Protein AF-0000000073751127 (afdb_homodimer)

Radius of gyration: 28.81 Å; Cα contacts (8 Å, |Δi|>4): 1189; chains: 2; bounding box: 68×84×71 Å

Structure (mmCIF, N/CA/C/O backbone):
data_AF-0000000073751127-model_v1
#
loop_
_entity.id
_entity.type
_entity.pdbx_description
1 polymer 'Ethanolamine kinase'
#
loop_
_atom_site.group_PDB
_atom_site.id
_atom_site.type_symbol
_atom_site.label_atom_id
_atom_site.label_alt_id
_atom_site.label_comp_id
_atom_site.label_asym_id
_atom_site.label_entity_id
_atom_site.label_seq_id
_atom_site.pdbx_PDB_ins_code
_atom_site.Cartn_x
_atom_site.Cartn_y
_atom_site.Cartn_z
_atom_site.occupancy
_atom_site.B_iso_or_equiv
_atom_site.auth_seq_id
_atom_site.auth_comp_id
_atom_site.auth_asym_id
_atom_site.auth_atom_id
_atom_site.pdbx_PDB_model_num
ATOM 1 N N . SER A 1 1 ? 10.516 14.539 8.812 1 26.58 1 SER A N 1
ATOM 2 C CA . SER A 1 1 ? 11.359 15.727 8.766 1 26.58 1 SER A CA 1
ATOM 3 C C . SER A 1 1 ? 12.836 15.359 8.695 1 26.58 1 SER A C 1
ATOM 5 O O . SER A 1 1 ? 13.336 14.602 9.531 1 26.58 1 SER A O 1
ATOM 7 N N . TYR A 1 2 ? 13.312 15.234 7.461 1 34.69 2 TYR A N 1
ATOM 8 C CA . TYR A 1 2 ? 14.734 14.938 7.293 1 34.69 2 TYR A CA 1
ATOM 9 C C . TYR A 1 2 ? 15.594 16.062 7.855 1 34.69 2 TYR A C 1
ATOM 11 O O . TYR A 1 2 ? 15.594 17.172 7.324 1 34.69 2 TYR A O 1
ATOM 19 N N . MET A 1 3 ? 15.711 16.234 9.102 1 31.48 3 MET A N 1
ATOM 20 C CA . MET A 1 3 ? 16.734 17.172 9.547 1 31.48 3 MET A CA 1
ATOM 21 C C . MET A 1 3 ? 18.125 16.672 9.195 1 31.48 3 MET A C 1
ATOM 23 O O . MET A 1 3 ? 18.531 15.594 9.633 1 31.48 3 MET A O 1
ATOM 27 N N . TRP A 1 4 ? 18.672 17.203 8.125 1 34 4 TRP A N 1
ATOM 28 C CA . TRP A 1 4 ? 20.016 16.938 7.652 1 34 4 TRP A CA 1
ATOM 29 C C . TRP A 1 4 ? 21.047 17.516 8.617 1 34 4 TRP A C 1
ATOM 31 O O . TRP A 1 4 ? 21.156 18.734 8.766 1 34 4 TRP A O 1
ATOM 41 N N . SER A 1 5 ? 21.031 17.359 9.781 1 30.5 5 SER A N 1
ATOM 42 C CA . SER A 1 5 ? 22.219 17.953 10.383 1 30.5 5 SER A CA 1
ATOM 43 C C . SER A 1 5 ? 23.469 17.125 10.047 1 30.5 5 SER A C 1
ATOM 45 O O . SER A 1 5 ? 23.516 15.93 10.336 1 30.5 5 SER A O 1
ATOM 47 N N . LYS A 1 6 ? 24.297 17.656 9.156 1 35 6 LYS A N 1
ATOM 48 C CA . LYS A 1 6 ? 25.625 17.156 8.789 1 35 6 LYS A CA 1
ATOM 49 C C . LYS A 1 6 ? 26.484 16.922 10.031 1 35 6 LYS A C 1
ATOM 51 O O . LYS A 1 6 ? 27.516 16.25 9.961 1 35 6 LYS A O 1
ATOM 56 N N . ASP A 1 7 ? 26.312 17.781 10.953 1 33.62 7 ASP A N 1
ATOM 57 C CA . ASP A 1 7 ? 27.406 17.859 11.914 1 33.62 7 ASP A CA 1
ATOM 58 C C . ASP A 1 7 ? 27.359 16.719 12.922 1 33.62 7 ASP A C 1
ATOM 60 O O . ASP A 1 7 ? 28 16.766 13.961 1 33.62 7 ASP A O 1
ATOM 64 N N . HIS A 1 8 ? 26.234 16.078 13.07 1 37.16 8 HIS A N 1
ATOM 65 C CA . HIS A 1 8 ? 26.438 15.148 14.172 1 37.16 8 HIS A CA 1
ATOM 66 C C . HIS A 1 8 ? 27.562 14.172 13.867 1 37.16 8 HIS A C 1
ATOM 68 O O . HIS A 1 8 ? 27.781 13.812 12.711 1 37.16 8 HIS A O 1
ATOM 74 N N . GLU A 1 9 ? 28.453 13.961 14.797 1 39.81 9 GLU A N 1
ATOM 75 C CA . GLU A 1 9 ? 29.5 12.953 14.891 1 39.81 9 GLU A CA 1
ATOM 76 C C . GLU A 1 9 ? 29.094 11.664 14.18 1 39.81 9 GLU A C 1
ATOM 78 O O . GLU A 1 9 ? 27.953 11.227 14.281 1 39.81 9 GLU A O 1
ATOM 83 N N . THR A 1 10 ? 29.688 11.398 13.055 1 48 10 THR A N 1
ATOM 84 C CA . THR A 1 10 ? 29.625 10.219 12.195 1 48 10 THR A CA 1
ATOM 85 C C . THR A 1 10 ? 29.297 8.969 13.016 1 48 10 THR A C 1
ATOM 87 O O . THR A 1 10 ? 30.188 8.391 13.656 1 48 10 THR A O 1
ATOM 90 N N . GLU A 1 11 ? 28.312 9.086 13.781 1 59.94 11 GLU A N 1
ATOM 91 C CA . GLU A 1 11 ? 27.969 7.84 14.461 1 59.94 11 GLU A CA 1
ATOM 92 C C . GLU A 1 11 ? 27.969 6.664 13.492 1 59.94 11 GLU A C 1
ATOM 94 O O . GLU A 1 11 ? 27.391 6.746 12.406 1 59.94 11 GLU A O 1
ATOM 99 N N . GLU A 1 12 ? 28.953 5.941 13.711 1 77.19 12 GLU A N 1
ATOM 100 C CA . GLU A 1 12 ? 29.156 4.734 12.914 1 77.19 12 GLU A CA 1
ATOM 101 C C . GLU A 1 12 ? 27.969 3.787 13.023 1 77.19 12 GLU A C 1
ATOM 103 O O . GLU A 1 12 ? 27.391 3.629 14.102 1 77.19 12 GLU A O 1
ATOM 108 N N . VAL A 1 13 ? 27.422 3.43 11.891 1 85.69 13 VAL A N 1
ATOM 109 C CA . VAL A 1 13 ? 26.359 2.432 11.844 1 85.69 13 VAL A CA 1
ATOM 110 C C . VAL A 1 13 ? 26.875 1.105 12.398 1 85.69 13 VAL A C 1
ATOM 112 O O . VAL A 1 13 ? 27.953 0.639 12.023 1 85.69 13 VAL A O 1
ATOM 115 N N . ASP A 1 14 ? 26.172 0.608 13.375 1 87.44 14 ASP A N 1
ATOM 116 C CA . ASP A 1 14 ? 26.594 -0.65 13.984 1 87.44 14 ASP A CA 1
ATOM 117 C C . ASP A 1 14 ? 26.625 -1.775 12.945 1 87.44 14 ASP A C 1
ATOM 119 O O . ASP A 1 14 ? 25.922 -1.718 11.945 1 87.44 14 ASP A O 1
ATOM 123 N N . ARG A 1 15 ? 27.422 -2.807 13.219 1 89.69 15 ARG A N 1
ATOM 124 C CA . ARG A 1 15 ? 27.719 -3.881 12.273 1 89.69 15 ARG A CA 1
ATOM 125 C C . ARG A 1 15 ? 26.438 -4.641 11.906 1 89.69 15 ARG A C 1
ATOM 127 O O . ARG A 1 15 ? 26.25 -5.023 10.75 1 89.69 15 ARG A O 1
ATOM 134 N N . ASP A 1 16 ? 25.625 -4.871 12.859 1 91 16 ASP A N 1
ATOM 135 C CA . ASP A 1 16 ? 24.391 -5.625 12.609 1 91 16 ASP A CA 1
ATOM 136 C C . ASP A 1 16 ? 23.469 -4.863 11.656 1 91 16 ASP A C 1
ATOM 138 O O . ASP A 1 16 ? 22.953 -5.441 10.703 1 91 16 ASP A O 1
ATOM 142 N N . THR A 1 17 ? 23.312 -3.611 11.914 1 90 17 THR A N 1
ATOM 143 C CA . THR A 1 17 ? 22.469 -2.777 11.055 1 90 17 THR A CA 1
ATOM 144 C C . THR A 1 17 ? 23.047 -2.709 9.648 1 90 17 THR A C 1
ATOM 146 O O . THR A 1 17 ? 22.312 -2.787 8.664 1 90 17 THR A O 1
ATOM 149 N N . ARG A 1 18 ? 24.344 -2.574 9.609 1 93.75 18 ARG A N 1
ATOM 150 C CA . ARG A 1 18 ? 25.016 -2.547 8.312 1 93.75 18 ARG A CA 1
ATOM 151 C C . ARG A 1 18 ? 24.75 -3.832 7.531 1 93.75 18 ARG A C 1
ATOM 153 O O . ARG A 1 18 ? 24.438 -3.791 6.344 1 93.75 18 ARG A O 1
ATOM 160 N N . GLY A 1 19 ? 24.938 -4.918 8.195 1 95 19 GLY A N 1
ATOM 161 C CA . GLY A 1 19 ? 24.703 -6.203 7.562 1 95 19 GLY A CA 1
ATOM 162 C C . GLY A 1 19 ? 23.281 -6.359 7.055 1 95 19 GLY A C 1
ATOM 163 O O . GLY A 1 19 ? 23.062 -6.824 5.93 1 95 19 GLY A O 1
ATOM 164 N N . ARG A 1 20 ? 22.328 -5.996 7.848 1 94.56 20 ARG A N 1
ATOM 165 C CA . ARG A 1 20 ? 20.938 -6.082 7.465 1 94.56 20 ARG A CA 1
ATOM 166 C C . ARG A 1 20 ? 20.625 -5.152 6.297 1 94.56 20 ARG A C 1
ATOM 168 O O . ARG A 1 20 ? 19.922 -5.531 5.359 1 94.56 20 ARG A O 1
ATOM 175 N N . ALA A 1 21 ? 21.109 -3.941 6.43 1 95.88 21 ALA A N 1
ATOM 176 C CA . ALA A 1 21 ? 20.906 -2.971 5.355 1 95.88 21 ALA A CA 1
ATOM 177 C C . ALA A 1 21 ? 21.438 -3.498 4.027 1 95.88 21 ALA A C 1
ATOM 179 O O . ALA A 1 21 ? 20.781 -3.393 2.998 1 95.88 21 ALA A O 1
ATOM 180 N N . HIS A 1 22 ? 22.625 -4.031 4.125 1 97.19 22 HIS A N 1
ATOM 181 C CA . HIS A 1 22 ? 23.234 -4.637 2.939 1 97.19 22 HIS A CA 1
ATOM 182 C C . HIS A 1 22 ? 22.328 -5.73 2.367 1 97.19 22 HIS A C 1
ATOM 184 O O . HIS A 1 22 ? 22.109 -5.785 1.155 1 97.19 22 HIS A O 1
ATOM 190 N N . SER A 1 23 ? 21.859 -6.543 3.199 1 96.56 23 SER A N 1
ATOM 191 C CA . SER A 1 23 ? 21 -7.648 2.781 1 96.56 23 SER A CA 1
ATOM 192 C C . SER A 1 23 ? 19.719 -7.137 2.135 1 96.56 23 SER A C 1
ATOM 194 O O . SER A 1 23 ? 19.297 -7.648 1.097 1 96.56 23 SER A O 1
ATOM 196 N N . TRP A 1 24 ? 19.078 -6.137 2.771 1 95.94 24 TRP A N 1
ATOM 197 C CA . TRP A 1 24 ? 17.859 -5.574 2.215 1 95.94 24 TRP A CA 1
ATOM 198 C C . TRP A 1 24 ? 18.109 -4.961 0.843 1 95.94 24 TRP A C 1
ATOM 200 O O . TRP A 1 24 ? 17.375 -5.215 -0.106 1 95.94 24 TRP A O 1
ATOM 210 N N . CYS A 1 25 ? 19.156 -4.203 0.707 1 97.06 25 CYS A N 1
ATOM 211 C CA . CYS A 1 25 ? 19.453 -3.596 -0.582 1 97.06 25 CYS A CA 1
ATOM 212 C C . CYS A 1 25 ? 19.703 -4.66 -1.643 1 97.06 25 CYS A C 1
ATOM 214 O O . CYS A 1 25 ? 19.203 -4.562 -2.76 1 97.06 25 CYS A O 1
ATOM 216 N N . ARG A 1 26 ? 20.453 -5.656 -1.248 1 96.5 26 ARG A N 1
ATOM 217 C CA . ARG A 1 26 ? 20.766 -6.746 -2.166 1 96.5 26 ARG A CA 1
ATOM 218 C C . ARG A 1 26 ? 19.5 -7.473 -2.607 1 96.5 26 ARG A C 1
ATOM 220 O O . ARG A 1 26 ? 19.344 -7.797 -3.787 1 96.5 26 ARG A O 1
ATOM 227 N N . GLU A 1 27 ? 18.609 -7.68 -1.728 1 96.19 27 GLU A N 1
ATOM 228 C CA . GLU A 1 27 ? 17.453 -8.523 -1.979 1 96.19 27 GLU A CA 1
ATOM 229 C C . GLU A 1 27 ? 16.328 -7.746 -2.674 1 96.19 27 GLU A C 1
ATOM 231 O O . GLU A 1 27 ? 15.539 -8.32 -3.416 1 96.19 27 GLU A O 1
ATOM 236 N N . PHE A 1 28 ? 16.234 -6.48 -2.424 1 96.44 28 PHE A N 1
ATOM 237 C CA . PHE A 1 28 ? 15.086 -5.73 -2.896 1 96.44 28 PHE A CA 1
ATOM 238 C C . PHE A 1 28 ? 15.445 -4.879 -4.105 1 96.44 28 PHE A C 1
ATOM 240 O O . PHE A 1 28 ? 14.57 -4.418 -4.836 1 96.44 28 PHE A O 1
ATOM 247 N N . LEU A 1 29 ? 16.703 -4.605 -4.277 1 95.81 29 LEU A N 1
ATOM 248 C CA . LEU A 1 29 ? 17.141 -3.824 -5.426 1 95.81 29 LEU A CA 1
ATOM 249 C C . LEU A 1 29 ? 17.75 -4.727 -6.5 1 95.81 29 LEU A C 1
ATOM 251 O O . LEU A 1 29 ? 17.641 -5.953 -6.422 1 95.81 29 LEU A O 1
ATOM 255 N N . SER A 1 30 ? 18.188 -4.137 -7.609 1 91.56 30 SER A N 1
ATOM 256 C CA . SER A 1 30 ? 18.688 -4.891 -8.758 1 91.56 30 SER A CA 1
ATOM 257 C C . SER A 1 30 ? 20.078 -4.418 -9.172 1 91.56 30 SER A C 1
ATOM 259 O O . SER A 1 30 ? 20.703 -3.605 -8.477 1 91.56 30 SER A O 1
ATOM 261 N N . GLY A 1 31 ? 20.562 -5.141 -10.125 1 91.75 31 GLY A N 1
ATOM 262 C CA . GLY A 1 31 ? 21.797 -4.703 -10.742 1 91.75 31 GLY A CA 1
ATOM 263 C C . GLY A 1 31 ? 23 -4.852 -9.828 1 91.75 31 GLY A C 1
ATOM 264 O O . GLY A 1 31 ? 23.234 -5.93 -9.281 1 91.75 31 GLY A O 1
ATOM 265 N N . ALA A 1 32 ? 23.719 -3.754 -9.656 1 94 32 ALA A N 1
ATOM 266 C CA . ALA A 1 32 ? 24.969 -3.75 -8.914 1 94 32 ALA A CA 1
ATOM 267 C C . ALA A 1 32 ? 24.734 -4.094 -7.441 1 94 32 ALA A C 1
ATOM 269 O O . ALA A 1 32 ? 25.609 -4.664 -6.785 1 94 32 ALA A O 1
ATOM 270 N N . TRP A 1 33 ? 23.578 -3.736 -6.895 1 95.94 33 TRP A N 1
ATOM 271 C CA . TRP A 1 33 ? 23.266 -4 -5.496 1 95.94 33 TRP A CA 1
ATOM 272 C C . TRP A 1 33 ? 23.266 -5.496 -5.207 1 95.94 33 TRP A C 1
ATOM 274 O O . TRP A 1 33 ? 23.547 -5.918 -4.086 1 95.94 33 TRP A O 1
ATOM 284 N N . LYS A 1 34 ? 23.016 -6.32 -6.223 1 93.31 34 LYS A N 1
ATOM 285 C CA . LYS A 1 34 ? 22.891 -7.766 -6.062 1 93.31 34 LYS A CA 1
ATOM 286 C C . LYS A 1 34 ? 24.266 -8.414 -5.863 1 93.31 34 LYS A C 1
ATOM 288 O O . LYS A 1 34 ? 24.359 -9.461 -5.223 1 93.31 34 LYS A O 1
ATOM 293 N N . THR A 1 35 ? 25.25 -7.77 -6.371 1 91.94 35 THR A N 1
ATOM 294 C CA . THR A 1 35 ? 26.578 -8.391 -6.355 1 91.94 35 THR A CA 1
ATOM 295 C C . THR A 1 35 ? 27.531 -7.625 -5.445 1 91.94 35 THR A C 1
ATOM 297 O O . THR A 1 35 ? 28.672 -8.047 -5.238 1 91.94 35 THR A O 1
ATOM 300 N N . LEU A 1 36 ? 27.047 -6.57 -4.918 1 94.38 36 LEU A N 1
ATOM 301 C CA . LEU A 1 36 ? 27.906 -5.738 -4.07 1 94.38 36 LEU A CA 1
ATOM 302 C C . LEU A 1 36 ? 28.25 -6.465 -2.773 1 94.38 36 LEU A C 1
ATOM 304 O O . LEU A 1 36 ? 27.359 -6.934 -2.062 1 94.38 36 LEU A O 1
ATOM 308 N N . GLY A 1 37 ? 29.531 -6.598 -2.51 1 94.75 37 GLY A N 1
ATOM 309 C CA . GLY A 1 37 ? 29.953 -7.168 -1.238 1 94.75 37 GLY A CA 1
ATOM 310 C C . GLY A 1 37 ? 29.703 -6.254 -0.058 1 94.75 37 GLY A C 1
ATOM 311 O O . GLY A 1 37 ? 29.688 -5.027 -0.207 1 94.75 37 GLY A O 1
ATOM 3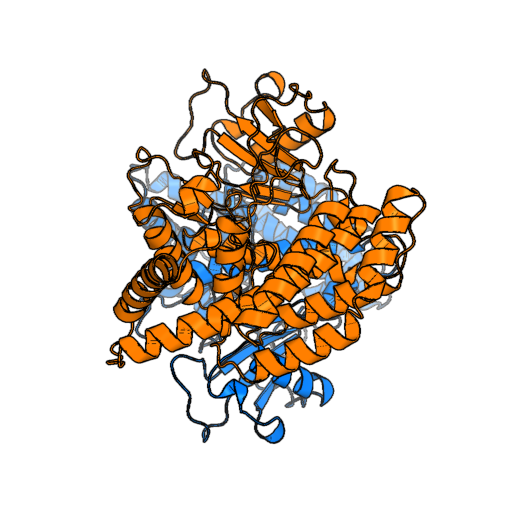12 N N . GLU A 1 38 ? 29.562 -6.789 1.079 1 94.25 38 GLU A N 1
ATOM 313 C CA . GLU A 1 38 ? 29.266 -6.023 2.287 1 94.25 38 GLU A CA 1
ATOM 314 C C . GLU A 1 38 ? 30.375 -5.027 2.598 1 94.25 38 GLU A C 1
ATOM 316 O O . GLU A 1 38 ? 30.109 -3.924 3.076 1 94.25 38 GLU A O 1
ATOM 321 N N . ASP A 1 39 ? 31.562 -5.406 2.338 1 93.25 39 ASP A N 1
ATOM 322 C CA . ASP A 1 39 ? 32.719 -4.555 2.65 1 93.25 39 ASP A CA 1
ATOM 323 C C . ASP A 1 39 ? 32.688 -3.27 1.828 1 93.25 39 ASP A C 1
ATOM 325 O O . ASP A 1 39 ? 33.188 -2.232 2.271 1 93.25 39 ASP A O 1
ATOM 329 N N . ASP A 1 40 ? 32.094 -3.371 0.66 1 94.31 40 ASP A N 1
ATOM 330 C CA . ASP A 1 40 ? 32.062 -2.229 -0.247 1 94.31 40 ASP A CA 1
ATOM 331 C C . ASP A 1 40 ? 30.781 -1.409 -0.048 1 94.31 40 ASP A C 1
ATOM 333 O O . ASP A 1 40 ? 30.656 -0.305 -0.583 1 94.31 40 ASP A O 1
ATOM 337 N N . PHE A 1 41 ? 29.922 -2.012 0.688 1 94.69 41 PHE A N 1
ATOM 338 C CA . PHE A 1 41 ? 28.625 -1.385 0.947 1 94.69 41 PHE A CA 1
ATOM 339 C C . PHE A 1 41 ? 28.797 -0.141 1.812 1 94.69 41 PHE A C 1
ATOM 341 O O . PHE A 1 41 ? 29.422 -0.194 2.869 1 94.69 41 PHE A O 1
ATOM 348 N N . GLN A 1 42 ? 28.25 1.02 1.386 1 95.38 42 GLN A N 1
ATOM 349 C CA . GLN A 1 42 ? 28.344 2.268 2.135 1 95.38 42 GLN A CA 1
ATOM 350 C C . GLN A 1 42 ? 27 2.631 2.762 1 95.38 42 GLN A C 1
ATOM 352 O O . GLN A 1 42 ? 25.969 2.59 2.092 1 95.38 42 GLN A O 1
ATOM 357 N N . ILE A 1 43 ? 27.078 2.924 4.047 1 94.69 43 ILE A N 1
ATOM 358 C CA . ILE A 1 43 ? 25.875 3.287 4.785 1 94.69 43 ILE A CA 1
ATOM 359 C C . ILE A 1 43 ? 26.188 4.406 5.773 1 94.69 43 ILE A C 1
ATOM 361 O O . ILE A 1 43 ? 27.25 4.414 6.391 1 94.69 43 ILE A O 1
ATOM 365 N N . SER A 1 44 ? 25.344 5.426 5.82 1 91.25 44 SER A N 1
ATOM 366 C CA . SER A 1 44 ? 25.5 6.52 6.777 1 91.25 44 SER A CA 1
ATOM 367 C C . SER A 1 44 ? 24.156 6.883 7.41 1 91.25 44 SER A C 1
ATOM 369 O O . SER A 1 44 ? 23.109 6.652 6.824 1 91.25 44 SER A O 1
ATOM 371 N N . ILE A 1 45 ? 24.219 7.328 8.586 1 85.5 45 ILE A N 1
ATOM 372 C CA . ILE A 1 45 ? 23.031 7.762 9.305 1 85.5 45 ILE A CA 1
ATOM 373 C C . ILE A 1 45 ? 22.562 9.109 8.766 1 85.5 45 ILE A C 1
ATOM 375 O O . ILE A 1 45 ? 23.391 10.008 8.531 1 85.5 45 ILE A O 1
ATOM 379 N N . VAL A 1 46 ? 21.359 9.156 8.312 1 78 46 VAL A N 1
ATOM 380 C CA . VAL A 1 46 ? 20.766 10.422 7.914 1 78 46 VAL A CA 1
ATOM 381 C C . VAL A 1 46 ? 20.047 11.055 9.109 1 78 46 VAL A C 1
ATOM 383 O O . VAL A 1 46 ? 19.203 10.414 9.742 1 78 46 VAL A O 1
ATOM 386 N N . SER A 1 47 ? 20.609 12.109 9.672 1 61.44 47 SER A N 1
ATOM 387 C CA . SER A 1 47 ? 20.094 12.812 10.836 1 61.44 47 SER A CA 1
ATOM 388 C C . SER A 1 47 ? 18.781 13.508 10.523 1 61.44 47 SER A C 1
ATOM 390 O O . SER A 1 47 ? 18.547 13.922 9.391 1 61.44 47 SER A O 1
ATOM 392 N N . GLY A 1 48 ? 17.703 13.375 11.352 1 53.66 48 GLY A N 1
ATOM 393 C CA . GLY A 1 48 ? 16.547 14.25 11.242 1 53.66 48 GLY A CA 1
ATOM 394 C C . GLY A 1 48 ? 15.25 13.57 11.625 1 53.66 48 GLY A C 1
ATOM 395 O O . GLY A 1 48 ? 14.234 14.234 11.836 1 53.66 48 GLY A O 1
ATOM 396 N N . GLY A 1 49 ? 15.188 12.148 11.398 1 49.12 49 GLY A N 1
ATOM 397 C CA . GLY A 1 49 ? 13.812 11.75 11.664 1 49.12 49 GLY A CA 1
ATOM 398 C C . GLY A 1 49 ? 13.562 11.422 13.125 1 49.12 49 GLY A C 1
ATOM 399 O O . GLY A 1 49 ? 14.422 10.844 13.797 1 49.12 49 GLY A O 1
ATOM 400 N N . LEU A 1 50 ? 12.781 12.289 13.891 1 45.81 50 LEU A N 1
ATOM 401 C CA . LEU A 1 50 ? 12.445 12.102 15.297 1 45.81 50 LEU A CA 1
ATOM 402 C C . LEU A 1 50 ? 12 10.672 15.555 1 45.81 50 LEU A C 1
ATOM 404 O O . LEU A 1 50 ? 12.078 10.188 16.688 1 45.81 50 LEU A O 1
ATOM 408 N N . SER A 1 51 ? 11.359 10.016 14.594 1 48.19 51 SER A N 1
ATOM 409 C CA . SER A 1 51 ? 10.688 8.773 14.938 1 48.19 51 SER A CA 1
ATOM 410 C C . SER A 1 51 ? 11.375 7.574 14.289 1 48.19 51 SER A C 1
ATOM 412 O O . SER A 1 51 ? 11.297 6.453 14.797 1 48.19 51 SER A O 1
ATOM 414 N N . ASN A 1 52 ? 12.055 7.664 13.227 1 55.91 52 ASN A N 1
ATOM 415 C CA . ASN A 1 52 ? 12.609 6.543 12.477 1 55.91 52 ASN A CA 1
ATOM 416 C C . ASN A 1 52 ? 14.109 6.699 12.266 1 55.91 52 ASN A C 1
ATOM 418 O O . ASN A 1 52 ? 14.641 7.805 12.352 1 55.91 52 ASN A O 1
ATOM 422 N N . LEU A 1 53 ? 14.703 5.484 12.422 1 74.75 53 LEU A N 1
ATOM 423 C CA . LEU A 1 53 ? 16.094 5.477 12 1 74.75 53 LEU A CA 1
ATOM 424 C C . LEU A 1 53 ? 16.203 5.543 10.477 1 74.75 53 LEU A C 1
ATOM 426 O O . LEU A 1 53 ? 15.602 4.734 9.773 1 74.75 53 LEU A O 1
ATOM 430 N N . LEU A 1 54 ? 16.797 6.551 9.961 1 84 54 LEU A N 1
ATOM 431 C CA . LEU A 1 54 ? 16.953 6.77 8.523 1 84 54 LEU A CA 1
ATOM 432 C C . LEU A 1 54 ? 18.422 6.633 8.117 1 84 54 LEU A C 1
ATOM 434 O O . LEU A 1 54 ? 19.297 7.199 8.766 1 84 54 LEU A O 1
ATOM 438 N N . TYR A 1 55 ? 18.656 5.805 7.129 1 90.38 55 TYR A N 1
ATOM 439 C CA . TYR A 1 55 ? 20 5.555 6.641 1 90.38 55 TYR A CA 1
ATOM 440 C C . TYR A 1 55 ? 20.109 5.828 5.145 1 90.38 55 TYR A C 1
ATOM 442 O O . TYR A 1 55 ? 19.156 5.578 4.398 1 90.38 55 TYR A O 1
ATOM 450 N N . LEU A 1 56 ? 21.234 6.336 4.754 1 93.38 56 LEU A N 1
ATOM 451 C CA . LEU A 1 56 ? 21.562 6.453 3.334 1 93.38 56 LEU A CA 1
ATOM 452 C C . LEU A 1 56 ? 22.484 5.32 2.889 1 93.38 56 LEU A C 1
ATOM 454 O O . LEU A 1 56 ? 23.578 5.152 3.438 1 93.38 56 LEU A O 1
ATOM 458 N N . CYS A 1 57 ? 22.047 4.527 2.014 1 96.19 57 CYS A N 1
ATOM 459 C CA . CYS A 1 57 ? 22.828 3.457 1.418 1 96.19 57 CYS A CA 1
ATOM 460 C C . CYS A 1 57 ? 23.312 3.848 0.027 1 96.19 57 CYS A C 1
ATOM 462 O O . CYS A 1 57 ? 22.531 4.312 -0.801 1 96.19 57 CYS A O 1
ATOM 464 N N . THR A 1 58 ? 24.609 3.646 -0.23 1 95.5 58 THR A N 1
ATOM 465 C CA . THR A 1 58 ? 25.188 4.137 -1.472 1 95.5 58 THR A CA 1
ATOM 466 C C . THR A 1 58 ? 26.094 3.078 -2.098 1 95.5 58 THR A C 1
ATOM 468 O O . THR A 1 58 ? 26.844 2.393 -1.392 1 95.5 58 THR A O 1
ATOM 471 N N . LEU A 1 59 ? 26 2.957 -3.438 1 95.19 59 LEU A N 1
ATOM 472 C CA . LEU A 1 59 ? 27.016 2.211 -4.184 1 95.19 59 LEU A CA 1
ATOM 473 C C . LEU A 1 59 ? 28.328 2.98 -4.238 1 95.19 59 LEU A C 1
ATOM 475 O O . LEU A 1 59 ? 28.328 4.195 -4.449 1 95.19 59 LEU A O 1
ATOM 479 N N . PRO A 1 60 ? 29.391 2.264 -4.039 1 94.62 60 PRO A N 1
ATOM 480 C CA . PRO A 1 60 ? 30.672 2.961 -4.191 1 94.62 60 PRO A CA 1
ATOM 481 C C . PRO A 1 60 ? 30.875 3.527 -5.598 1 94.62 60 PRO A C 1
ATOM 483 O O . PRO A 1 60 ? 30.328 2.986 -6.566 1 94.62 60 PRO A O 1
ATOM 486 N N . ASP A 1 61 ? 31.719 4.477 -5.723 1 92.38 61 ASP A N 1
ATOM 487 C CA . ASP A 1 61 ? 31.922 5.191 -6.977 1 92.38 61 ASP A CA 1
ATOM 488 C C . ASP A 1 61 ? 32.469 4.266 -8.055 1 92.38 61 ASP A C 1
ATOM 490 O O . ASP A 1 61 ? 32.188 4.441 -9.242 1 92.38 61 ASP A O 1
ATOM 494 N N . TYR A 1 62 ? 33.188 3.338 -7.637 1 92.5 62 TYR A N 1
ATOM 495 C CA . TYR A 1 62 ? 33.875 2.496 -8.609 1 92.5 62 TYR A CA 1
ATOM 496 C C . TYR A 1 62 ? 32.938 1.418 -9.148 1 92.5 62 TYR A C 1
ATOM 498 O O . TYR A 1 62 ? 33.281 0.73 -10.117 1 92.5 62 TYR A O 1
ATOM 506 N N . VAL A 1 63 ? 31.875 1.271 -8.5 1 92.25 63 VAL A N 1
ATOM 507 C CA . VAL A 1 63 ? 30.906 0.287 -8.984 1 92.25 63 VAL A CA 1
ATOM 508 C C . VAL A 1 63 ? 29.922 0.947 -9.953 1 92.25 63 VAL A C 1
ATOM 510 O O . VAL A 1 63 ? 29.234 1.896 -9.594 1 92.25 63 VAL A O 1
ATOM 513 N N . ARG A 1 64 ? 29.875 0.459 -11.125 1 89.31 64 ARG A N 1
ATOM 514 C CA . ARG A 1 64 ? 28.984 1.002 -12.141 1 89.31 64 ARG A CA 1
ATOM 515 C C . ARG A 1 64 ? 27.578 0.423 -12.008 1 89.31 64 ARG A C 1
ATOM 517 O O . ARG A 1 64 ? 27.422 -0.769 -11.734 1 89.31 64 ARG A O 1
ATOM 524 N N . SER A 1 65 ? 26.562 1.286 -12.133 1 87.88 65 SER A N 1
ATOM 525 C CA . SER A 1 65 ? 25.188 0.831 -12.109 1 87.88 65 SER A CA 1
ATOM 526 C C . SER A 1 65 ? 24.859 -0.041 -13.32 1 87.88 65 SER A C 1
ATOM 528 O O . SER A 1 65 ? 25.5 0.098 -14.367 1 87.88 65 SER A O 1
ATOM 530 N N . VAL A 1 66 ? 24.016 -0.985 -13.07 1 84.94 66 VAL A N 1
ATOM 531 C CA . VAL A 1 66 ? 23.516 -1.86 -14.133 1 84.94 66 VAL A CA 1
ATOM 532 C C . VAL A 1 66 ? 22.062 -1.528 -14.445 1 84.94 66 VAL A C 1
ATOM 534 O O . VAL A 1 66 ? 21.172 -1.764 -13.617 1 84.94 66 VAL A O 1
ATOM 537 N N . GLY A 1 67 ? 21.781 -0.825 -15.562 1 81.75 67 GLY A N 1
ATOM 538 C CA . GLY A 1 67 ? 20.406 -0.464 -15.914 1 81.75 67 GLY A CA 1
ATOM 539 C C . GLY A 1 67 ? 19.938 0.796 -15.227 1 81.75 67 GLY A C 1
ATOM 540 O O . GLY A 1 67 ? 20.641 1.804 -15.188 1 81.75 67 GLY A O 1
ATOM 541 N N . ASP A 1 68 ? 18.641 0.686 -14.594 1 84.5 68 ASP A N 1
ATOM 542 C CA . ASP A 1 68 ? 18.031 1.899 -14.062 1 84.5 68 ASP A CA 1
ATOM 543 C C . ASP A 1 68 ? 17.953 1.862 -12.539 1 84.5 68 ASP A C 1
ATOM 545 O O . ASP A 1 68 ? 17.188 2.607 -11.93 1 84.5 68 ASP A O 1
ATOM 549 N N . GLU A 1 69 ? 18.875 1.018 -11.992 1 90.5 69 GLU A N 1
ATOM 550 C CA . GLU A 1 69 ? 18.844 0.946 -10.531 1 90.5 69 GLU A CA 1
ATOM 551 C C . GLU A 1 69 ? 19.391 2.229 -9.906 1 90.5 69 GLU A C 1
ATOM 553 O O . GLU A 1 69 ? 20.266 2.883 -10.477 1 90.5 69 GLU A O 1
ATOM 558 N N . PRO A 1 70 ? 18.891 2.635 -8.781 1 93.62 70 PRO A N 1
ATOM 559 C CA . PRO A 1 70 ? 19.406 3.826 -8.109 1 93.62 70 PRO A CA 1
ATOM 560 C C . PRO A 1 70 ? 20.781 3.592 -7.477 1 93.62 70 PRO A C 1
ATOM 562 O O . PRO A 1 70 ? 21.047 2.504 -6.957 1 93.62 70 PRO A O 1
ATOM 565 N N . ARG A 1 71 ? 21.594 4.617 -7.484 1 94.31 71 ARG A N 1
ATOM 566 C CA . ARG A 1 71 ? 22.906 4.504 -6.867 1 94.31 71 ARG A CA 1
ATOM 567 C C . ARG A 1 71 ? 22.844 4.785 -5.371 1 94.31 71 ARG A C 1
ATOM 569 O O . ARG A 1 71 ? 23.75 4.438 -4.625 1 94.31 71 ARG A O 1
ATOM 576 N N . GLN A 1 72 ? 21.844 5.551 -5.012 1 95.06 72 GLN A N 1
ATOM 577 C CA . GLN A 1 72 ? 21.594 5.871 -3.611 1 95.06 72 GLN A CA 1
ATOM 578 C C . GLN A 1 72 ? 20.141 5.59 -3.242 1 95.06 72 GLN A C 1
ATOM 580 O O . GLN A 1 72 ? 19.234 5.832 -4.039 1 95.06 72 GLN A O 1
ATOM 585 N N . VAL A 1 73 ? 19.984 4.953 -2.057 1 96.19 73 VAL A N 1
ATOM 586 C CA . VAL A 1 73 ? 18.641 4.68 -1.579 1 96.19 73 VAL A CA 1
ATOM 587 C C . VAL A 1 73 ? 18.531 5.016 -0.092 1 96.19 73 VAL A C 1
ATOM 589 O O . VAL A 1 73 ? 19.516 4.898 0.645 1 96.19 73 VAL A O 1
ATOM 592 N N . LEU A 1 74 ? 17.406 5.539 0.309 1 94.19 74 LEU A N 1
ATOM 593 C CA . LEU A 1 74 ? 17.109 5.781 1.72 1 94.19 74 LEU A CA 1
ATOM 594 C C . LEU A 1 74 ? 16.469 4.559 2.363 1 94.19 74 LEU A C 1
ATOM 596 O O . LEU A 1 74 ? 15.484 4.027 1.852 1 94.19 74 LEU A O 1
ATOM 600 N N . LEU A 1 75 ? 17.125 4.125 3.412 1 93.94 75 LEU A N 1
ATOM 601 C CA . LEU A 1 75 ? 16.594 3.021 4.211 1 93.94 75 LEU A CA 1
ATOM 602 C C . LEU A 1 75 ? 15.945 3.539 5.488 1 93.94 75 LEU A C 1
ATOM 604 O O . LEU A 1 75 ? 16.594 4.199 6.301 1 93.94 75 LEU A O 1
ATOM 608 N N . ARG A 1 76 ? 14.641 3.303 5.621 1 88.81 76 ARG A N 1
ATOM 609 C CA . ARG A 1 76 ? 13.914 3.607 6.848 1 88.81 76 ARG A CA 1
ATOM 610 C C . ARG A 1 76 ? 13.617 2.338 7.637 1 88.81 76 ARG A C 1
ATOM 612 O O . ARG A 1 76 ? 12.977 1.416 7.121 1 88.81 76 ARG A O 1
ATOM 619 N N . ILE A 1 77 ? 14.18 2.234 8.805 1 86.19 77 ILE A N 1
ATOM 620 C CA . ILE A 1 77 ? 13.906 1.107 9.688 1 86.19 77 ILE A CA 1
ATOM 621 C C . ILE A 1 77 ? 12.93 1.54 10.789 1 86.19 77 ILE A C 1
ATOM 623 O O . ILE A 1 77 ? 13.148 2.557 11.453 1 86.19 77 ILE A O 1
ATOM 627 N N . TYR A 1 78 ? 11.836 0.761 10.797 1 71.56 78 TYR A N 1
ATOM 628 C CA . TYR A 1 78 ? 10.797 1.116 11.766 1 71.56 78 TYR A CA 1
ATOM 629 C C . TYR A 1 78 ? 11.25 0.799 13.188 1 71.56 78 TYR A C 1
ATOM 631 O O . TYR A 1 78 ? 11.758 -0.292 13.453 1 71.56 78 TYR A O 1
ATOM 639 N N . GLY A 1 79 ? 11.969 1.708 13.891 1 59.75 79 GLY A N 1
ATOM 640 C CA . GLY A 1 79 ? 12.477 1.547 15.242 1 59.75 79 GLY A CA 1
ATOM 641 C C . GLY A 1 79 ? 11.438 1.001 16.203 1 59.75 79 GLY A C 1
ATOM 642 O O . GLY A 1 79 ? 10.281 0.796 15.836 1 59.75 79 GLY A O 1
ATOM 643 N N . ALA A 1 80 ? 11.945 0.741 17.406 1 43.38 80 ALA A N 1
ATOM 644 C CA . ALA A 1 80 ? 11.18 0.397 18.609 1 43.38 80 ALA A CA 1
ATOM 645 C C . ALA A 1 80 ? 9.914 1.241 18.719 1 43.38 80 ALA A C 1
ATOM 647 O O . ALA A 1 80 ? 9.062 0.986 19.578 1 43.38 80 ALA A O 1
ATOM 648 N N . ILE A 1 81 ? 9.844 2.25 18.125 1 38.12 81 ILE A N 1
ATOM 649 C CA . ILE A 1 81 ? 8.641 3.051 18.297 1 38.12 81 ILE A CA 1
ATOM 650 C C . ILE A 1 81 ? 7.434 2.297 17.75 1 38.12 81 ILE A C 1
ATOM 652 O O . ILE A 1 81 ? 6.352 2.32 18.328 1 38.12 81 ILE A O 1
ATOM 656 N N . LEU A 1 82 ? 7.547 1.874 16.531 1 39.06 82 LEU A N 1
ATOM 657 C CA . LEU A 1 82 ? 6.406 1.008 16.25 1 39.06 82 LEU A CA 1
ATOM 658 C C . LEU A 1 82 ? 6.309 -0.104 17.297 1 39.06 82 LEU A C 1
ATOM 660 O O . LEU A 1 82 ? 5.246 -0.713 17.453 1 39.06 82 LEU A O 1
ATOM 664 N N . GLN A 1 83 ? 7.434 -0.439 17.875 1 36.03 83 GLN A N 1
ATOM 665 C CA . GLN A 1 83 ? 7.449 -1.361 19 1 36.03 83 GLN A CA 1
ATOM 666 C C . GLN A 1 83 ? 6.848 -0.716 20.25 1 36.03 83 GLN A C 1
ATOM 668 O O . GLN A 1 83 ? 6.43 -1.413 21.172 1 36.03 83 GLN A O 1
ATOM 673 N N . VAL A 1 84 ? 7.16 0.504 20.453 1 33.69 84 VAL A N 1
ATOM 674 C CA . VAL A 1 84 ? 6.582 1.121 21.641 1 33.69 84 VAL A CA 1
ATOM 675 C C . VAL A 1 84 ? 5.066 0.941 21.641 1 33.69 84 VAL A C 1
ATOM 677 O O . VAL A 1 84 ? 4.445 0.779 22.688 1 33.69 84 VAL A O 1
ATOM 680 N N . GLY A 1 85 ? 4.445 1.319 20.562 1 33.03 85 GLY A N 1
ATOM 681 C CA . GLY A 1 85 ? 3.043 0.952 20.688 1 33.03 85 GLY A CA 1
ATOM 682 C C . GLY A 1 85 ? 2.836 -0.522 20.984 1 33.03 85 GLY A C 1
ATOM 683 O O . GLY A 1 85 ? 1.7 -0.987 21.078 1 33.03 85 GLY A O 1
ATOM 684 N N . LEU A 1 86 ? 3.818 -1.317 20.609 1 33.5 86 LEU A N 1
ATOM 685 C CA . LEU A 1 86 ? 3.711 -2.715 21.016 1 33.5 86 LEU A CA 1
ATOM 686 C C . LEU A 1 86 ? 3.992 -2.871 22.5 1 33.5 86 LEU A C 1
ATOM 688 O O . LEU A 1 86 ? 5.117 -3.18 22.906 1 33.5 86 LEU A O 1
ATOM 692 N N . SER A 1 87 ? 3.941 -1.963 23.344 1 29.28 87 SER A N 1
ATOM 693 C CA . SER A 1 87 ? 3.982 -2.432 24.719 1 29.28 87 SER A CA 1
ATOM 694 C C . SER A 1 87 ? 3.268 -3.771 24.875 1 29.28 87 SER A C 1
ATOM 696 O O . SER A 1 87 ? 2.346 -4.078 24.109 1 29.28 87 SER A O 1
ATOM 698 N N . ARG A 1 88 ? 3.732 -4.668 25.891 1 30.7 88 ARG A N 1
ATOM 699 C CA . ARG A 1 88 ? 3.268 -5.973 26.344 1 30.7 88 ARG A CA 1
ATOM 700 C C . ARG A 1 88 ? 1.743 -6.043 26.344 1 30.7 88 ARG A C 1
ATOM 702 O O . ARG A 1 88 ? 1.165 -7.109 26.562 1 30.7 88 ARG A O 1
ATOM 709 N N . SER A 1 89 ? 1.058 -5.059 27.047 1 29.77 89 SER A N 1
ATOM 710 C CA . SER A 1 89 ? -0.371 -5.332 27.172 1 29.77 89 SER A CA 1
ATOM 711 C C . SER A 1 89 ? -1.039 -5.395 25.812 1 29.77 89 SER A C 1
ATOM 713 O O . SER A 1 89 ? -0.438 -5.02 24.797 1 29.77 89 SER A O 1
ATOM 715 N N . CYS A 1 90 ? -2.355 -5.129 25.672 1 29.89 90 CYS A N 1
ATOM 716 C CA . CYS A 1 90 ? -3.264 -5.43 24.578 1 29.89 90 CYS A CA 1
ATOM 717 C C . CYS A 1 90 ? -2.854 -4.691 23.312 1 29.89 90 CYS A C 1
ATOM 719 O O . CYS A 1 90 ? -3.609 -4.652 22.328 1 29.89 90 CYS A O 1
ATOM 721 N N . PRO A 1 91 ? -1.913 -3.729 23.234 1 33.41 91 PRO A N 1
ATOM 722 C CA . PRO A 1 91 ? -1.923 -2.635 22.266 1 33.41 91 PRO A CA 1
ATOM 723 C C . PRO A 1 91 ? -1.488 -3.082 20.859 1 33.41 91 PRO A C 1
ATOM 725 O O . PRO A 1 91 ? -0.952 -2.281 20.094 1 33.41 91 PRO A O 1
ATOM 728 N N . HIS A 1 92 ? -1.156 -4.121 20.391 1 37.66 92 HIS A N 1
ATOM 729 C CA . HIS A 1 92 ? -0.69 -4.688 19.141 1 37.66 92 HIS A CA 1
ATOM 730 C C . HIS A 1 92 ? -1.543 -4.207 17.969 1 37.66 92 HIS A C 1
ATOM 732 O O . HIS A 1 92 ? -1.061 -4.121 16.828 1 37.66 92 HIS A O 1
ATOM 738 N N . GLU A 1 93 ? -2.768 -3.896 18.266 1 42.31 93 GLU A N 1
ATOM 739 C CA . GLU A 1 93 ? -3.77 -3.65 17.234 1 42.31 93 GLU A CA 1
ATOM 740 C C . GLU A 1 93 ? -3.529 -2.312 16.547 1 42.31 93 GLU A C 1
ATOM 742 O O . GLU A 1 93 ? -3.641 -2.213 15.32 1 42.31 93 GLU A O 1
ATOM 747 N N . VAL A 1 94 ? -3.178 -1.27 17.422 1 46.16 94 VAL A N 1
ATOM 748 C CA . VAL A 1 94 ? -3.152 0.078 16.859 1 46.16 94 VAL A CA 1
ATOM 749 C C . VAL A 1 94 ? -1.924 0.244 15.969 1 46.16 94 VAL A C 1
ATOM 751 O O . VAL A 1 94 ? -2 0.865 14.906 1 46.16 94 VAL A O 1
ATOM 754 N N . GLY A 1 95 ? -0.883 -0.682 16.25 1 58.19 95 GLY A N 1
ATOM 755 C CA . GLY A 1 95 ? 0.372 -0.526 15.531 1 58.19 95 GLY A CA 1
ATOM 756 C C . GLY A 1 95 ? 0.343 -1.134 14.141 1 58.19 95 GLY A C 1
ATOM 757 O O . GLY A 1 95 ? 0.873 -0.551 13.195 1 58.19 95 GLY A O 1
ATOM 758 N N . VAL A 1 96 ? -0.452 -2.154 14.078 1 61.78 96 VAL A N 1
ATOM 759 C CA . VAL A 1 96 ? -0.478 -2.863 12.805 1 61.78 96 VAL A CA 1
ATOM 760 C C . VAL A 1 96 ? -1.313 -2.082 11.789 1 61.78 96 VAL A C 1
ATOM 762 O O . VAL A 1 96 ? -0.915 -1.927 10.633 1 61.78 96 VAL A O 1
ATOM 765 N N . ASP A 1 97 ? -2.375 -1.492 12.281 1 71.81 97 ASP A N 1
ATOM 766 C CA . ASP A 1 97 ? -3.273 -0.75 11.406 1 71.81 97 ASP A CA 1
ATOM 767 C C . ASP A 1 97 ? -2.59 0.496 10.844 1 71.81 97 ASP A C 1
ATOM 769 O O . ASP A 1 97 ? -2.719 0.801 9.656 1 71.81 97 ASP A O 1
ATOM 773 N N . SER A 1 98 ? -1.83 1.057 11.703 1 75.94 98 SER A N 1
ATOM 774 C CA . SER A 1 98 ? -1.132 2.268 11.289 1 75.94 98 SER A CA 1
ATOM 775 C C . SER A 1 98 ? -0.061 1.96 10.242 1 75.94 98 SER A C 1
ATOM 777 O O . SER A 1 98 ? 0.073 2.678 9.25 1 75.94 98 SER A O 1
ATOM 779 N N . LEU A 1 99 ? 0.534 0.8 10.445 1 80.62 99 LEU A N 1
ATOM 780 C CA . LEU A 1 99 ? 1.604 0.427 9.523 1 80.62 99 LEU A CA 1
ATOM 781 C C . LEU A 1 99 ? 1.051 0.122 8.141 1 80.62 99 LEU A C 1
ATOM 783 O O . LEU A 1 99 ? 1.635 0.522 7.129 1 80.62 99 LEU A O 1
ATOM 787 N N . VAL A 1 100 ? -0.052 -0.528 8.102 1 84.25 100 VAL A N 1
ATOM 788 C CA . VAL A 1 100 ? -0.676 -0.872 6.828 1 84.25 100 VAL A CA 1
ATOM 789 C C . VAL A 1 100 ? -1.07 0.403 6.086 1 84.25 100 VAL A C 1
ATOM 791 O O . VAL A 1 100 ? -0.747 0.568 4.906 1 84.25 100 VAL A O 1
ATOM 794 N N . LEU A 1 101 ? -1.712 1.259 6.777 1 86.75 101 LEU A N 1
ATOM 795 C CA . LEU A 1 101 ? -2.199 2.488 6.164 1 86.75 101 LEU A CA 1
ATOM 796 C C . LEU A 1 101 ? -1.04 3.352 5.676 1 86.75 101 LEU A C 1
ATOM 798 O O . LEU A 1 101 ? -1.08 3.879 4.562 1 86.75 101 LEU A O 1
ATOM 802 N N . GLU A 1 102 ? -0.067 3.479 6.441 1 85.31 102 GLU A N 1
ATOM 803 C CA . GLU A 1 102 ? 1.1 4.27 6.055 1 85.31 102 GLU A CA 1
ATOM 804 C C . GLU A 1 102 ? 1.786 3.678 4.828 1 85.31 102 GLU A C 1
ATOM 806 O O . GLU A 1 102 ? 2.188 4.41 3.922 1 85.31 102 GLU A O 1
ATOM 811 N N . SER A 1 103 ? 1.915 2.383 4.867 1 89.75 103 SER A N 1
ATOM 812 C CA . SER A 1 103 ? 2.582 1.705 3.762 1 89.75 103 SER A CA 1
ATOM 813 C C . SER A 1 103 ? 1.795 1.858 2.465 1 89.75 103 SER A C 1
ATOM 815 O O . SER A 1 103 ? 2.375 2.107 1.405 1 89.75 103 SER A O 1
ATOM 817 N N . VAL A 1 104 ? 0.539 1.717 2.594 1 92.69 104 VAL A N 1
ATOM 818 C CA . VAL A 1 104 ? -0.323 1.86 1.425 1 92.69 104 VAL A CA 1
ATOM 819 C C . VAL A 1 104 ? -0.281 3.303 0.925 1 92.69 104 VAL A C 1
ATOM 821 O O . VAL A 1 104 ? -0.176 3.547 -0.279 1 92.69 104 VAL A O 1
ATOM 824 N N . MET A 1 105 ? -0.354 4.184 1.827 1 92.69 105 MET A N 1
ATOM 825 C CA . MET A 1 105 ? -0.282 5.602 1.479 1 92.69 105 MET A CA 1
ATOM 826 C C . MET A 1 105 ? 1.009 5.91 0.728 1 92.69 105 MET A C 1
ATOM 828 O O . MET A 1 105 ? 0.979 6.539 -0.331 1 92.69 105 MET A O 1
ATOM 832 N N . PHE A 1 106 ? 2.084 5.449 1.271 1 92.38 106 PHE A N 1
ATOM 833 C CA . PHE A 1 106 ? 3.375 5.684 0.636 1 92.38 106 PHE A CA 1
ATOM 834 C C . PHE A 1 106 ? 3.408 5.086 -0.765 1 92.38 106 PHE A C 1
ATOM 836 O O . PHE A 1 106 ? 3.881 5.723 -1.707 1 92.38 106 PHE A O 1
ATOM 843 N N . ALA A 1 107 ? 2.945 3.918 -0.876 1 95.62 107 ALA A N 1
ATOM 844 C CA . ALA A 1 107 ? 2.947 3.225 -2.162 1 95.62 107 ALA A CA 1
ATOM 845 C C . ALA A 1 107 ? 2.129 3.99 -3.197 1 95.62 107 ALA A C 1
ATOM 847 O O . ALA A 1 107 ? 2.557 4.145 -4.344 1 95.62 107 ALA A O 1
ATOM 848 N N . ILE A 1 108 ? 0.961 4.477 -2.834 1 95.94 108 ILE A N 1
ATOM 849 C CA . ILE A 1 108 ? 0.088 5.195 -3.758 1 95.94 108 ILE A CA 1
ATOM 850 C C . ILE A 1 108 ? 0.749 6.504 -4.18 1 95.94 108 ILE A C 1
ATOM 852 O O . ILE A 1 108 ? 0.765 6.844 -5.367 1 95.94 108 ILE A O 1
ATOM 856 N N . LEU A 1 109 ? 1.294 7.211 -3.213 1 94 109 LEU A N 1
ATOM 857 C CA . LEU A 1 109 ? 1.938 8.484 -3.523 1 94 109 LEU A CA 1
ATOM 858 C C . LEU A 1 109 ? 3.152 8.273 -4.422 1 94 109 LEU A C 1
ATOM 860 O O . LEU A 1 109 ? 3.422 9.086 -5.309 1 94 109 LEU A O 1
ATOM 864 N N . ALA A 1 110 ? 3.879 7.23 -4.184 1 94.06 110 ALA A N 1
ATOM 865 C CA . ALA A 1 110 ? 5.004 6.879 -5.047 1 94.06 110 ALA A CA 1
ATOM 866 C C . ALA A 1 110 ? 4.531 6.598 -6.473 1 94.06 110 ALA A C 1
ATOM 868 O O . ALA A 1 110 ? 5.102 7.117 -7.438 1 94.06 110 ALA A O 1
ATOM 869 N N . GLU A 1 111 ? 3.48 5.828 -6.605 1 95.75 111 GLU A N 1
ATOM 870 C CA . GLU A 1 111 ? 2.938 5.473 -7.914 1 95.75 111 GLU A CA 1
ATOM 871 C C . GLU A 1 111 ? 2.439 6.707 -8.656 1 95.75 111 GLU A C 1
ATOM 873 O O . GLU A 1 111 ? 2.523 6.777 -9.883 1 95.75 111 GLU A O 1
ATOM 878 N N . ARG A 1 112 ? 1.955 7.652 -7.918 1 93.06 112 ARG A N 1
ATOM 879 C CA . ARG A 1 112 ? 1.405 8.859 -8.523 1 93.06 112 ARG A CA 1
ATOM 880 C C . ARG A 1 112 ? 2.486 9.922 -8.711 1 93.06 112 ARG A C 1
ATOM 882 O O . ARG A 1 112 ? 2.197 11.047 -9.125 1 93.06 112 ARG A O 1
ATOM 889 N N . THR A 1 113 ? 3.727 9.656 -8.344 1 89.62 113 THR A N 1
ATOM 890 C CA . THR A 1 113 ? 4.895 10.523 -8.477 1 89.62 113 THR A CA 1
ATOM 891 C C . THR A 1 113 ? 4.73 11.789 -7.641 1 89.62 113 THR A C 1
ATOM 893 O O . THR A 1 113 ? 5.121 12.875 -8.07 1 89.62 113 THR A O 1
ATOM 896 N N . LEU A 1 114 ? 4.051 11.656 -6.539 1 88.62 114 LEU A N 1
ATOM 897 C CA . LEU A 1 114 ? 3.854 12.773 -5.621 1 88.62 114 LEU A CA 1
ATOM 898 C C . LEU A 1 114 ? 4.762 12.641 -4.406 1 88.62 114 LEU A C 1
ATOM 900 O O . LEU A 1 114 ? 4.891 13.578 -3.613 1 88.62 114 LEU A O 1
ATOM 904 N N . GLY A 1 115 ? 5.387 11.555 -4.273 1 88.44 115 GLY A N 1
ATOM 905 C CA . GLY A 1 115 ? 6.387 11.25 -3.26 1 88.44 115 GLY A CA 1
ATOM 906 C C . GLY A 1 115 ? 7.578 10.492 -3.809 1 88.44 115 GLY A C 1
ATOM 907 O O . GLY A 1 115 ? 7.672 10.266 -5.016 1 88.44 115 GLY A O 1
ATOM 908 N N . PRO A 1 116 ? 8.508 10.203 -2.922 1 91.69 116 PRO A N 1
ATOM 909 C CA . PRO A 1 116 ? 9.664 9.406 -3.357 1 91.69 116 PRO A CA 1
ATOM 910 C C . PRO A 1 116 ? 9.266 8.039 -3.906 1 91.69 116 PRO A C 1
ATOM 912 O O . PRO A 1 116 ? 8.242 7.484 -3.502 1 91.69 116 PRO A O 1
ATOM 915 N N . LYS A 1 117 ? 10.023 7.566 -4.812 1 94.69 117 LYS A N 1
ATOM 916 C CA . LYS A 1 117 ? 9.805 6.211 -5.305 1 94.69 117 LYS A CA 1
ATOM 917 C C . LYS A 1 117 ? 9.953 5.188 -4.184 1 94.69 117 LYS A C 1
ATOM 919 O O . LYS A 1 117 ? 10.781 5.359 -3.287 1 94.69 117 LYS A O 1
ATOM 924 N N . LEU A 1 118 ? 9.164 4.188 -4.227 1 96 118 LEU A N 1
ATOM 925 C CA . LEU A 1 118 ? 9.258 3.057 -3.307 1 96 118 LEU A CA 1
ATOM 926 C C . LEU A 1 118 ? 10.016 1.898 -3.943 1 96 118 LEU A C 1
ATOM 928 O O . LEU A 1 118 ? 9.555 1.314 -4.926 1 96 118 LEU A O 1
ATOM 932 N N . TYR A 1 119 ? 11.18 1.515 -3.398 1 96.56 119 TYR A N 1
ATOM 933 C CA . TYR A 1 119 ? 12.008 0.465 -3.99 1 96.56 119 TYR A CA 1
ATOM 934 C C . TYR A 1 119 ? 11.789 -0.865 -3.279 1 96.56 119 TYR A C 1
ATOM 936 O O . TYR A 1 119 ? 12 -1.931 -3.863 1 96.56 119 TYR A O 1
ATOM 944 N N . GLY A 1 120 ? 11.445 -0.769 -2.059 1 96.12 120 GLY A N 1
ATOM 945 C CA . GLY A 1 120 ? 11.227 -1.985 -1.291 1 96.12 120 GLY A CA 1
ATOM 946 C C . GLY A 1 120 ? 10.445 -1.753 -0.011 1 96.12 120 GLY A C 1
ATOM 947 O O . GLY A 1 120 ? 10.641 -0.739 0.664 1 96.12 120 GLY A O 1
ATOM 948 N N . ILE A 1 121 ? 9.617 -2.686 0.276 1 93 121 ILE A N 1
ATOM 949 C CA . ILE A 1 121 ? 8.883 -2.672 1.538 1 93 121 ILE A CA 1
ATOM 950 C C . ILE A 1 121 ? 9.023 -4.027 2.23 1 93 121 ILE A C 1
ATOM 952 O O . ILE A 1 121 ? 8.938 -5.07 1.582 1 93 121 ILE A O 1
ATOM 956 N N . PHE A 1 122 ? 9.367 -4.008 3.439 1 88.81 122 PHE A N 1
ATOM 957 C CA . PHE A 1 122 ? 9.523 -5.195 4.273 1 88.81 122 PHE A CA 1
ATOM 958 C C . PHE A 1 122 ? 9.086 -4.914 5.703 1 88.81 122 PHE A C 1
ATOM 960 O O . PHE A 1 122 ? 8.898 -3.756 6.086 1 88.81 122 PHE A O 1
ATOM 967 N N . PRO A 1 123 ? 8.852 -5.871 6.516 1 78.81 123 PRO A N 1
ATOM 968 C CA . PRO A 1 123 ? 8.25 -5.699 7.84 1 78.81 123 PRO A CA 1
ATOM 969 C C . PRO A 1 123 ? 9.023 -4.715 8.719 1 78.81 123 PRO A C 1
ATOM 971 O O . PRO A 1 123 ? 8.43 -3.963 9.484 1 78.81 123 PRO A O 1
ATOM 974 N N . GLU A 1 124 ? 10.273 -4.664 8.555 1 83.62 124 GLU A N 1
ATOM 975 C CA . GLU A 1 124 ? 11.109 -3.854 9.438 1 83.62 124 GLU A CA 1
ATOM 976 C C . GLU A 1 124 ? 11.266 -2.432 8.906 1 83.62 124 GLU A C 1
ATOM 978 O O . GLU A 1 124 ? 11.781 -1.554 9.594 1 83.62 124 GLU A O 1
ATOM 983 N N . GLY A 1 125 ? 10.805 -2.311 7.648 1 88.5 125 GLY A N 1
ATOM 984 C CA . GLY A 1 125 ? 11.016 -0.981 7.094 1 88.5 125 GLY A CA 1
ATOM 985 C C . GLY A 1 125 ? 10.773 -0.914 5.598 1 88.5 125 GLY A C 1
ATOM 986 O O . GLY A 1 125 ? 9.945 -1.651 5.062 1 88.5 125 GLY A O 1
ATOM 987 N N . ARG A 1 126 ? 11.469 0.079 5.004 1 92.94 126 ARG A N 1
ATOM 988 C CA . ARG A 1 126 ? 11.305 0.253 3.566 1 92.94 126 ARG A CA 1
ATOM 989 C C . ARG A 1 126 ? 12.531 0.909 2.947 1 92.94 126 ARG A C 1
ATOM 991 O O . ARG A 1 126 ? 13.328 1.544 3.65 1 92.94 126 ARG A O 1
ATOM 998 N N . LEU A 1 127 ? 12.75 0.704 1.701 1 95.81 127 LEU A N 1
ATOM 999 C CA . LEU A 1 127 ? 13.719 1.377 0.843 1 95.81 127 LEU A CA 1
ATOM 1000 C C . LEU A 1 127 ? 13.031 2.383 -0.073 1 95.81 127 LEU A C 1
ATOM 1002 O O . LEU A 1 127 ? 12.117 2.023 -0.819 1 95.81 127 LEU A O 1
ATOM 1006 N N . GLU A 1 128 ? 13.445 3.629 0.029 1 95.25 128 GLU A N 1
ATOM 1007 C CA . GLU A 1 128 ? 12.812 4.668 -0.773 1 95.25 128 GLU A CA 1
ATOM 1008 C C . GLU A 1 128 ? 13.844 5.496 -1.525 1 95.25 128 GLU A C 1
ATOM 1010 O O . GLU A 1 128 ? 15.047 5.395 -1.255 1 95.25 128 GLU A O 1
ATOM 1015 N N . GLN A 1 129 ? 13.43 6.203 -2.52 1 94.06 129 GLN A N 1
ATOM 1016 C CA . GLN A 1 129 ? 14.266 7.066 -3.346 1 94.06 129 GLN A CA 1
ATOM 1017 C C . GLN A 1 129 ? 14.922 8.156 -2.506 1 94.06 129 GLN A C 1
ATOM 1019 O O . GLN A 1 129 ? 14.273 8.773 -1.657 1 94.06 129 GLN A O 1
ATOM 1024 N N . PHE A 1 130 ? 16.234 8.25 -2.691 1 90.81 130 PHE A N 1
ATOM 1025 C CA . PHE A 1 130 ? 16.906 9.422 -2.156 1 90.81 130 PHE A CA 1
ATOM 1026 C C . PHE A 1 130 ? 16.812 10.594 -3.125 1 90.81 130 PHE A C 1
ATOM 1028 O O . PHE A 1 130 ? 17.312 10.516 -4.25 1 90.81 130 PHE A O 1
ATOM 1035 N N . ILE A 1 131 ? 16.188 11.547 -2.725 1 85.56 131 ILE A N 1
ATOM 1036 C CA . ILE A 1 131 ? 16.047 12.742 -3.555 1 85.56 131 ILE A CA 1
ATOM 1037 C C . ILE A 1 131 ? 17.078 13.781 -3.129 1 85.56 131 ILE A C 1
ATOM 1039 O O . ILE A 1 131 ? 17.078 14.227 -1.979 1 85.56 131 ILE A O 1
ATOM 1043 N N . VAL A 1 132 ? 17.969 13.984 -4.086 1 81.38 132 VAL A N 1
ATOM 1044 C CA . VAL A 1 132 ? 18.922 15.047 -3.828 1 81.38 132 VAL A CA 1
ATOM 1045 C C . VAL A 1 132 ? 18.188 16.375 -3.682 1 81.38 132 VAL A C 1
ATOM 1047 O O . VAL A 1 132 ? 17.375 16.75 -4.527 1 81.38 132 VAL A O 1
ATOM 1050 N N . ASN A 1 133 ? 18.469 16.922 -2.588 1 81.69 133 ASN A N 1
ATOM 1051 C CA . ASN A 1 133 ? 17.703 18.125 -2.283 1 81.69 133 ASN A CA 1
ATOM 1052 C C . ASN A 1 133 ? 18.516 19.094 -1.404 1 81.69 133 ASN A C 1
ATOM 1054 O O . ASN A 1 133 ? 19.625 18.75 -0.967 1 81.69 133 ASN A O 1
ATOM 1058 N N . THR A 1 134 ? 18.016 20.25 -1.515 1 81.69 134 THR A N 1
ATOM 1059 C CA . THR A 1 134 ? 18.438 21.203 -0.496 1 81.69 134 THR A CA 1
ATOM 1060 C C . THR A 1 134 ? 17.344 21.406 0.543 1 81.69 134 THR A C 1
ATOM 1062 O O . THR A 1 134 ? 16.172 21.531 0.196 1 81.69 134 THR A O 1
ATOM 1065 N N . ARG A 1 135 ? 17.781 21.391 1.683 1 79.69 135 ARG A N 1
ATOM 1066 C CA . ARG A 1 135 ? 16.828 21.547 2.773 1 79.69 135 ARG A CA 1
ATOM 1067 C C . ARG A 1 135 ? 16.172 22.922 2.732 1 79.69 135 ARG A C 1
ATOM 1069 O O . ARG A 1 135 ? 16.844 23.922 2.502 1 79.69 135 ARG A O 1
ATOM 1076 N N . MET A 1 136 ? 14.914 22.953 2.957 1 90.81 136 MET A N 1
ATOM 1077 C CA . MET A 1 136 ? 14.164 24.203 3.051 1 90.81 136 MET A CA 1
ATOM 1078 C C . MET A 1 136 ? 14.43 24.906 4.383 1 90.81 136 MET A C 1
ATOM 1080 O O . MET A 1 136 ? 14.383 24.266 5.438 1 90.81 136 MET A O 1
ATOM 1084 N N . ARG A 1 137 ? 14.828 26.078 4.258 1 92.12 137 ARG A N 1
ATOM 1085 C CA . ARG A 1 137 ? 14.953 26.875 5.473 1 92.12 137 ARG A CA 1
ATOM 1086 C C . ARG A 1 137 ? 13.641 27.578 5.805 1 92.12 137 ARG A C 1
ATOM 1088 O O . ARG A 1 137 ? 12.914 28 4.902 1 92.12 137 ARG A O 1
ATOM 1095 N N . THR A 1 138 ? 13.43 27.781 7.082 1 95.75 138 THR A N 1
ATOM 1096 C CA . THR A 1 138 ? 12.18 28.391 7.535 1 95.75 138 THR A CA 1
ATOM 1097 C C . THR A 1 138 ? 11.992 29.75 6.895 1 95.75 138 THR A C 1
ATOM 1099 O O . THR A 1 138 ? 10.875 30.109 6.508 1 95.75 138 THR A O 1
ATOM 1102 N N . GLU A 1 139 ? 13.078 30.5 6.734 1 95.31 139 GLU A N 1
ATOM 1103 C CA . GLU A 1 139 ? 12.992 31.859 6.195 1 95.31 139 GLU A CA 1
ATOM 1104 C C . GLU A 1 139 ? 12.539 31.844 4.738 1 95.31 139 GLU A C 1
ATOM 1106 O O . GLU A 1 139 ? 12.008 32.844 4.238 1 95.31 139 GLU A O 1
ATOM 1111 N N . GLN A 1 140 ? 12.719 30.719 4.109 1 95.81 140 GLN A N 1
ATOM 1112 C CA . GLN A 1 140 ? 12.367 30.609 2.697 1 95.81 140 GLN A CA 1
ATOM 1113 C C . GLN A 1 140 ? 10.859 30.453 2.516 1 95.81 140 GLN A C 1
ATOM 1115 O O . GLN A 1 140 ? 10.336 30.656 1.417 1 95.81 140 GLN A O 1
ATOM 1120 N N . LEU A 1 141 ? 10.172 30.141 3.543 1 97.62 141 LEU A N 1
ATOM 1121 C CA . LEU A 1 141 ? 8.734 29.891 3.453 1 97.62 141 LEU A CA 1
ATOM 1122 C C . LEU A 1 141 ? 7.984 31.156 3.088 1 97.62 141 LEU A C 1
ATOM 1124 O O . LEU A 1 141 ? 6.914 31.109 2.479 1 97.62 141 LEU A O 1
ATOM 1128 N N . SER A 1 142 ? 8.617 32.281 3.393 1 97.06 142 SER A N 1
ATOM 1129 C CA . SER A 1 142 ? 7.941 33.562 3.148 1 97.06 142 SER A CA 1
ATOM 1130 C C . SER A 1 142 ? 8.266 34.094 1.758 1 97.06 142 SER A C 1
ATOM 1132 O O . SER A 1 142 ? 7.688 35.094 1.326 1 97.06 142 SER A O 1
ATOM 1134 N N . ASP A 1 143 ? 9.219 33.438 1.069 1 97.44 143 ASP A N 1
ATOM 1135 C CA . ASP A 1 143 ? 9.453 33.812 -0.32 1 97.44 143 ASP A CA 1
ATOM 1136 C C . ASP A 1 143 ? 8.203 33.594 -1.166 1 97.44 143 ASP A C 1
ATOM 1138 O O . ASP A 1 143 ? 7.629 32.531 -1.197 1 97.44 143 ASP A O 1
ATOM 1142 N N . PRO A 1 144 ? 7.781 34.688 -1.849 1 97.75 144 PRO A N 1
ATOM 1143 C CA . PRO A 1 144 ? 6.5 34.625 -2.553 1 97.75 144 PRO A CA 1
ATOM 1144 C C . PRO A 1 144 ? 6.461 33.5 -3.588 1 97.75 144 PRO A C 1
ATOM 1146 O O . PRO A 1 144 ? 5.434 32.812 -3.744 1 97.75 144 PRO A O 1
ATOM 1149 N N . ALA A 1 145 ? 7.535 33.312 -4.273 1 96.25 145 ALA A N 1
ATOM 1150 C CA . ALA A 1 145 ? 7.566 32.281 -5.293 1 96.25 145 ALA A CA 1
ATOM 1151 C C . ALA A 1 145 ? 7.504 30.891 -4.652 1 96.25 145 ALA A C 1
ATOM 1153 O O . ALA A 1 145 ? 6.816 30 -5.156 1 96.25 145 ALA A O 1
ATOM 1154 N N . ILE A 1 146 ? 8.18 30.703 -3.582 1 96.69 146 ILE A N 1
ATOM 1155 C CA . ILE A 1 146 ? 8.188 29.422 -2.863 1 96.69 146 ILE A CA 1
ATOM 1156 C C . ILE A 1 146 ? 6.812 29.172 -2.244 1 96.69 146 ILE A C 1
ATOM 1158 O O . ILE A 1 146 ? 6.266 28.078 -2.357 1 96.69 146 ILE A O 1
ATOM 1162 N N . SER A 1 147 ? 6.328 30.219 -1.615 1 98.06 147 SER A N 1
ATOM 1163 C CA . SER A 1 147 ? 5.004 30.125 -1.005 1 98.06 147 SER A CA 1
ATOM 1164 C C . SER A 1 147 ? 3.949 29.734 -2.031 1 98.06 147 SER A C 1
ATOM 1166 O O . SER A 1 147 ? 3.104 28.875 -1.765 1 98.06 147 SER A O 1
ATOM 1168 N N . ALA A 1 148 ? 4.051 30.328 -3.184 1 97.5 148 ALA A N 1
ATOM 1169 C CA . ALA A 1 148 ? 3.109 30.016 -4.258 1 97.5 148 ALA A CA 1
ATOM 1170 C C . ALA A 1 148 ? 3.262 28.578 -4.719 1 97.5 148 ALA A C 1
ATOM 1172 O O . ALA A 1 148 ? 2.27 27.891 -4.988 1 97.5 148 ALA A O 1
ATOM 1173 N N . GLU A 1 149 ? 4.465 28.156 -4.812 1 96.31 149 GLU A N 1
ATOM 1174 C CA . GLU A 1 149 ? 4.715 26.766 -5.23 1 96.31 149 GLU A CA 1
ATOM 1175 C C . GLU A 1 149 ? 4.199 25.781 -4.195 1 96.31 149 GLU A C 1
ATOM 1177 O O . GLU A 1 149 ? 3.648 24.734 -4.551 1 96.31 149 GLU A O 1
ATOM 1182 N N . ILE A 1 150 ? 4.371 26.062 -2.951 1 97.44 150 ILE A N 1
ATOM 1183 C CA . ILE A 1 150 ? 3.859 25.203 -1.883 1 97.44 150 ILE A CA 1
ATOM 1184 C C . ILE A 1 150 ? 2.336 25.141 -1.966 1 97.44 150 ILE A C 1
ATOM 1186 O O . ILE A 1 150 ? 1.754 24.047 -1.85 1 97.44 150 ILE A O 1
ATOM 1190 N N . ALA A 1 151 ? 1.721 26.281 -2.221 1 98 151 ALA A N 1
ATOM 1191 C CA . ALA A 1 151 ? 0.268 26.328 -2.361 1 98 151 ALA A CA 1
ATOM 1192 C C . ALA A 1 151 ? -0.207 25.438 -3.508 1 98 151 ALA A C 1
ATOM 1194 O O . ALA A 1 151 ? -1.207 24.734 -3.379 1 98 151 ALA A O 1
ATOM 1195 N N . THR A 1 152 ? 0.504 25.531 -4.559 1 95.31 152 THR A N 1
ATOM 1196 C CA . THR A 1 152 ? 0.18 24.719 -5.73 1 95.31 152 THR A CA 1
ATOM 1197 C C . THR A 1 152 ? 0.289 23.234 -5.406 1 95.31 152 THR A C 1
ATOM 1199 O O . THR A 1 152 ? -0.594 22.453 -5.758 1 95.31 152 THR A O 1
ATOM 1202 N N . LYS A 1 153 ? 1.358 22.859 -4.703 1 94.5 153 LYS A N 1
ATOM 1203 C CA . LYS A 1 153 ? 1.55 21.453 -4.309 1 94.5 153 LYS A CA 1
ATOM 1204 C C . LYS A 1 153 ? 0.432 20.984 -3.383 1 94.5 153 LYS A C 1
ATOM 1206 O O . LYS A 1 153 ? -0.061 19.875 -3.514 1 94.5 153 LYS A O 1
ATOM 1211 N N . LEU A 1 154 ? 0.063 21.828 -2.504 1 97 154 LEU A N 1
ATOM 1212 C CA . LEU A 1 154 ? -1.004 21.484 -1.568 1 97 154 LEU A CA 1
ATOM 1213 C C . LEU A 1 154 ? -2.334 21.312 -2.297 1 97 154 LEU A C 1
ATOM 1215 O O . LEU A 1 154 ? -3.125 20.438 -1.96 1 97 154 LEU A O 1
ATOM 1219 N N . ALA A 1 155 ? -2.568 22.203 -3.258 1 96.44 155 ALA A N 1
ATOM 1220 C CA . ALA A 1 155 ? -3.797 22.109 -4.039 1 96.44 155 ALA A CA 1
ATOM 1221 C C . ALA A 1 155 ? -3.887 20.75 -4.742 1 96.44 155 ALA A C 1
ATOM 1223 O O . ALA A 1 155 ? -4.941 20.109 -4.734 1 96.44 155 ALA A O 1
ATOM 1224 N N . ARG A 1 156 ? -2.795 20.328 -5.289 1 92.69 156 ARG A N 1
ATOM 1225 C CA . ARG A 1 156 ? -2.75 19.047 -5.969 1 92.69 156 ARG A CA 1
ATOM 1226 C C . ARG A 1 156 ? -2.949 17.891 -4.98 1 92.69 156 ARG A C 1
ATOM 1228 O O . ARG A 1 156 ? -3.67 16.938 -5.27 1 92.69 156 ARG A O 1
ATOM 1235 N N . PHE A 1 157 ? -2.311 18.062 -3.896 1 94.06 157 PHE A N 1
ATOM 1236 C CA . PHE A 1 157 ? -2.439 17.062 -2.844 1 94.06 157 PHE A CA 1
ATOM 1237 C C . PHE A 1 157 ? -3.887 16.938 -2.387 1 94.06 157 PHE A C 1
ATOM 1239 O O . PHE A 1 157 ? -4.391 15.828 -2.195 1 94.06 157 PHE A O 1
ATOM 1246 N N . HIS A 1 158 ? -4.559 18.016 -2.301 1 96.69 158 HIS A N 1
ATOM 1247 C CA . HIS A 1 158 ? -5.922 18.094 -1.781 1 96.69 158 HIS A CA 1
ATOM 1248 C C . HIS A 1 158 ? -6.922 17.516 -2.783 1 96.69 158 HIS A C 1
ATOM 1250 O O . HIS A 1 158 ? -8.047 17.172 -2.416 1 96.69 158 HIS A O 1
ATOM 1256 N N . GLU A 1 159 ? -6.559 17.422 -3.988 1 93.88 159 GLU A N 1
ATOM 1257 C CA . GLU A 1 159 ? -7.465 16.938 -5.027 1 93.88 159 GLU A CA 1
ATOM 1258 C C . GLU A 1 159 ? -7.418 15.422 -5.141 1 93.88 159 GLU A C 1
ATOM 1260 O O . GLU A 1 159 ? -8.281 14.812 -5.785 1 93.88 159 GLU A O 1
ATOM 1265 N N . MET A 1 160 ? -6.527 14.859 -4.508 1 93 160 MET A N 1
ATOM 1266 C CA . MET A 1 160 ? -6.371 13.414 -4.613 1 93 160 MET A CA 1
ATOM 1267 C C . MET A 1 160 ? -7.555 12.688 -3.973 1 93 160 MET A C 1
ATOM 1269 O O . MET A 1 160 ? -8.062 13.117 -2.934 1 93 160 MET A O 1
ATOM 1273 N N . VAL A 1 161 ? -7.93 11.641 -4.609 1 93.38 161 VAL A N 1
ATOM 1274 C CA . VAL A 1 161 ? -8.906 10.727 -4.035 1 93.38 161 VAL A CA 1
ATOM 1275 C C . VAL A 1 161 ? -8.195 9.469 -3.521 1 93.38 161 VAL A C 1
ATOM 1277 O O . VAL A 1 161 ? -7.773 8.625 -4.312 1 93.38 161 VAL A O 1
ATOM 1280 N N . MET A 1 162 ? -8.055 9.406 -2.236 1 95.25 162 MET A N 1
ATOM 1281 C CA . MET A 1 162 ? -7.328 8.32 -1.589 1 95.25 162 MET A CA 1
ATOM 1282 C C . MET A 1 162 ? -8.289 7.273 -1.029 1 95.25 162 MET A C 1
ATOM 1284 O O . MET A 1 162 ? -9.414 7.602 -0.648 1 95.25 162 MET A O 1
ATOM 1288 N N . PRO A 1 163 ? -7.871 6.039 -0.985 1 96.06 163 PRO A N 1
ATOM 1289 C CA . PRO A 1 163 ? -8.742 4.973 -0.484 1 96.06 163 PRO A CA 1
ATOM 1290 C C . PRO A 1 163 ? -8.727 4.871 1.039 1 96.06 163 PRO A C 1
ATOM 1292 O O . PRO A 1 163 ? -8.586 3.773 1.588 1 96.06 163 PRO A O 1
ATOM 1295 N N . PHE A 1 164 ? -8.961 5.953 1.675 1 95 164 PHE A N 1
ATOM 1296 C CA . PHE A 1 164 ? -8.992 6.035 3.131 1 95 164 PHE A CA 1
ATOM 1297 C C . PHE A 1 164 ? -10.305 6.645 3.611 1 95 164 PHE A C 1
ATOM 1299 O O . PHE A 1 164 ? -11.141 7.039 2.801 1 95 164 PHE A O 1
ATOM 1306 N N . ASN A 1 165 ? -10.469 6.559 4.93 1 95.12 165 ASN A N 1
ATOM 1307 C CA . ASN A 1 165 ? -11.68 7.105 5.531 1 95.12 165 ASN A CA 1
ATOM 1308 C C . ASN A 1 165 ? -11.859 8.578 5.184 1 95.12 165 ASN A C 1
ATOM 1310 O O . ASN A 1 165 ? -10.969 9.398 5.43 1 95.12 165 ASN A O 1
ATOM 1314 N N . LYS A 1 166 ? -13.023 8.953 4.609 1 96.25 166 LYS A N 1
ATOM 1315 C CA . LYS A 1 166 ? -13.242 10.297 4.07 1 96.25 166 LYS A CA 1
ATOM 1316 C C . LYS A 1 166 ? -13.789 11.234 5.137 1 96.25 166 LYS A C 1
ATOM 1318 O O . LYS A 1 166 ? -13.883 12.445 4.918 1 96.25 166 LYS A O 1
ATOM 1323 N N . GLU A 1 167 ? -14.094 10.703 6.297 1 95.19 167 GLU A N 1
ATOM 1324 C CA . GLU A 1 167 ? -14.547 11.539 7.402 1 95.19 167 GLU A CA 1
ATOM 1325 C C . GLU A 1 167 ? -13.383 12.266 8.062 1 95.19 167 GLU A C 1
ATOM 1327 O O . GLU A 1 167 ? -12.32 11.68 8.281 1 95.19 167 GLU A O 1
ATOM 1332 N N . PRO A 1 168 ? -13.594 13.555 8.328 1 96.19 168 PRO A N 1
ATOM 1333 C CA . PRO A 1 168 ? -12.508 14.32 8.953 1 96.19 168 PRO A CA 1
ATOM 1334 C C . PRO A 1 168 ? -12.398 14.078 10.453 1 96.19 168 PRO A C 1
ATOM 1336 O O . PRO A 1 168 ? -12.484 15.023 11.25 1 96.19 168 PRO A O 1
ATOM 1339 N N . LYS A 1 169 ? -12.047 12.867 10.812 1 95.19 169 LYS A N 1
ATOM 1340 C CA . LYS A 1 169 ? -12.023 12.469 12.219 1 95.19 169 LYS A CA 1
ATOM 1341 C C . LYS A 1 169 ? -10.625 12.656 12.812 1 95.19 169 LYS A C 1
ATOM 1343 O O . LYS A 1 169 ? -10.461 12.648 14.031 1 95.19 169 LYS A O 1
ATOM 1348 N N . TRP A 1 170 ? -9.672 12.812 11.992 1 95.06 170 TRP A N 1
ATOM 1349 C CA . TRP A 1 170 ? -8.289 12.812 12.438 1 95.06 170 TRP A CA 1
ATOM 1350 C C . TRP A 1 170 ? -8.023 13.961 13.406 1 95.06 170 TRP A C 1
ATOM 1352 O O . TRP A 1 170 ? -7.418 13.766 14.461 1 95.06 170 TRP A O 1
ATOM 1362 N N . LEU A 1 171 ? -8.445 15.164 13.133 1 98 171 LEU A N 1
ATOM 1363 C CA . LEU A 1 171 ? -8.094 16.359 13.883 1 98 171 LEU A CA 1
ATOM 1364 C C . LEU A 1 171 ? -8.586 16.266 15.328 1 98 171 LEU A C 1
ATOM 1366 O O . LEU A 1 171 ? -7.777 16.141 16.25 1 98 171 LEU A O 1
ATOM 1370 N N . PHE A 1 172 ? -9.828 16.172 15.508 1 97.81 172 PHE A N 1
ATOM 1371 C CA . PHE A 1 172 ? -10.344 16.203 16.875 1 97.81 172 PHE A CA 1
ATOM 1372 C C . PHE A 1 172 ? -10.156 14.844 17.547 1 97.81 172 PHE A C 1
ATOM 1374 O O . PHE A 1 172 ? -10.023 14.766 18.766 1 97.81 172 PHE A O 1
ATOM 1381 N N . GLY A 1 173 ? -10.133 13.789 16.703 1 96.69 173 GLY A N 1
ATOM 1382 C CA . GLY A 1 173 ? -9.734 12.516 17.281 1 96.69 173 GLY A CA 1
ATOM 1383 C C . GLY A 1 173 ? -8.344 12.547 17.891 1 96.69 173 GLY A C 1
ATOM 1384 O O . GLY A 1 173 ? -8.125 12.023 18.984 1 96.69 173 GLY A O 1
ATOM 1385 N N . THR A 1 174 ? -7.418 13.102 17.219 1 96.12 174 THR A N 1
ATOM 1386 C CA . THR A 1 174 ? -6.039 13.219 17.688 1 96.12 174 THR A CA 1
ATOM 1387 C C . THR A 1 174 ? -5.953 14.164 18.891 1 96.12 174 THR A C 1
ATOM 1389 O O . THR A 1 174 ? -5.301 13.852 19.891 1 96.12 174 THR A O 1
ATOM 1392 N N . ILE A 1 175 ? -6.625 15.281 18.812 1 98.25 175 ILE A N 1
ATOM 1393 C CA . ILE A 1 175 ? -6.602 16.25 19.906 1 98.25 175 ILE A CA 1
ATOM 1394 C C . ILE A 1 175 ? -7.176 15.625 21.172 1 98.25 175 ILE A C 1
ATOM 1396 O O . ILE A 1 175 ? -6.613 15.781 22.266 1 98.25 175 ILE A O 1
ATOM 1400 N N . ASP A 1 176 ? -8.25 14.922 21.031 1 98 176 ASP A N 1
ATOM 1401 C CA . ASP A 1 176 ? -8.867 14.273 22.172 1 98 176 ASP A CA 1
ATOM 1402 C C . ASP A 1 176 ? -7.938 13.234 22.781 1 98 176 ASP A C 1
ATOM 1404 O O . ASP A 1 176 ? -7.812 13.141 24.016 1 98 176 ASP A O 1
ATOM 1408 N N . LYS A 1 177 ? -7.336 12.5 21.969 1 96.12 177 LYS A N 1
ATOM 1409 C CA . LYS A 1 177 ? -6.371 11.5 22.422 1 96.12 177 LYS A CA 1
ATOM 1410 C C . LYS A 1 177 ? -5.219 12.164 23.172 1 96.12 177 LYS A C 1
ATOM 1412 O O . LYS A 1 177 ? -4.824 11.703 24.25 1 96.12 177 LYS A O 1
ATOM 1417 N N . TYR A 1 178 ? -4.699 13.18 22.578 1 97.19 178 TYR A N 1
ATOM 1418 C CA . TYR A 1 178 ? -3.598 13.891 23.219 1 97.19 178 TYR A CA 1
ATOM 1419 C C . TYR A 1 178 ? -4.035 14.508 24.547 1 97.19 178 TYR A C 1
ATOM 1421 O O . TYR A 1 178 ? -3.301 14.453 25.531 1 97.19 178 TYR A O 1
ATOM 1429 N N . MET A 1 179 ? -5.203 15.094 24.562 1 97.81 179 MET A N 1
ATOM 1430 C CA . MET A 1 179 ? -5.73 15.711 25.766 1 97.81 179 MET A CA 1
ATOM 1431 C C . MET A 1 179 ? -5.848 14.688 26.891 1 97.81 179 MET A C 1
ATOM 1433 O O . MET A 1 179 ? -5.422 14.938 28.016 1 97.81 179 MET A O 1
ATOM 1437 N N . ASP A 1 180 ? -6.371 13.539 26.562 1 97.06 180 ASP A N 1
ATOM 1438 C CA . ASP A 1 180 ? -6.516 12.461 27.531 1 97.06 180 ASP A CA 1
ATOM 1439 C C . ASP A 1 180 ? -5.16 12.055 28.094 1 97.06 180 ASP A C 1
ATOM 1441 O O . ASP A 1 180 ? -5.035 11.812 29.297 1 97.06 180 ASP A O 1
ATOM 1445 N N . GLN A 1 181 ? -4.184 11.992 27.266 1 95.62 181 GLN A N 1
ATOM 1446 C CA . GLN A 1 181 ? -2.84 11.609 27.688 1 95.62 181 GLN A CA 1
ATOM 1447 C C . GLN A 1 181 ? -2.217 12.695 28.562 1 95.62 181 GLN A C 1
ATOM 1449 O O . GLN A 1 181 ? -1.656 12.406 29.625 1 95.62 181 GLN A O 1
ATOM 1454 N N . VAL A 1 182 ? -2.369 13.883 28.125 1 97.25 182 VAL A N 1
ATOM 1455 C CA . VAL A 1 182 ? -1.765 15.023 28.812 1 97.25 182 VAL A CA 1
ATOM 1456 C C . VAL A 1 182 ? -2.33 15.133 30.219 1 97.25 182 VAL A C 1
ATOM 1458 O O . VAL A 1 182 ? -1.593 15.398 31.172 1 97.25 182 VAL A O 1
ATOM 1461 N N . MET A 1 183 ? -3.58 14.906 30.312 1 96.12 183 MET A N 1
ATOM 1462 C CA . MET A 1 183 ? -4.25 15.07 31.594 1 96.12 183 MET A CA 1
ATOM 1463 C C . MET A 1 183 ? -3.818 13.992 32.594 1 96.12 183 MET A C 1
ATOM 1465 O O . MET A 1 183 ? -4.004 14.141 33.781 1 96.12 183 MET A O 1
ATOM 1469 N N . LYS A 1 184 ? -3.119 12.938 32.094 1 94.75 184 LYS A N 1
ATOM 1470 C CA . LYS A 1 184 ? -2.715 11.82 32.938 1 94.75 184 LYS A CA 1
ATOM 1471 C C . LYS A 1 184 ? -1.205 11.82 33.156 1 94.75 184 LYS A C 1
ATOM 1473 O O . LYS A 1 184 ? -0.683 10.977 33.906 1 94.75 184 LYS A O 1
ATOM 1478 N N . LEU A 1 185 ? -0.531 12.766 32.625 1 94.5 185 LEU A N 1
ATOM 1479 C CA . LEU A 1 185 ? 0.927 12.789 32.688 1 94.5 185 LEU A CA 1
ATOM 1480 C C . LEU A 1 185 ? 1.406 13.312 34.031 1 94.5 185 LEU A C 1
ATOM 1482 O O . LEU A 1 185 ? 0.72 14.109 34.688 1 94.5 185 LEU A O 1
ATOM 1486 N N . SER A 1 186 ? 2.576 12.734 34.469 1 94.38 186 SER A N 1
ATOM 1487 C CA . SER A 1 186 ? 3.326 13.258 35.625 1 94.38 186 SER A CA 1
ATOM 1488 C C . SER A 1 186 ? 4.809 13.398 35.281 1 94.38 186 SER A C 1
ATOM 1490 O O . SER A 1 186 ? 5.375 12.555 34.594 1 94.38 186 SER A O 1
ATOM 1492 N N . PHE A 1 187 ? 5.305 14.539 35.75 1 95.5 187 PHE A N 1
ATOM 1493 C CA . PHE A 1 187 ? 6.715 14.797 35.5 1 95.5 187 PHE A CA 1
ATOM 1494 C C . PHE A 1 187 ? 7.516 14.758 36.781 1 95.5 187 PHE A C 1
ATOM 1496 O O . PHE A 1 187 ? 6.973 15.023 37.844 1 95.5 187 PHE A O 1
ATOM 1503 N N . THR A 1 188 ? 8.789 14.414 36.688 1 93.88 188 THR A N 1
ATOM 1504 C CA . THR A 1 188 ? 9.656 14.328 37.844 1 93.88 188 THR A CA 1
ATOM 1505 C C . THR A 1 188 ? 10.648 15.484 37.875 1 93.88 188 THR A C 1
ATOM 1507 O O . THR A 1 188 ? 10.984 16 38.938 1 93.88 188 THR A O 1
ATOM 1510 N N . ARG A 1 189 ? 11.172 15.812 36.75 1 93.69 189 ARG A N 1
ATOM 1511 C CA . ARG A 1 189 ? 12.094 16.938 36.688 1 93.69 189 ARG A CA 1
ATOM 1512 C C . ARG A 1 189 ? 11.398 18.234 37.094 1 93.69 189 ARG A C 1
ATOM 1514 O O . ARG A 1 189 ? 10.352 18.594 36.531 1 93.69 189 ARG A O 1
ATOM 1521 N N . GLU A 1 190 ? 11.953 18.969 37.969 1 94.69 190 GLU A N 1
ATOM 1522 C CA . GLU A 1 190 ? 11.344 20.156 38.562 1 94.69 190 GLU A CA 1
ATOM 1523 C C . GLU A 1 190 ? 10.953 21.172 37.469 1 94.69 190 GLU A C 1
ATOM 1525 O O . GLU A 1 190 ? 9.875 21.75 37.531 1 94.69 190 GLU A O 1
ATOM 1530 N N . ALA A 1 191 ? 11.828 21.391 36.531 1 93.75 191 ALA A N 1
ATOM 1531 C CA . ALA A 1 191 ? 11.555 22.359 35.469 1 93.75 191 ALA A CA 1
ATOM 1532 C C . ALA A 1 191 ? 10.32 21.953 34.656 1 93.75 191 ALA A C 1
ATOM 1534 O O . ALA A 1 191 ? 9.516 22.797 34.281 1 93.75 191 ALA A O 1
ATOM 1535 N N . HIS A 1 192 ? 10.148 20.688 34.406 1 95.88 192 HIS A N 1
ATOM 1536 C CA . HIS A 1 192 ? 9 20.188 33.656 1 95.88 192 HIS A CA 1
ATOM 1537 C C . HIS A 1 192 ? 7.723 20.266 34.469 1 95.88 192 HIS A C 1
ATOM 1539 O O . HIS A 1 192 ? 6.652 20.562 33.938 1 95.88 192 HIS A O 1
ATOM 1545 N N . VAL A 1 193 ? 7.91 20 35.719 1 96.5 193 VAL A N 1
ATOM 1546 C CA . VAL A 1 193 ? 6.762 20.062 36.625 1 96.5 193 VAL A CA 1
ATOM 1547 C C . VAL A 1 193 ? 6.215 21.484 36.656 1 96.5 193 VAL A C 1
ATOM 1549 O O . VAL A 1 193 ? 5.004 21.703 36.562 1 96.5 193 VAL A O 1
ATOM 1552 N N . LYS A 1 194 ? 7.078 22.406 36.844 1 96.94 194 LYS A N 1
ATOM 1553 C CA . LYS A 1 194 ? 6.684 23.812 36.906 1 96.94 194 LYS A CA 1
ATOM 1554 C C . LYS A 1 194 ? 5.977 24.25 35.625 1 96.94 194 LYS A C 1
ATOM 1556 O O . LYS A 1 194 ? 4.922 24.875 35.688 1 96.94 194 LYS A O 1
ATOM 1561 N N . LYS A 1 195 ? 6.562 23.922 34.531 1 96.62 195 LYS A N 1
ATOM 1562 C CA . LYS A 1 195 ? 5.984 24.297 33.219 1 96.62 195 LYS A CA 1
ATOM 1563 C C . LYS A 1 195 ? 4.652 23.594 33 1 96.62 195 LYS A C 1
ATOM 1565 O O . LYS A 1 195 ? 3.721 24.172 32.438 1 96.62 195 LYS A O 1
ATOM 1570 N N . TYR A 1 196 ? 4.598 22.344 33.375 1 97.31 196 TYR A N 1
ATOM 1571 C CA . TYR A 1 196 ? 3.357 21.594 33.281 1 97.31 196 TYR A CA 1
ATOM 1572 C C . TYR A 1 196 ? 2.242 22.234 34.094 1 97.31 196 TYR A C 1
ATOM 1574 O O . TYR A 1 196 ? 1.125 22.406 33.594 1 97.31 196 TYR A O 1
ATOM 1582 N N . LYS A 1 197 ? 2.57 22.594 35.281 1 96 197 LYS A N 1
ATOM 1583 C CA . LYS A 1 197 ? 1.586 23.234 36.125 1 96 197 LYS A CA 1
ATOM 1584 C C . LYS A 1 197 ? 1.114 24.562 35.531 1 96 197 LYS A C 1
ATOM 1586 O O . LYS A 1 197 ? -0.069 24.891 35.625 1 96 197 LYS A O 1
ATOM 1591 N N . LYS A 1 198 ? 2.021 25.281 35 1 96.5 198 LYS A N 1
ATOM 1592 C CA . LYS A 1 198 ? 1.683 26.547 34.375 1 96.5 198 LYS A CA 1
ATOM 1593 C C . LYS A 1 198 ? 0.719 26.328 33.188 1 96.5 198 LYS A C 1
ATOM 1595 O O . LYS A 1 198 ? -0.259 27.062 33.062 1 96.5 198 LYS A O 1
ATOM 1600 N N . LEU A 1 199 ? 0.949 25.359 32.406 1 96.81 199 LEU A N 1
ATOM 1601 C CA . LEU A 1 199 ? 0.111 25.062 31.25 1 96.81 199 LEU A CA 1
ATOM 1602 C C . LEU A 1 199 ? -1.271 24.594 31.688 1 96.81 199 LEU A C 1
ATOM 1604 O O . LEU A 1 199 ? -2.275 24.906 31.047 1 96.81 199 LEU A O 1
ATOM 1608 N N . MET A 1 200 ? -1.29 23.875 32.812 1 94.75 200 MET A N 1
ATOM 1609 C CA . MET A 1 200 ? -2.557 23.344 33.312 1 94.75 200 MET A CA 1
ATOM 1610 C C . MET A 1 200 ? -3.451 24.469 33.812 1 94.75 200 MET A C 1
ATOM 1612 O O . MET A 1 200 ? -4.672 24.297 33.906 1 94.75 200 MET A O 1
ATOM 1616 N N . LYS A 1 201 ? -2.887 25.562 34.125 1 95.81 201 LYS A N 1
ATOM 1617 C CA . LYS A 1 201 ? -3.652 26.703 34.594 1 95.81 201 LYS A CA 1
ATOM 1618 C C . LYS A 1 201 ? -4.457 27.328 33.469 1 95.81 201 LYS A C 1
ATOM 1620 O O . LYS A 1 201 ? -5.387 28.109 33.719 1 95.81 201 LYS A O 1
ATOM 1625 N N . LEU A 1 202 ? -4.188 27.062 32.25 1 95.81 202 LEU A N 1
ATOM 1626 C CA . LEU A 1 202 ? -4.855 27.625 31.078 1 95.81 202 LEU A CA 1
ATOM 1627 C C . LEU A 1 202 ? -6.238 27.016 30.891 1 95.81 202 LEU A C 1
ATOM 1629 O O . LEU A 1 202 ? -7.027 27.484 30.062 1 95.81 202 LEU A O 1
ATOM 1633 N N . ASP A 1 203 ? -6.707 26.078 31.594 1 95.12 203 ASP A N 1
ATOM 1634 C CA . ASP A 1 203 ? -7.953 25.328 31.438 1 95.12 203 ASP A CA 1
ATOM 1635 C C . ASP A 1 203 ? -8.117 24.812 30.016 1 95.12 203 ASP A C 1
ATOM 1637 O O . ASP A 1 203 ? -9.062 25.188 29.312 1 95.12 203 ASP A O 1
ATOM 1641 N N . LEU A 1 204 ? -7.301 23.938 29.609 1 97.06 204 LEU A N 1
ATOM 1642 C CA . LEU A 1 204 ? -7.195 23.438 28.234 1 97.06 204 LEU A CA 1
ATOM 1643 C C . LEU A 1 204 ? -8.484 22.75 27.797 1 97.06 204 LEU A C 1
ATOM 1645 O O . LEU A 1 204 ? -8.93 22.906 26.672 1 97.06 204 LEU A O 1
ATOM 1649 N N . PRO A 1 205 ? -9.164 22 28.734 1 97.06 205 PRO A N 1
ATOM 1650 C CA . PRO A 1 205 ? -10.438 21.391 28.328 1 97.06 205 PRO A CA 1
ATOM 1651 C C . PRO A 1 205 ? -11.484 22.422 27.922 1 97.06 205 PRO A C 1
ATOM 1653 O O . PRO A 1 205 ? -12.172 22.25 26.906 1 97.06 205 PRO A O 1
ATOM 1656 N N . ALA A 1 206 ? -11.586 23.469 28.641 1 97.38 206 ALA A N 1
ATOM 1657 C CA . ALA A 1 206 ? -12.539 24.531 28.297 1 97.38 206 ALA A CA 1
ATOM 1658 C C . ALA A 1 206 ? -12.148 25.203 26.984 1 97.38 206 ALA A C 1
ATOM 1660 O O . ALA A 1 206 ? -13.016 25.562 26.188 1 97.38 206 ALA A O 1
ATOM 1661 N N . GLU A 1 207 ? -10.883 25.453 26.828 1 97.38 207 GLU A N 1
ATOM 1662 C CA . GLU A 1 207 ? -10.398 26.062 25.594 1 97.38 207 GLU A CA 1
ATOM 1663 C C . GLU A 1 207 ? -10.703 25.156 24.391 1 97.38 207 GLU A C 1
ATOM 1665 O O . GLU A 1 207 ? -11.023 25.656 23.312 1 97.38 207 GLU A O 1
ATOM 1670 N N . LEU A 1 208 ? -10.578 23.891 24.609 1 98.31 208 LEU A N 1
ATOM 1671 C CA . LEU A 1 208 ? -10.867 22.953 23.531 1 98.31 208 LEU A CA 1
ATOM 1672 C C . LEU A 1 208 ? -12.336 23.016 23.125 1 98.31 208 LEU A C 1
ATOM 1674 O O . LEU A 1 208 ? -12.664 22.953 21.938 1 98.31 208 LEU A O 1
ATOM 1678 N N . ASP A 1 209 ? -13.18 23.109 24.109 1 98 209 ASP A N 1
ATOM 1679 C CA . ASP A 1 209 ? -14.602 23.219 23.812 1 98 209 ASP A CA 1
ATOM 1680 C C . ASP A 1 209 ? -14.891 24.484 23 1 98 209 ASP A C 1
ATOM 1682 O O . ASP A 1 209 ? -15.672 24.438 22.047 1 98 209 ASP A O 1
ATOM 1686 N N . SER A 1 210 ? -14.266 25.547 23.406 1 97.56 210 SER A N 1
ATOM 1687 C CA . SER A 1 210 ? -14.422 26.797 22.688 1 97.56 210 SER A CA 1
ATOM 1688 C C . SER A 1 210 ? -13.891 26.688 21.266 1 97.56 210 SER A C 1
ATOM 1690 O O . SER A 1 210 ? -14.484 27.234 20.328 1 97.56 210 SER A O 1
ATOM 1692 N N . LEU A 1 211 ? -12.828 26.062 21.125 1 98.38 211 LEU A N 1
ATOM 1693 C CA . LEU A 1 211 ? -12.211 25.859 19.812 1 98.38 211 LEU A CA 1
ATOM 1694 C C . LEU A 1 211 ? -13.117 25.031 18.906 1 98.38 211 LEU A C 1
ATOM 1696 O O . LEU A 1 211 ? -13.289 25.359 17.734 1 98.38 211 LEU A O 1
ATOM 1700 N N . ARG A 1 212 ? -13.656 24 19.438 1 98.12 212 ARG A N 1
ATOM 1701 C CA . ARG A 1 212 ? -14.578 23.141 18.688 1 98.12 212 ARG A CA 1
ATOM 1702 C C . ARG A 1 212 ? -15.766 23.938 18.156 1 98.12 212 ARG A C 1
ATOM 1704 O O . ARG A 1 212 ? -16.172 23.781 17 1 98.12 212 ARG A O 1
ATOM 1711 N N . GLU A 1 213 ? -16.297 24.734 19.016 1 98.06 213 GLU A N 1
ATOM 1712 C CA . GLU A 1 213 ? -17.438 25.562 18.625 1 98.06 213 GLU A CA 1
ATOM 1713 C C . GLU A 1 213 ? -17.062 26.531 17.516 1 98.06 213 GLU A C 1
ATOM 1715 O O . GLU A 1 213 ? -17.828 26.703 16.562 1 98.06 213 GLU A O 1
ATOM 1720 N N . LEU A 1 214 ? -15.977 27.141 17.703 1 98.38 214 LEU A N 1
ATOM 1721 C CA . LEU A 1 214 ? -15.508 28.109 16.719 1 98.38 214 LEU A CA 1
ATOM 1722 C C . LEU A 1 214 ? -15.312 27.438 15.359 1 98.38 214 LEU A C 1
ATOM 1724 O O . LEU A 1 214 ? -15.742 27.984 14.336 1 98.38 214 LEU A O 1
ATOM 1728 N N . LEU A 1 215 ? -14.695 26.281 15.305 1 98.44 215 LEU A N 1
ATOM 1729 C CA . LEU A 1 215 ? -14.367 25.625 14.039 1 98.44 215 LEU A CA 1
ATOM 1730 C C . LEU A 1 215 ? -15.617 25.016 13.414 1 98.44 215 LEU A C 1
ATOM 1732 O O . LEU A 1 215 ? -15.719 24.922 12.188 1 98.44 215 LEU A O 1
ATOM 1736 N N . ALA A 1 216 ? -16.531 24.609 14.289 1 97.38 216 ALA A N 1
ATOM 1737 C CA . ALA A 1 216 ? -17.812 24.141 13.766 1 97.38 216 ALA A CA 1
ATOM 1738 C C . ALA A 1 216 ? -18.531 25.25 13 1 97.38 216 ALA A C 1
ATOM 1740 O O . ALA A 1 216 ? -19.266 24.969 12.047 1 97.38 216 ALA A O 1
ATOM 1741 N N . ALA A 1 217 ? -18.297 26.469 13.391 1 97.56 217 ALA A N 1
ATOM 1742 C CA . ALA A 1 217 ? -18.922 27.625 12.75 1 97.56 217 ALA A CA 1
ATOM 1743 C C . ALA A 1 217 ? -18.078 28.156 11.602 1 97.56 217 ALA A C 1
ATOM 1745 O O . ALA A 1 217 ? -18.359 29.219 11.039 1 97.56 217 ALA A O 1
ATOM 1746 N N . THR A 1 218 ? -17.016 27.5 11.234 1 98.12 218 THR A N 1
ATOM 1747 C CA . THR A 1 218 ? -16.094 27.906 10.172 1 98.12 218 THR A CA 1
ATOM 1748 C C . THR A 1 218 ? -16.109 26.891 9.031 1 98.12 218 THR A C 1
ATOM 1750 O O . THR A 1 218 ? -15.391 25.891 9.086 1 98.12 218 THR A O 1
ATOM 1753 N N . PRO A 1 219 ? -16.859 27.203 8.047 1 96.44 219 PRO A N 1
ATOM 1754 C CA . PRO A 1 219 ? -16.922 26.266 6.926 1 96.44 219 PRO A CA 1
ATOM 1755 C C . PRO A 1 219 ? -15.547 25.953 6.336 1 96.44 219 PRO A C 1
ATOM 1757 O O . PRO A 1 219 ? -14.766 26.875 6.086 1 96.44 219 PRO A O 1
ATOM 1760 N N . SER A 1 220 ? -15.211 24.703 6.219 1 98.25 220 SER A N 1
ATOM 1761 C CA . SER A 1 220 ? -13.969 24.219 5.617 1 98.25 220 SER A CA 1
ATOM 1762 C C . SER A 1 220 ? -14.18 22.891 4.91 1 98.25 220 SER A C 1
ATOM 1764 O O . SER A 1 220 ? -14.664 21.938 5.516 1 98.25 220 SER A O 1
ATOM 1766 N N . PRO A 1 221 ? -13.883 22.844 3.602 1 97.44 221 PRO A N 1
ATOM 1767 C CA . PRO A 1 221 ? -14.055 21.562 2.916 1 97.44 221 PRO A CA 1
ATOM 1768 C C . PRO A 1 221 ? -13.125 20.484 3.463 1 97.44 221 PRO A C 1
ATOM 1770 O O . PRO A 1 221 ? -12.047 20.781 3.969 1 97.44 221 PRO A O 1
ATOM 1773 N N . VAL A 1 222 ? -13.648 19.234 3.365 1 97.31 222 VAL A N 1
ATOM 1774 C CA . VAL A 1 222 ? -12.844 18.078 3.729 1 97.31 222 VAL A CA 1
ATOM 1775 C C . VAL A 1 222 ? -12.086 17.578 2.506 1 97.31 222 VAL A C 1
ATOM 1777 O O . VAL A 1 222 ? -12.688 17.297 1.465 1 97.31 222 VAL A O 1
ATOM 1780 N N . VAL A 1 223 ? -10.789 17.531 2.596 1 97.69 223 VAL A N 1
ATOM 1781 C CA . VAL A 1 223 ? -9.906 17.062 1.532 1 97.69 223 VAL A CA 1
ATOM 1782 C C . VAL A 1 223 ? -8.812 16.172 2.123 1 97.69 223 VAL A C 1
ATOM 1784 O O . VAL A 1 223 ? -8.703 16.047 3.344 1 97.69 223 VAL A O 1
ATOM 1787 N N . PHE A 1 224 ? -8.078 15.492 1.305 1 96.75 224 PHE A N 1
ATOM 1788 C CA . PHE A 1 224 ? -6.949 14.719 1.806 1 96.75 224 PHE A CA 1
ATOM 1789 C C . PHE A 1 224 ? -5.781 15.633 2.156 1 96.75 224 PHE A C 1
ATOM 1791 O O . PHE A 1 224 ? -5.062 16.094 1.27 1 96.75 224 PHE A O 1
ATOM 1798 N N . CYS A 1 225 ? -5.523 15.781 3.449 1 98.06 225 CYS A N 1
ATOM 1799 C CA . CYS A 1 225 ? -4.57 16.766 3.943 1 98.06 225 CYS A CA 1
ATOM 1800 C C . CYS A 1 225 ? -3.234 16.109 4.277 1 98.06 225 CYS A C 1
ATOM 1802 O O . CYS A 1 225 ? -3.186 14.938 4.625 1 98.06 225 CYS A O 1
ATOM 1804 N N . HIS A 1 226 ? -2.16 16.891 4.141 1 96.69 226 HIS A N 1
ATOM 1805 C CA . HIS A 1 226 ? -0.844 16.5 4.629 1 96.69 226 HIS A CA 1
ATOM 1806 C C . HIS A 1 226 ? -0.776 16.578 6.152 1 96.69 226 HIS A C 1
ATOM 1808 O O . HIS A 1 226 ? -0.241 15.68 6.805 1 96.69 226 HIS A O 1
ATOM 1814 N N . ASN A 1 227 ? -1.327 17.625 6.723 1 97.44 227 ASN A N 1
ATOM 1815 C CA . ASN A 1 227 ? -1.528 17.875 8.148 1 97.44 227 ASN A CA 1
ATOM 1816 C C . ASN A 1 227 ? -0.218 18.25 8.836 1 97.44 227 ASN A C 1
ATOM 1818 O O . ASN A 1 227 ? -0.203 18.531 10.039 1 97.44 227 ASN A O 1
ATOM 1822 N N . ASP A 1 228 ? 0.923 18.328 8.109 1 96.12 228 ASP A N 1
ATOM 1823 C CA . ASP A 1 228 ? 2.184 18.703 8.742 1 96.12 228 ASP A CA 1
ATOM 1824 C C . ASP A 1 228 ? 3.137 19.328 7.723 1 96.12 228 ASP A C 1
ATOM 1826 O O . ASP A 1 228 ? 4.297 18.922 7.621 1 96.12 228 ASP A O 1
ATOM 1830 N N . VAL A 1 229 ? 2.684 20.328 7.027 1 96.5 229 VAL A N 1
ATOM 1831 C CA . VAL A 1 229 ? 3.516 21.031 6.051 1 96.5 229 VAL A CA 1
ATOM 1832 C C . VAL A 1 229 ? 4.398 22.047 6.758 1 96.5 229 VAL A C 1
ATOM 1834 O O . VAL A 1 229 ? 4.035 23.219 6.871 1 96.5 229 VAL A O 1
ATOM 1837 N N . GLN A 1 230 ? 5.504 21.656 7.188 1 95.75 230 GLN A N 1
ATOM 1838 C CA . GLN A 1 230 ? 6.555 22.469 7.785 1 95.75 230 GLN A CA 1
ATOM 1839 C C . GLN A 1 230 ? 7.836 22.406 6.961 1 95.75 230 GLN A C 1
ATOM 1841 O O . GLN A 1 230 ? 7.938 21.625 6.02 1 95.75 230 GLN A O 1
ATOM 1846 N N . GLU A 1 231 ? 8.789 23.25 7.223 1 94.31 231 GLU A N 1
ATOM 1847 C CA . GLU A 1 231 ? 9.961 23.406 6.367 1 94.31 231 GLU A CA 1
ATOM 1848 C C . GLU A 1 231 ? 10.711 22.094 6.199 1 94.31 231 GLU A C 1
ATOM 1850 O O . GLU A 1 231 ? 11.234 21.797 5.125 1 94.31 231 GLU A O 1
ATOM 1855 N N . GLY A 1 232 ? 10.719 21.25 7.219 1 90.5 232 GLY A N 1
ATOM 1856 C CA . GLY A 1 232 ? 11.445 20 7.164 1 90.5 232 GLY A CA 1
ATOM 1857 C C . GLY A 1 232 ? 10.758 18.953 6.305 1 90.5 232 GLY A C 1
ATOM 1858 O O . GLY A 1 232 ? 11.359 17.938 5.934 1 90.5 232 GLY A O 1
ATOM 1859 N N . ASN A 1 233 ? 9.555 19.172 5.969 1 90.94 233 ASN A N 1
ATOM 1860 C CA . ASN A 1 233 ? 8.781 18.234 5.172 1 90.94 233 ASN A CA 1
ATOM 1861 C C . ASN A 1 233 ? 8.602 18.719 3.74 1 90.94 233 ASN A C 1
ATOM 1863 O O . ASN A 1 233 ? 7.719 18.25 3.02 1 90.94 233 ASN A O 1
ATOM 1867 N N . ILE A 1 234 ? 9.422 19.734 3.395 1 93 234 ILE A N 1
ATOM 1868 C CA . ILE A 1 234 ? 9.445 20.266 2.037 1 93 234 ILE A CA 1
ATOM 1869 C C . ILE A 1 234 ? 10.852 20.156 1.46 1 93 234 ILE A C 1
ATOM 1871 O O . ILE A 1 234 ? 11.805 20.719 2.002 1 93 234 ILE A O 1
ATOM 1875 N N . LEU A 1 235 ? 10.945 19.422 0.384 1 90.19 235 LEU A N 1
ATOM 1876 C CA . LEU A 1 235 ? 12.227 19.297 -0.301 1 90.19 235 LEU A CA 1
ATOM 1877 C C . LEU A 1 235 ? 12.305 20.25 -1.485 1 90.19 235 LEU A C 1
ATOM 1879 O O . LEU A 1 235 ? 11.367 20.344 -2.275 1 90.19 235 LEU A O 1
ATOM 1883 N N . MET A 1 236 ? 13.367 20.984 -1.489 1 89.62 236 MET A N 1
ATOM 1884 C CA . MET A 1 236 ? 13.68 21.734 -2.695 1 89.62 236 MET A CA 1
ATOM 1885 C C . MET A 1 236 ? 14.445 20.891 -3.695 1 89.62 236 MET A C 1
ATOM 1887 O O . MET A 1 236 ? 15.562 20.453 -3.416 1 89.62 236 MET A O 1
ATOM 1891 N N . LEU A 1 237 ? 13.812 20.672 -4.789 1 86.25 237 LEU A N 1
ATOM 1892 C CA . LEU A 1 237 ? 14.383 19.75 -5.773 1 86.25 237 LEU A CA 1
ATOM 1893 C C . LEU A 1 237 ? 15.414 20.469 -6.648 1 86.25 237 LEU A C 1
ATOM 1895 O O . LEU A 1 237 ? 15.227 21.625 -7.004 1 86.25 237 LEU A O 1
ATOM 1899 N N . ASP A 1 238 ? 16.516 19.75 -6.727 1 76.75 238 ASP A N 1
ATOM 1900 C CA . ASP A 1 238 ? 17.562 20.297 -7.586 1 76.75 238 ASP A CA 1
ATOM 1901 C C . ASP A 1 238 ? 17.156 20.219 -9.055 1 76.75 238 ASP A C 1
ATOM 1903 O O . ASP A 1 238 ? 16.469 19.266 -9.469 1 76.75 238 ASP A O 1
ATOM 1907 N N . ASP A 1 239 ? 17.375 21.234 -9.727 1 63.25 239 ASP A N 1
ATOM 1908 C CA . ASP A 1 239 ? 17.016 21.391 -11.133 1 63.25 239 ASP A CA 1
ATOM 1909 C C . ASP A 1 239 ? 17.578 20.234 -11.969 1 63.25 239 ASP A C 1
ATOM 1911 O O . ASP A 1 239 ? 17.125 20.016 -13.094 1 63.25 239 ASP A O 1
ATOM 1915 N N . ARG A 1 240 ? 18.594 19.75 -11.477 1 51.62 240 ARG A N 1
ATOM 1916 C CA . ARG A 1 240 ? 19.25 18.812 -12.383 1 51.62 240 ARG A CA 1
ATOM 1917 C C . ARG A 1 240 ? 18.328 17.656 -12.75 1 51.62 240 ARG A C 1
ATOM 1919 O O . ARG A 1 240 ? 18.625 16.891 -13.656 1 51.62 240 ARG A O 1
ATOM 1926 N N . ASP A 1 241 ? 17.531 17.422 -11.891 1 53.72 241 ASP A N 1
ATOM 1927 C CA . ASP A 1 241 ? 16.688 16.297 -12.266 1 53.72 241 ASP A CA 1
ATOM 1928 C C . ASP A 1 241 ? 15.555 16.75 -13.188 1 53.72 241 ASP A C 1
ATOM 1930 O O . ASP A 1 241 ? 14.617 17.422 -12.742 1 53.72 241 ASP A O 1
ATOM 1934 N N . GLN A 1 242 ? 15.836 17.094 -14.328 1 49.78 242 GLN A N 1
ATOM 1935 C CA . GLN A 1 242 ? 15.188 17.688 -15.492 1 49.78 242 GLN A CA 1
ATOM 1936 C C . GLN A 1 242 ? 13.766 17.172 -15.656 1 49.78 242 GLN A C 1
ATOM 1938 O O . GLN A 1 242 ? 12.977 17.734 -16.422 1 49.78 242 GLN A O 1
ATOM 1943 N N . THR A 1 243 ? 13.438 16.047 -15.164 1 50.12 243 THR A N 1
ATOM 1944 C CA . THR A 1 243 ? 12.211 15.516 -15.734 1 50.12 243 THR A CA 1
ATOM 1945 C C . THR A 1 243 ? 10.984 16.141 -15.07 1 50.12 243 THR A C 1
ATOM 1947 O O . THR A 1 243 ? 9.875 16.062 -15.602 1 50.12 243 THR A O 1
ATOM 1950 N N . SER A 1 244 ? 11.219 16.719 -13.883 1 58.19 244 SER A N 1
ATOM 1951 C CA . SER A 1 244 ? 9.984 17.219 -13.289 1 58.19 244 SER A CA 1
ATOM 1952 C C . SER A 1 244 ? 9.977 18.75 -13.234 1 58.19 244 SER A C 1
ATOM 1954 O O . SER A 1 244 ? 11.016 19.359 -13 1 58.19 244 SER A O 1
ATOM 1956 N N . THR A 1 245 ? 8.93 19.312 -13.742 1 64.75 245 THR A N 1
ATOM 1957 C CA . THR A 1 245 ? 8.688 20.75 -13.641 1 64.75 245 THR A CA 1
ATOM 1958 C C . THR A 1 245 ? 8.508 21.172 -12.188 1 64.75 245 THR A C 1
ATOM 1960 O O . THR A 1 245 ? 8.547 22.359 -11.875 1 64.75 245 THR A O 1
ATOM 1963 N N . ASP A 1 246 ? 8.586 20.094 -11.375 1 77.5 246 ASP A N 1
ATOM 1964 C CA . ASP A 1 246 ? 8.328 20.453 -9.984 1 77.5 246 ASP A CA 1
ATOM 1965 C C . ASP A 1 246 ? 9.602 20.922 -9.289 1 77.5 246 ASP A C 1
ATOM 1967 O O . ASP A 1 246 ? 10.68 20.375 -9.508 1 77.5 246 ASP A O 1
ATOM 1971 N N . LYS A 1 247 ? 9.461 22.016 -8.555 1 86 247 LYS A N 1
ATOM 1972 C CA . LYS A 1 247 ? 10.586 22.578 -7.82 1 86 247 LYS A CA 1
ATOM 1973 C C . LYS A 1 247 ? 10.578 22.125 -6.363 1 86 247 LYS A C 1
ATOM 1975 O O . LYS A 1 247 ? 11.602 22.203 -5.68 1 86 247 LYS A O 1
ATOM 1980 N N . LEU A 1 248 ? 9.43 21.703 -5.918 1 92 248 LEU A N 1
ATOM 1981 C CA . LEU A 1 248 ? 9.281 21.281 -4.531 1 92 248 LEU A CA 1
ATOM 1982 C C . LEU A 1 248 ? 8.602 19.922 -4.449 1 92 248 LEU A C 1
ATOM 1984 O O . LEU A 1 248 ? 7.891 19.516 -5.375 1 92 248 LEU A O 1
ATOM 1988 N N . MET A 1 249 ? 8.898 19.219 -3.373 1 90.12 249 MET A N 1
ATOM 1989 C CA . MET A 1 249 ? 8.219 17.969 -3.084 1 90.12 249 MET A CA 1
ATOM 1990 C C . MET A 1 249 ? 7.887 17.859 -1.599 1 90.12 249 MET A C 1
ATOM 1992 O O . MET A 1 249 ? 8.734 18.125 -0.748 1 90.12 249 MET A O 1
ATOM 1996 N N . LEU A 1 250 ? 6.641 17.625 -1.352 1 92.12 250 LEU A N 1
ATOM 1997 C CA . LEU A 1 250 ? 6.258 17.344 0.027 1 92.12 250 LEU A CA 1
ATOM 1998 C C . LEU A 1 250 ? 6.633 15.914 0.415 1 92.12 250 LEU A C 1
ATOM 2000 O O . LEU A 1 250 ? 6.512 14.992 -0.396 1 92.12 250 LEU A O 1
ATOM 2004 N N . ILE A 1 251 ? 7.137 15.75 1.614 1 88.12 251 ILE A N 1
ATOM 2005 C CA . ILE A 1 251 ? 7.492 14.43 2.107 1 88.12 251 ILE A CA 1
ATOM 2006 C C . ILE A 1 251 ? 6.906 14.219 3.502 1 88.12 251 ILE A C 1
ATOM 2008 O O . ILE A 1 251 ? 6.27 15.125 4.055 1 88.12 251 ILE A O 1
ATOM 2012 N N . ASP A 1 252 ? 6.988 13.031 4.027 1 85.19 252 ASP A N 1
ATOM 2013 C CA . ASP A 1 252 ? 6.527 12.633 5.352 1 85.19 252 ASP A CA 1
ATOM 2014 C C . ASP A 1 252 ? 5.008 12.742 5.461 1 85.19 252 ASP A C 1
ATOM 2016 O O . ASP A 1 252 ? 4.477 13.781 5.855 1 85.19 252 ASP A O 1
ATOM 2020 N N . PHE A 1 253 ? 4.367 11.727 5.246 1 87.56 253 PHE A N 1
ATOM 2021 C CA . PHE A 1 253 ? 2.912 11.711 5.148 1 87.56 253 PHE A CA 1
ATOM 2022 C C . PHE A 1 253 ? 2.297 10.977 6.336 1 87.56 253 PHE A C 1
ATOM 2024 O O . PHE A 1 253 ? 1.187 10.453 6.242 1 87.56 253 PHE A O 1
ATOM 2031 N N . GLU A 1 254 ? 2.982 10.945 7.418 1 82 254 GLU A N 1
ATOM 2032 C CA . GLU A 1 254 ? 2.574 10.133 8.562 1 82 254 GLU A CA 1
ATOM 2033 C C . GLU A 1 254 ? 1.258 10.633 9.148 1 82 254 GLU A C 1
ATOM 2035 O O . GLU A 1 254 ? 0.494 9.852 9.727 1 82 254 GLU A O 1
ATOM 2040 N N . TYR A 1 255 ? 0.98 11.898 8.953 1 90.56 255 TYR A N 1
ATOM 2041 C CA . TYR A 1 255 ? -0.243 12.445 9.523 1 90.56 255 TYR A CA 1
ATOM 2042 C C . TYR A 1 255 ? -1.297 12.68 8.445 1 90.56 255 TYR A C 1
ATOM 2044 O O . TYR A 1 255 ? -2.369 13.219 8.719 1 90.56 255 TYR A O 1
ATOM 2052 N N . SER A 1 256 ? -0.99 12.289 7.242 1 93.62 256 SER A N 1
ATOM 2053 C CA . SER A 1 256 ? -1.921 12.562 6.148 1 93.62 256 SER A CA 1
ATOM 2054 C C . SER A 1 256 ? -3.24 11.82 6.355 1 93.62 256 SER A C 1
ATOM 2056 O O . SER A 1 256 ? -3.252 10.672 6.797 1 93.62 256 SER A O 1
ATOM 2058 N N . SER A 1 257 ? -4.289 12.484 6.117 1 94.81 257 SER A N 1
ATOM 2059 C CA . SER A 1 257 ? -5.656 11.992 6.262 1 94.81 257 SER A CA 1
ATOM 2060 C C . SER A 1 257 ? -6.66 12.969 5.66 1 94.81 257 SER A C 1
ATOM 2062 O O . SER A 1 257 ? -6.316 14.117 5.355 1 94.81 257 SER A O 1
ATOM 2064 N N . TYR A 1 258 ? -7.859 12.445 5.41 1 96.81 258 TYR A N 1
ATOM 2065 C CA . TYR A 1 258 ? -8.922 13.398 5.109 1 96.81 258 TYR A CA 1
ATOM 2066 C C . TYR A 1 258 ? -9.227 14.273 6.32 1 96.81 258 TYR A C 1
ATOM 2068 O O . TYR A 1 258 ? -9.383 13.773 7.434 1 96.81 258 TYR A O 1
ATOM 2076 N N . ASN A 1 259 ? -9.156 15.5 6.137 1 98.31 259 ASN A N 1
ATOM 2077 C CA . ASN A 1 259 ? -9.281 16.531 7.164 1 98.31 259 ASN A CA 1
ATOM 2078 C C . ASN A 1 259 ? -9.758 17.859 6.578 1 98.31 259 ASN A C 1
ATOM 2080 O O . ASN A 1 259 ? -9.961 17.969 5.367 1 98.31 259 ASN A O 1
ATOM 2084 N N . TYR A 1 260 ? -10 18.797 7.445 1 98.75 260 TYR A N 1
ATOM 2085 C CA . TYR A 1 260 ? -10.43 20.109 7.004 1 98.75 260 TYR A CA 1
ATOM 2086 C C . TYR A 1 260 ? -9.297 20.859 6.316 1 98.75 260 TYR A C 1
ATOM 2088 O O . TYR A 1 260 ? -8.195 20.969 6.863 1 98.75 260 TYR A O 1
ATOM 2096 N N . ARG A 1 261 ? -9.555 21.359 5.117 1 98.69 261 ARG A N 1
ATOM 2097 C CA . ARG A 1 261 ? -8.57 22.109 4.332 1 98.69 261 ARG A CA 1
ATOM 2098 C C . ARG A 1 261 ? -7.926 23.203 5.168 1 98.69 261 ARG A C 1
ATOM 2100 O O . ARG A 1 261 ? -6.715 23.422 5.082 1 98.69 261 ARG A O 1
ATOM 2107 N N . GLY A 1 262 ? -8.75 23.828 5.98 1 98.75 262 GLY A N 1
ATOM 2108 C CA . GLY A 1 262 ? -8.281 24.938 6.797 1 98.75 262 GLY A CA 1
ATOM 2109 C C . GLY A 1 262 ? -7.129 24.562 7.711 1 98.75 262 GLY A C 1
ATOM 2110 O O . GLY A 1 262 ? -6.266 25.391 8.008 1 98.75 262 GLY A O 1
ATOM 2111 N N . PHE A 1 263 ? -7.129 23.344 8.109 1 98.81 263 PHE A N 1
ATOM 2112 C CA . PHE A 1 263 ? -6.062 22.922 9.008 1 98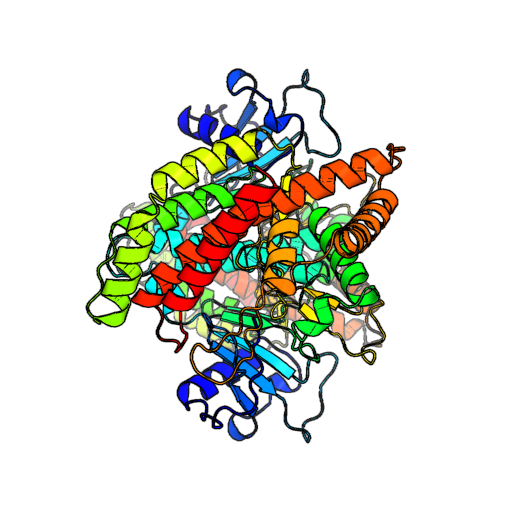.81 263 PHE A CA 1
ATOM 2113 C C . PHE A 1 263 ? -4.719 22.922 8.289 1 98.81 263 PHE A C 1
ATOM 2115 O O . PHE A 1 263 ? -3.707 23.344 8.859 1 98.81 263 PHE A O 1
ATOM 2122 N N . ASP A 1 264 ? -4.625 22.453 7.086 1 98.69 264 ASP A N 1
ATOM 2123 C CA . ASP A 1 264 ? -3.375 22.453 6.336 1 98.69 264 ASP A CA 1
ATOM 2124 C C . ASP A 1 264 ? -2.852 23.875 6.148 1 98.69 264 ASP A C 1
ATOM 2126 O O . ASP A 1 264 ? -1.657 24.141 6.312 1 98.69 264 ASP A O 1
ATOM 2130 N N . PHE A 1 265 ? -3.787 24.766 5.836 1 98.81 265 PHE A N 1
ATOM 2131 C CA . PHE A 1 265 ? -3.406 26.156 5.664 1 98.81 265 PHE A CA 1
ATOM 2132 C C . PHE A 1 265 ? -2.881 26.75 6.973 1 98.81 265 PHE A C 1
ATOM 2134 O O . PHE A 1 265 ? -1.771 27.281 7.016 1 98.81 265 PHE A O 1
ATOM 2141 N N . GLY A 1 266 ? -3.717 26.578 7.961 1 98.81 266 GLY A N 1
ATOM 2142 C CA . GLY A 1 266 ? -3.359 27.125 9.258 1 98.81 266 GLY A CA 1
ATOM 2143 C C . GLY A 1 266 ? -2.062 26.562 9.805 1 98.81 266 GLY A C 1
ATOM 2144 O O . GLY A 1 266 ? -1.224 27.312 10.312 1 98.81 266 GLY A O 1
ATOM 2145 N N . ASN A 1 267 ? -1.955 25.25 9.703 1 98.81 267 ASN A N 1
ATOM 2146 C CA . ASN A 1 267 ? -0.736 24.625 10.195 1 98.81 267 ASN A CA 1
ATOM 2147 C C . ASN A 1 267 ? 0.495 25.125 9.438 1 98.81 267 ASN A C 1
ATOM 2149 O O . ASN A 1 267 ? 1.53 25.391 10.047 1 98.81 267 ASN A O 1
ATOM 2153 N N . HIS A 1 268 ? 0.407 25.188 8.148 1 98.81 268 HIS A N 1
ATOM 2154 C CA . HIS A 1 268 ? 1.521 25.672 7.344 1 98.81 268 HIS A CA 1
ATOM 2155 C C . HIS A 1 268 ? 1.901 27.109 7.727 1 98.81 268 HIS A C 1
ATOM 2157 O O . HIS A 1 268 ? 3.086 27.422 7.852 1 98.81 268 HIS A O 1
ATOM 2163 N N . PHE A 1 269 ? 0.939 27.953 7.945 1 98.88 269 PHE A N 1
ATOM 2164 C CA . PHE A 1 269 ? 1.209 29.344 8.336 1 98.88 269 PHE A CA 1
ATOM 2165 C C . PHE A 1 269 ? 1.881 29.391 9.703 1 98.88 269 PHE A C 1
ATOM 2167 O O . PHE A 1 269 ? 2.832 30.156 9.898 1 98.88 269 PHE A O 1
ATOM 2174 N N . CYS A 1 270 ? 1.393 28.547 10.578 1 98.75 270 CYS A N 1
ATOM 2175 C CA . CYS A 1 270 ? 2.018 28.484 11.891 1 98.75 270 CYS A CA 1
ATOM 2176 C C . CYS A 1 270 ? 3.492 28.109 11.781 1 98.75 270 CYS A C 1
ATOM 2178 O O . CYS A 1 270 ? 4.324 28.625 12.523 1 98.75 270 CYS A O 1
ATOM 2180 N N . GLU A 1 271 ? 3.826 27.297 10.867 1 98.19 271 GLU A N 1
ATOM 2181 C CA . GLU A 1 271 ? 5.176 26.75 10.773 1 98.19 271 GLU A CA 1
ATOM 2182 C C . GLU A 1 271 ? 6.164 27.797 10.266 1 98.19 271 GLU A C 1
ATOM 2184 O O . GLU A 1 271 ? 7.379 27.609 10.359 1 98.19 271 GLU A O 1
ATOM 2189 N N . TRP A 1 272 ? 5.648 28.891 9.766 1 98.44 272 TRP A N 1
ATOM 2190 C CA . TRP A 1 272 ? 6.523 30 9.398 1 98.44 272 TRP A CA 1
ATOM 2191 C C . TRP A 1 272 ? 7.211 30.594 10.633 1 98.44 272 TRP A C 1
ATOM 2193 O O . TRP A 1 272 ? 8.25 31.25 10.516 1 98.44 272 TRP A O 1
ATOM 2203 N N . MET A 1 273 ? 6.648 30.328 11.797 1 98.12 273 MET A N 1
ATOM 2204 C CA . MET A 1 273 ? 7.09 30.984 13.023 1 98.12 273 MET A CA 1
ATOM 2205 C C . MET A 1 273 ? 8.164 30.156 13.734 1 98.12 273 MET A C 1
ATOM 2207 O O . MET A 1 273 ? 8.789 30.625 14.68 1 98.12 273 MET A O 1
ATOM 2211 N N . TYR A 1 274 ? 8.352 28.953 13.273 1 97.31 274 TYR A N 1
ATOM 2212 C CA . TYR A 1 274 ? 9.195 28.078 14.062 1 97.31 274 TYR A CA 1
ATOM 2213 C C . TYR A 1 274 ? 10.359 27.547 13.234 1 97.31 274 TYR A C 1
ATOM 2215 O O . TYR A 1 274 ? 10.156 26.875 12.219 1 97.31 274 TYR A O 1
ATOM 2223 N N . ASP A 1 275 ? 11.547 27.875 13.672 1 95.44 275 ASP A N 1
ATOM 2224 C CA . ASP A 1 275 ? 12.781 27.359 13.086 1 95.44 275 ASP A CA 1
ATOM 2225 C C . ASP A 1 275 ? 13.352 26.203 13.922 1 95.44 275 ASP A C 1
ATOM 2227 O O . ASP A 1 275 ? 13.828 26.422 15.031 1 95.44 275 ASP A O 1
ATOM 2231 N N . TYR A 1 276 ? 13.336 25.078 13.391 1 91.88 276 TYR A N 1
ATOM 2232 C CA . TYR A 1 276 ? 13.742 23.891 14.141 1 91.88 276 TYR A CA 1
ATOM 2233 C C . TYR A 1 276 ? 15.219 23.578 13.906 1 91.88 276 TYR A C 1
ATOM 2235 O O . TYR A 1 276 ? 15.703 22.516 14.305 1 91.88 276 TYR A O 1
ATOM 2243 N N . THR A 1 277 ? 15.922 24.438 13.258 1 87.56 277 THR A N 1
ATOM 2244 C CA . THR A 1 277 ? 17.312 24.188 12.938 1 87.56 277 THR A CA 1
ATOM 2245 C C . THR A 1 277 ? 18.234 24.891 13.938 1 87.56 277 THR A C 1
ATOM 2247 O O . THR A 1 277 ? 19.453 24.859 13.789 1 87.56 277 THR A O 1
ATOM 2250 N N . TYR A 1 278 ? 17.578 25.453 14.922 1 90.06 278 TYR A N 1
ATOM 2251 C CA . TYR A 1 278 ? 18.375 26.078 15.977 1 90.06 278 TYR A CA 1
ATOM 2252 C C . TYR A 1 278 ? 19.203 25.047 16.719 1 90.06 278 TYR A C 1
ATOM 2254 O O . TYR A 1 278 ? 18.672 24.016 17.172 1 90.06 278 TYR A O 1
ATOM 2262 N N . ASN A 1 279 ? 20.516 25.219 16.859 1 88.56 279 ASN A N 1
ATOM 2263 C CA . ASN A 1 279 ? 21.438 24.188 17.328 1 88.56 279 ASN A CA 1
ATOM 2264 C C . ASN A 1 279 ? 21.766 24.359 18.812 1 88.56 279 ASN A C 1
ATOM 2266 O O . ASN A 1 279 ? 22.766 23.812 19.297 1 88.56 279 ASN A O 1
ATOM 2270 N N . GLN A 1 280 ? 21.062 25.141 19.5 1 92.94 280 GLN A N 1
ATOM 2271 C CA . GLN A 1 280 ? 21.188 25.312 20.938 1 92.94 280 GLN A CA 1
ATOM 2272 C C . GLN A 1 280 ? 19.844 25.125 21.641 1 92.94 280 GLN A C 1
ATOM 2274 O O . GLN A 1 280 ? 18.797 25.234 21 1 92.94 280 GLN A O 1
ATOM 2279 N N . TRP A 1 281 ? 20 24.891 22.906 1 93.75 281 TRP A N 1
ATOM 2280 C CA . TRP A 1 281 ? 18.766 24.75 23.672 1 93.75 281 TRP A CA 1
ATOM 2281 C C . TRP A 1 281 ? 17.875 25.984 23.484 1 93.75 281 TRP A C 1
ATOM 2283 O O . TRP A 1 281 ? 18.359 27.109 23.531 1 93.75 281 TRP A O 1
ATOM 2293 N N . PRO A 1 282 ? 16.656 25.828 23.172 1 95.75 282 PRO A N 1
ATOM 2294 C CA . PRO A 1 282 ? 15.82 24.641 23.25 1 95.75 282 PRO A CA 1
ATOM 2295 C C . PRO A 1 282 ? 15.688 23.922 21.922 1 95.75 282 PRO A C 1
ATOM 2297 O O . PRO A 1 282 ? 14.719 23.188 21.703 1 95.75 282 PRO A O 1
ATOM 2300 N N . PHE A 1 283 ? 16.484 24.219 20.938 1 92.75 283 PHE A N 1
ATOM 2301 C CA . PHE A 1 283 ? 16.672 23.531 19.672 1 92.75 283 PHE A CA 1
ATOM 2302 C C . PHE A 1 283 ? 15.586 23.922 18.688 1 92.75 283 PHE A C 1
ATOM 2304 O O . PHE A 1 283 ? 15.281 23.172 17.75 1 92.75 283 PHE A O 1
ATOM 2311 N N . PHE A 1 284 ? 14.945 25 19.062 1 95.81 284 PHE A N 1
ATOM 2312 C CA . PHE A 1 284 ? 14.07 25.703 18.125 1 95.81 284 PHE A CA 1
ATOM 2313 C C . PHE A 1 284 ? 14.039 27.203 18.438 1 95.81 284 PHE A C 1
ATOM 2315 O O . PHE A 1 284 ? 14.43 27.625 19.531 1 95.81 284 PHE A O 1
ATOM 2322 N N . LYS A 1 285 ? 13.734 27.938 17.438 1 97 285 LYS A N 1
ATOM 2323 C CA . LYS A 1 285 ? 13.539 29.375 17.609 1 97 285 LYS A CA 1
ATOM 2324 C C . LYS A 1 285 ? 12.141 29.797 17.172 1 97 285 LYS A C 1
ATOM 2326 O O . LYS A 1 285 ? 11.727 29.516 16.047 1 97 285 LYS A O 1
ATOM 2331 N N . ALA A 1 286 ? 11.414 30.391 18.109 1 97.44 286 ALA A N 1
ATOM 2332 C CA . ALA A 1 286 ? 10.078 30.906 17.812 1 97.44 286 ALA A CA 1
ATOM 2333 C C . ALA A 1 286 ? 10.117 32.375 17.484 1 97.44 286 ALA A C 1
ATOM 2335 O O . ALA A 1 286 ? 10.695 33.188 18.219 1 97.44 286 ALA A O 1
ATOM 2336 N N . SER A 1 287 ? 9.625 32.719 16.344 1 97.5 287 SER A N 1
ATOM 2337 C CA . SER A 1 287 ? 9.492 34.094 15.891 1 97.5 287 SER A CA 1
ATOM 2338 C C . SER A 1 287 ? 8.055 34.438 15.516 1 97.5 287 SER A C 1
ATOM 2340 O O . SER A 1 287 ? 7.711 34.469 14.328 1 97.5 287 SER A O 1
ATOM 2342 N N . PRO A 1 288 ? 7.23 34.781 16.5 1 96.88 288 PRO A N 1
ATOM 2343 C CA . PRO A 1 288 ? 5.809 35.031 16.25 1 96.88 288 PRO A CA 1
ATOM 2344 C C . PRO A 1 288 ? 5.574 36.094 15.172 1 96.88 288 PRO A C 1
ATOM 2346 O O . PRO A 1 288 ? 4.566 36.062 14.469 1 96.88 288 PRO A O 1
ATOM 2349 N N . GLU A 1 289 ? 6.527 37 15 1 96.5 289 GLU A N 1
ATOM 2350 C CA . GLU A 1 289 ? 6.398 38.094 14.039 1 96.5 289 GLU A CA 1
ATOM 2351 C C . GLU A 1 289 ? 6.461 37.562 12.602 1 96.5 289 GLU A C 1
ATOM 2353 O O . GLU A 1 289 ? 6.094 38.281 11.664 1 96.5 289 GLU A O 1
ATOM 2358 N N . ASN A 1 290 ? 6.898 36.312 12.469 1 97.94 290 ASN A N 1
ATOM 2359 C CA . ASN A 1 290 ? 7.051 35.75 11.133 1 97.94 290 ASN A CA 1
ATOM 2360 C C . ASN A 1 290 ? 5.758 35.094 10.648 1 97.94 290 ASN A C 1
ATOM 2362 O O . ASN A 1 290 ? 5.691 34.594 9.523 1 97.94 290 ASN A O 1
ATOM 2366 N N . TYR A 1 291 ? 4.703 35.094 11.5 1 98.44 291 TYR A N 1
ATOM 2367 C CA . TYR A 1 291 ? 3.416 34.656 10.977 1 98.44 291 TYR A CA 1
ATOM 2368 C C . TYR A 1 291 ? 3.041 35.438 9.727 1 98.44 291 TYR A C 1
ATOM 2370 O O . TYR A 1 291 ? 3.213 36.656 9.672 1 98.44 291 TYR A O 1
ATOM 2378 N N . PRO A 1 292 ? 2.59 34.75 8.688 1 98.62 292 PRO A N 1
ATOM 2379 C CA . PRO A 1 292 ? 2.385 35.469 7.422 1 98.62 292 PRO A CA 1
ATOM 2380 C C . PRO A 1 292 ? 1.398 36.625 7.555 1 98.62 292 PRO A C 1
ATOM 2382 O O . PRO A 1 292 ? 0.353 36.5 8.195 1 98.62 292 PRO A O 1
ATOM 2385 N N . THR A 1 293 ? 1.771 37.75 6.918 1 98.25 293 THR A N 1
ATOM 2386 C CA . THR A 1 293 ? 0.864 38.906 6.832 1 98.25 293 THR A CA 1
ATOM 2387 C C . THR A 1 293 ? -0.346 38.562 5.965 1 98.25 293 THR A C 1
ATOM 2389 O O . THR A 1 293 ? -0.356 37.531 5.273 1 98.25 293 THR A O 1
ATOM 2392 N N . ARG A 1 294 ? -1.325 39.438 6.027 1 97.75 294 ARG A N 1
ATOM 2393 C CA . ARG A 1 294 ? -2.512 39.25 5.199 1 97.75 294 ARG A CA 1
ATOM 2394 C C . ARG A 1 294 ? -2.141 39.125 3.725 1 97.75 294 ARG A C 1
ATOM 2396 O O . ARG A 1 294 ? -2.676 38.281 3.008 1 97.75 294 ARG A O 1
ATOM 2403 N N . GLU A 1 295 ? -1.242 39.969 3.283 1 98.06 295 GLU A N 1
ATOM 2404 C CA . GLU A 1 295 ? -0.816 39.969 1.887 1 98.06 295 GLU A CA 1
ATOM 2405 C C . GLU A 1 295 ? -0.116 38.656 1.531 1 98.06 295 GLU A C 1
ATOM 2407 O O . GLU A 1 295 ? -0.319 38.125 0.443 1 98.06 295 GLU A O 1
ATOM 2412 N N . GLN A 1 296 ? 0.677 38.188 2.418 1 98.56 296 GLN A N 1
ATOM 2413 C CA . GLN A 1 296 ? 1.379 36.938 2.207 1 98.56 296 GLN A CA 1
ATOM 2414 C C . GLN A 1 296 ? 0.402 35.75 2.168 1 98.56 296 GLN A C 1
ATOM 2416 O O . GLN A 1 296 ? 0.55 34.844 1.353 1 98.56 296 GLN A O 1
ATOM 2421 N N . GLN A 1 297 ? -0.554 35.781 3.059 1 98.75 297 GLN A N 1
ATOM 2422 C CA . GLN A 1 297 ? -1.593 34.781 3.047 1 98.75 297 GLN A CA 1
ATOM 2423 C C . GLN A 1 297 ? -2.371 34.781 1.733 1 98.75 297 GLN A C 1
ATOM 2425 O O . GLN A 1 297 ? -2.662 33.75 1.161 1 98.75 297 GLN A O 1
ATOM 2430 N N . LEU A 1 298 ? -2.672 35.969 1.289 1 98.31 298 LEU A N 1
ATOM 2431 C CA . LEU A 1 298 ? -3.41 36.125 0.039 1 98.31 298 LEU A CA 1
ATOM 2432 C C . LEU A 1 298 ? -2.6 35.562 -1.135 1 98.31 298 LEU A C 1
ATOM 2434 O O . LEU A 1 298 ? -3.154 34.969 -2.053 1 98.31 298 LEU A O 1
ATOM 2438 N N . CYS A 1 299 ? -1.306 35.844 -1.123 1 98.12 299 CYS A N 1
ATOM 2439 C CA . CYS A 1 299 ? -0.436 35.281 -2.16 1 98.12 299 CYS A CA 1
ATOM 2440 C C . CYS A 1 299 ? -0.538 33.781 -2.215 1 98.12 299 CYS A C 1
ATOM 2442 O O . CYS A 1 299 ? -0.697 33.188 -3.291 1 98.12 299 CYS A O 1
ATOM 2444 N N . PHE A 1 300 ? -0.485 33.156 -1.107 1 98.56 300 PHE A N 1
ATOM 2445 C CA . PHE A 1 300 ? -0.608 31.688 -0.978 1 98.56 300 PHE A CA 1
ATOM 2446 C C . PHE A 1 300 ? -1.978 31.219 -1.453 1 98.56 300 PHE A C 1
ATOM 2448 O O . PHE A 1 300 ? -2.074 30.297 -2.268 1 98.56 300 PHE A O 1
ATOM 2455 N N . ILE A 1 301 ? -2.992 31.875 -0.989 1 98.38 301 ILE A N 1
ATOM 2456 C CA . ILE A 1 301 ? -4.375 31.484 -1.25 1 98.38 301 ILE A CA 1
ATOM 2457 C C . ILE A 1 301 ? -4.68 31.625 -2.74 1 98.38 301 ILE A C 1
ATOM 2459 O O . ILE A 1 301 ? -5.312 30.75 -3.336 1 98.38 301 ILE A O 1
ATOM 2463 N N . ARG A 1 302 ? -4.207 32.688 -3.314 1 97.38 302 ARG A N 1
ATOM 2464 C CA . ARG A 1 302 ? -4.449 32.906 -4.734 1 97.38 302 ARG A CA 1
ATOM 2465 C C . ARG A 1 302 ? -3.771 31.844 -5.59 1 97.38 302 ARG A C 1
ATOM 2467 O O . ARG A 1 302 ? -4.344 31.375 -6.574 1 97.38 302 ARG A O 1
ATOM 2474 N N . ALA A 1 303 ? -2.588 31.484 -5.234 1 97.25 303 ALA A N 1
ATOM 2475 C CA . ALA A 1 303 ? -1.898 30.406 -5.953 1 97.25 303 ALA A CA 1
ATOM 2476 C C . ALA A 1 303 ? -2.643 29.094 -5.805 1 97.25 303 ALA A C 1
ATOM 2478 O O . ALA A 1 303 ? -2.771 28.328 -6.773 1 97.25 303 ALA A O 1
ATOM 2479 N N . TYR A 1 304 ? -3.111 28.844 -4.637 1 97.31 304 TYR A N 1
ATOM 2480 C CA . TYR A 1 304 ? -3.891 27.641 -4.363 1 97.31 304 TYR A CA 1
ATOM 2481 C C . TYR A 1 304 ? -5.145 27.594 -5.227 1 97.31 304 TYR A C 1
ATOM 2483 O O . TYR A 1 304 ? -5.426 26.578 -5.871 1 97.31 304 TYR A O 1
ATOM 2491 N N . LEU A 1 305 ? -5.855 28.719 -5.234 1 96.19 305 LEU A N 1
ATOM 2492 C CA . LEU A 1 305 ? -7.109 28.797 -5.973 1 96.19 305 LEU A CA 1
ATOM 2493 C C . LEU A 1 305 ? -6.863 28.703 -7.477 1 96.19 305 LEU A C 1
ATOM 2495 O O . LEU A 1 305 ? -7.668 28.125 -8.203 1 96.19 305 LEU A O 1
ATOM 2499 N N . ALA A 1 306 ? -5.805 29.281 -7.922 1 94.75 306 ALA A N 1
ATOM 2500 C CA . ALA A 1 306 ? -5.461 29.219 -9.336 1 94.75 306 ALA A CA 1
ATOM 2501 C C . ALA A 1 306 ? -5.242 27.766 -9.789 1 94.75 306 ALA A C 1
ATOM 2503 O O . ALA A 1 306 ? -5.68 27.375 -10.867 1 94.75 306 ALA A O 1
ATOM 2504 N N . GLU A 1 307 ? -4.602 27.016 -8.93 1 93.88 307 GLU A N 1
ATOM 2505 C CA . GLU A 1 307 ? -4.371 25.609 -9.242 1 93.88 307 GLU A CA 1
ATOM 2506 C C . GLU A 1 307 ? -5.676 24.812 -9.219 1 93.88 307 GLU A C 1
ATOM 2508 O O . GLU A 1 307 ? -5.887 23.938 -10.055 1 93.88 307 GLU A O 1
ATOM 2513 N N . GLN A 1 308 ? -6.531 25.094 -8.297 1 91.56 308 GLN A N 1
ATOM 2514 C CA . GLN A 1 308 ? -7.809 24.406 -8.172 1 91.56 308 GLN A CA 1
ATOM 2515 C C . GLN A 1 308 ? -8.703 24.672 -9.375 1 91.56 308 GLN A C 1
ATOM 2517 O O . GLN A 1 308 ? -9.484 23.812 -9.789 1 91.56 308 GLN A O 1
ATOM 2522 N N . LYS A 1 309 ? -8.68 25.859 -9.859 1 86.25 309 LYS A N 1
ATOM 2523 C CA . LYS A 1 309 ? -9.523 26.281 -10.969 1 86.25 309 LYS A CA 1
ATOM 2524 C C . LYS A 1 309 ? -9.117 25.594 -12.266 1 86.25 309 LYS A C 1
ATOM 2526 O O . LYS A 1 309 ? -9.922 25.484 -13.195 1 86.25 309 LYS A O 1
ATOM 2531 N N . LYS A 1 310 ? -7.879 25.297 -12.336 1 82.19 310 LYS A N 1
ATOM 2532 C CA . LYS A 1 310 ? -7.461 24.594 -13.547 1 82.19 310 LYS A CA 1
ATOM 2533 C C . LYS A 1 310 ? -8.336 23.359 -13.781 1 82.19 310 LYS A C 1
ATOM 2535 O O . LYS A 1 310 ? -8.516 22.938 -14.93 1 82.19 310 LYS A O 1
ATOM 2540 N N . HIS A 1 311 ? -8.969 23 -12.75 1 67.75 311 HIS A N 1
ATOM 2541 C CA . HIS A 1 311 ? -9.711 21.75 -12.859 1 67.75 311 HIS A CA 1
ATOM 2542 C C . HIS A 1 311 ? -11.195 21.969 -12.609 1 67.75 311 HIS A C 1
ATOM 2544 O O . HIS A 1 311 ? -11.969 21 -12.578 1 67.75 311 HIS A O 1
ATOM 2550 N N . SER A 1 312 ? -11.523 23.219 -12.25 1 66.88 312 SER A N 1
ATOM 2551 C CA . SER A 1 312 ? -12.922 23.484 -11.938 1 66.88 312 SER A CA 1
ATOM 2552 C C . SER A 1 312 ? -13.414 24.766 -12.617 1 66.88 312 SER A C 1
ATOM 2554 O O . SER A 1 312 ? -12.633 25.688 -12.836 1 66.88 312 SER A O 1
ATOM 2556 N N . ASN A 1 313 ? -14.453 24.734 -13.344 1 62.53 313 ASN A N 1
ATOM 2557 C CA . ASN A 1 313 ? -15.062 25.844 -14.062 1 62.53 313 ASN A CA 1
ATOM 2558 C C . ASN A 1 313 ? -15.836 26.766 -13.109 1 62.53 313 ASN A C 1
ATOM 2560 O O . ASN A 1 313 ? -16.797 27.406 -13.516 1 62.53 313 ASN A O 1
ATOM 2564 N N . ILE A 1 314 ? -15.453 26.797 -11.922 1 58.22 314 ILE A N 1
ATOM 2565 C CA . ILE A 1 314 ? -16.359 27.531 -11.031 1 58.22 314 ILE A CA 1
ATOM 2566 C C . ILE A 1 314 ? -16.031 29.016 -11.047 1 58.22 314 ILE A C 1
ATOM 2568 O O . ILE A 1 314 ? -14.875 29.406 -10.836 1 58.22 314 ILE A O 1
ATOM 2572 N N . THR A 1 315 ? -16.938 29.812 -11.578 1 61.47 315 THR A N 1
ATOM 2573 C CA . THR A 1 315 ? -16.875 31.266 -11.547 1 61.47 315 THR A CA 1
ATOM 2574 C C . THR A 1 315 ? -17.172 31.797 -10.141 1 61.47 315 THR A C 1
ATOM 2576 O O . THR A 1 315 ? -18.266 31.578 -9.617 1 61.47 315 THR A O 1
ATOM 2579 N N . MET A 1 31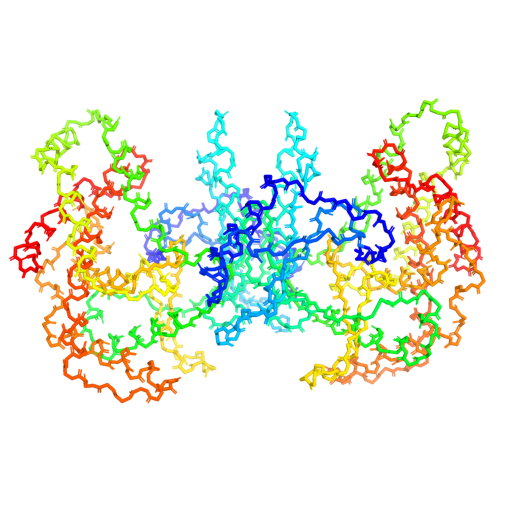6 ? -16.281 31.828 -9.25 1 64.56 316 MET A N 1
ATOM 2580 C CA . MET A 1 316 ? -16.578 32.344 -7.918 1 64.56 316 MET A CA 1
ATOM 2581 C C . MET A 1 316 ? -16.109 33.812 -7.789 1 64.56 316 MET A C 1
ATOM 2583 O O . MET A 1 316 ? -15.258 34.25 -8.547 1 64.56 316 MET A O 1
ATOM 2587 N N . ASP A 1 317 ? -16.969 34.531 -6.98 1 80.25 317 ASP A N 1
ATOM 2588 C CA . ASP A 1 317 ? -16.469 35.812 -6.527 1 80.25 317 ASP A CA 1
ATOM 2589 C C . ASP A 1 317 ? -15.109 35.656 -5.828 1 80.25 317 ASP A C 1
ATOM 2591 O O . ASP A 1 317 ? -15.047 35.219 -4.676 1 80.25 317 ASP A O 1
ATOM 2595 N N . GLN A 1 318 ? -14.148 36 -6.461 1 86.19 318 GLN A N 1
ATOM 2596 C CA . GLN A 1 318 ? -12.781 35.781 -6.023 1 86.19 318 GLN A CA 1
ATOM 2597 C C . GLN A 1 318 ? -12.484 36.5 -4.711 1 86.19 318 GLN A C 1
ATOM 2599 O O . GLN A 1 318 ? -11.844 35.938 -3.822 1 86.19 318 GLN A O 1
ATOM 2604 N N . THR A 1 319 ? -13 37.688 -4.52 1 90.5 319 THR A N 1
ATOM 2605 C CA . THR A 1 319 ? -12.695 38.5 -3.336 1 90.5 319 THR A CA 1
ATOM 2606 C C . THR A 1 319 ? -13.312 37.875 -2.09 1 90.5 319 THR A C 1
ATOM 2608 O O . THR A 1 319 ? -12.641 37.719 -1.063 1 90.5 319 THR A O 1
ATOM 2611 N N . GLN A 1 320 ? -14.508 37.531 -2.188 1 93.31 320 GLN A N 1
ATOM 2612 C CA . GLN A 1 320 ? -15.18 36.906 -1.048 1 93.31 320 GLN A CA 1
ATOM 2613 C C . GLN A 1 320 ? -14.539 35.562 -0.705 1 93.31 320 GLN A C 1
ATOM 2615 O O . GLN A 1 320 ? -14.383 35.25 0.471 1 93.31 320 GLN A O 1
ATOM 2620 N N . THR A 1 321 ? -14.258 34.875 -1.697 1 95 321 THR A N 1
ATOM 2621 C CA . THR A 1 321 ? -13.609 33.562 -1.489 1 95 321 THR A CA 1
ATOM 2622 C C . THR A 1 321 ? -12.281 33.75 -0.76 1 95 321 THR A C 1
ATOM 2624 O O . THR A 1 321 ? -11.969 33 0.163 1 95 321 THR A O 1
ATOM 2627 N N . GLU A 1 322 ? -11.555 34.719 -1.165 1 96.62 322 GLU A N 1
ATOM 2628 C CA . GLU A 1 322 ? -10.273 35 -0.536 1 96.62 322 GLU A CA 1
ATOM 2629 C C . GLU A 1 322 ? -10.445 35.375 0.936 1 96.62 322 GLU A C 1
ATOM 2631 O O . GLU A 1 322 ? -9.703 34.875 1.794 1 96.62 322 GLU A O 1
ATOM 2636 N N . GLU A 1 323 ? -11.406 36.188 1.207 1 96.12 323 GLU A N 1
ATOM 2637 C CA . GLU A 1 323 ? -11.656 36.594 2.588 1 96.12 323 GLU A CA 1
ATOM 2638 C C . GLU A 1 323 ? -12.078 35.406 3.443 1 96.12 323 GLU A C 1
ATOM 2640 O O . GLU A 1 323 ? -11.641 35.281 4.586 1 96.12 323 GLU A O 1
ATOM 2645 N N . ASP A 1 324 ? -12.922 34.594 2.893 1 97.25 324 ASP A N 1
ATOM 2646 C CA . ASP A 1 324 ? -13.367 33.406 3.604 1 97.25 324 ASP A CA 1
ATOM 2647 C C . ASP A 1 324 ? -12.195 32.5 3.91 1 97.25 324 ASP A C 1
ATOM 2649 O O . ASP A 1 324 ? -12.125 31.906 4.992 1 97.25 324 ASP A O 1
ATOM 2653 N N . LEU A 1 325 ? -11.312 32.375 2.971 1 98.12 325 LEU A N 1
ATOM 2654 C CA . LEU A 1 325 ? -10.18 31.469 3.135 1 98.12 325 LEU A CA 1
ATOM 2655 C C . LEU A 1 325 ? -9.195 32.031 4.16 1 98.12 325 LEU A C 1
ATOM 2657 O O . LEU A 1 325 ? -8.547 31.25 4.875 1 98.12 325 LEU A O 1
ATOM 2661 N N . ILE A 1 326 ? -9.102 33.344 4.238 1 98.19 326 ILE A N 1
ATOM 2662 C CA . ILE A 1 326 ? -8.273 33.969 5.266 1 98.19 326 ILE A CA 1
ATOM 2663 C C . ILE A 1 326 ? -8.812 33.625 6.648 1 98.19 326 ILE A C 1
ATOM 2665 O O . ILE A 1 326 ? -8.055 33.188 7.531 1 98.19 326 ILE A O 1
ATOM 2669 N N . ILE A 1 327 ? -10.094 33.719 6.805 1 98.25 327 ILE A N 1
ATOM 2670 C CA . ILE A 1 327 ? -10.727 33.406 8.086 1 98.25 327 ILE A CA 1
ATOM 2671 C C . ILE A 1 327 ? -10.586 31.922 8.383 1 98.25 327 ILE A C 1
ATOM 2673 O O . ILE A 1 327 ? -10.211 31.547 9.5 1 98.25 327 ILE A O 1
ATOM 2677 N N . GLU A 1 328 ? -10.844 31.109 7.387 1 98.69 328 GLU A N 1
ATOM 2678 C CA . GLU A 1 328 ? -10.719 29.656 7.5 1 98.69 328 GLU A CA 1
ATOM 2679 C C . GLU A 1 328 ? -9.336 29.266 7.996 1 98.69 328 GLU A C 1
ATOM 2681 O O . GLU A 1 328 ? -9.203 28.578 9.008 1 98.69 328 GLU A O 1
ATOM 2686 N N . ALA A 1 329 ? -8.297 29.75 7.328 1 98.81 329 ALA A N 1
ATOM 2687 C CA . ALA A 1 329 ? -6.914 29.391 7.633 1 98.81 329 ALA A CA 1
ATOM 2688 C C . ALA A 1 329 ? -6.527 29.859 9.039 1 98.81 329 ALA A C 1
ATOM 2690 O O . ALA A 1 329 ? -5.934 29.094 9.805 1 98.81 329 ALA A O 1
ATOM 2691 N N . ASN A 1 330 ? -6.918 31 9.375 1 98.75 330 ASN A N 1
ATOM 2692 C CA . ASN A 1 330 ? -6.473 31.578 10.633 1 98.75 330 ASN A CA 1
ATOM 2693 C C . ASN A 1 330 ? -7.223 31 11.82 1 98.75 330 ASN A C 1
ATOM 2695 O O . ASN A 1 330 ? -6.664 30.859 12.914 1 98.75 330 ASN A O 1
ATOM 2699 N N . ARG A 1 331 ? -8.438 30.641 11.633 1 98.75 331 ARG A N 1
ATOM 2700 C CA . ARG A 1 331 ? -9.148 29.969 12.711 1 98.75 331 ARG A CA 1
ATOM 2701 C C . ARG A 1 331 ? -8.641 28.547 12.898 1 98.75 331 ARG A C 1
ATOM 2703 O O . ARG A 1 331 ? -8.469 28.078 14.031 1 98.75 331 ARG A O 1
ATOM 2710 N N . PHE A 1 332 ? -8.352 27.875 11.844 1 98.88 332 PHE A N 1
ATOM 2711 C CA . PHE A 1 332 ? -7.828 26.516 11.969 1 98.88 332 PHE A CA 1
ATOM 2712 C C . PHE A 1 332 ? -6.383 26.531 12.445 1 98.88 332 PHE A C 1
ATOM 2714 O O . PHE A 1 332 ? -5.863 25.516 12.906 1 98.88 332 PHE A O 1
ATOM 2721 N N . ALA A 1 333 ? -5.672 27.641 12.281 1 98.81 333 ALA A N 1
ATOM 2722 C CA . ALA A 1 333 ? -4.352 27.797 12.891 1 98.81 333 ALA A CA 1
ATOM 2723 C C . ALA A 1 333 ? -4.418 27.594 14.398 1 98.81 333 ALA A C 1
ATOM 2725 O O . ALA A 1 333 ? -3.469 27.109 15.008 1 98.81 333 ALA A O 1
ATOM 2726 N N . LEU A 1 334 ? -5.555 28 15.008 1 98.75 334 LEU A N 1
ATOM 2727 C CA . LEU A 1 334 ? -5.754 27.766 16.438 1 98.75 334 LEU A CA 1
ATOM 2728 C C . LEU A 1 334 ? -5.676 26.281 16.766 1 98.75 334 LEU A C 1
ATOM 2730 O O . LEU A 1 334 ? -5.051 25.891 17.75 1 98.75 334 LEU A O 1
ATOM 2734 N N . ALA A 1 335 ? -6.309 25.5 15.914 1 98.81 335 ALA A N 1
ATOM 2735 C CA . ALA A 1 335 ? -6.277 24.062 16.109 1 98.81 335 ALA A CA 1
ATOM 2736 C C . ALA A 1 335 ? -4.855 23.516 15.977 1 98.81 335 ALA A C 1
ATOM 2738 O O . ALA A 1 335 ? -4.469 22.578 16.688 1 98.81 335 ALA A O 1
ATOM 2739 N N . SER A 1 336 ? -4.094 24.047 15.047 1 98.75 336 SER A N 1
ATOM 2740 C CA . SER A 1 336 ? -2.697 23.656 14.891 1 98.75 336 SER A CA 1
ATOM 2741 C C . SER A 1 336 ? -1.899 23.906 16.156 1 98.75 336 SER A C 1
ATOM 2743 O O . SER A 1 336 ? -1.209 23.016 16.656 1 98.75 336 SER A O 1
ATOM 2745 N N . HIS A 1 337 ? -2.006 25.141 16.688 1 98.75 337 HIS A N 1
ATOM 2746 C CA . HIS A 1 337 ? -1.322 25.469 17.938 1 98.75 337 HIS A CA 1
ATOM 2747 C C . HIS A 1 337 ? -1.727 24.516 19.047 1 98.75 337 HIS A C 1
ATOM 2749 O O . HIS A 1 337 ? -0.871 24.016 19.781 1 98.75 337 HIS A O 1
ATOM 2755 N N . PHE A 1 338 ? -2.994 24.312 19.125 1 98.69 338 PHE A N 1
ATOM 2756 C CA . PHE A 1 338 ? -3.533 23.469 20.188 1 98.69 338 PHE A CA 1
ATOM 2757 C C . PHE A 1 338 ? -3.008 22.047 20.078 1 98.69 338 PHE A C 1
ATOM 2759 O O . PHE A 1 338 ? -2.514 21.484 21.047 1 98.69 338 PHE A O 1
ATOM 2766 N N . LEU A 1 339 ? -3.1 21.469 18.906 1 98.75 339 LEU A N 1
ATOM 2767 C CA . LEU A 1 339 ? -2.691 20.094 18.641 1 98.75 339 LEU A CA 1
ATOM 2768 C C . LEU A 1 339 ? -1.206 19.906 18.922 1 98.75 339 LEU A C 1
ATOM 2770 O O . LEU A 1 339 ? -0.827 19.016 19.688 1 98.75 339 LEU A O 1
ATOM 2774 N N . TRP A 1 340 ? -0.346 20.734 18.359 1 98.44 340 TRP A N 1
ATOM 2775 C CA . TRP A 1 340 ? 1.098 20.578 18.5 1 98.44 340 TRP A CA 1
ATOM 2776 C C . TRP A 1 340 ? 1.561 20.953 19.906 1 98.44 340 TRP A C 1
ATOM 2778 O O . TRP A 1 340 ? 2.592 20.469 20.375 1 98.44 340 TRP A O 1
ATOM 2788 N N . GLY A 1 341 ? 0.793 21.844 20.562 1 98.5 341 GLY A N 1
ATOM 2789 C CA . GLY A 1 341 ? 1.049 22.078 21.969 1 98.5 341 GLY A CA 1
ATOM 2790 C C . GLY A 1 341 ? 0.88 20.844 22.828 1 98.5 341 GLY A C 1
ATOM 2791 O O . GLY A 1 341 ? 1.762 20.5 23.625 1 98.5 341 GLY A O 1
ATOM 2792 N N . LEU A 1 342 ? -0.259 20.188 22.672 1 98.56 342 LEU A N 1
ATOM 2793 C CA . LEU A 1 342 ? -0.505 18.953 23.406 1 98.56 342 LEU A CA 1
ATOM 2794 C C . LEU A 1 342 ? 0.528 17.891 23.047 1 98.56 342 LEU A C 1
ATOM 2796 O O . LEU A 1 342 ? 1.063 17.219 23.922 1 98.56 342 LEU A O 1
ATOM 2800 N N . TRP A 1 343 ? 0.734 17.75 21.781 1 97.12 343 TRP A N 1
ATOM 2801 C CA . TRP A 1 343 ? 1.724 16.797 21.281 1 97.12 343 TRP A CA 1
ATOM 2802 C C . TRP A 1 343 ? 3.066 17 21.984 1 97.12 343 TRP A C 1
ATOM 2804 O O . TRP A 1 343 ? 3.707 16.031 22.391 1 97.12 343 TRP A O 1
ATOM 2814 N N . SER A 1 344 ? 3.451 18.219 22.141 1 97.56 344 SER A N 1
ATOM 2815 C CA . SER A 1 344 ? 4.77 18.531 22.672 1 97.56 344 SER A CA 1
ATOM 2816 C C . SER A 1 344 ? 4.844 18.203 24.172 1 97.56 344 SER A C 1
ATOM 2818 O O . SER A 1 344 ? 5.895 17.797 24.672 1 97.56 344 SER A O 1
ATOM 2820 N N . ILE A 1 345 ? 3.799 18.391 24.844 1 97.62 345 ILE A N 1
ATOM 2821 C CA . ILE A 1 345 ? 3.766 18.016 26.266 1 97.62 345 ILE A CA 1
ATOM 2822 C C . ILE A 1 345 ? 4.016 16.516 26.406 1 97.62 345 ILE A C 1
ATOM 2824 O O . ILE A 1 345 ? 4.797 16.094 27.266 1 97.62 345 ILE A O 1
ATOM 2828 N N . ILE A 1 346 ? 3.355 15.773 25.609 1 95.56 346 ILE A N 1
ATOM 2829 C CA . ILE A 1 346 ? 3.514 14.32 25.641 1 95.56 346 ILE A CA 1
ATOM 2830 C C . ILE A 1 346 ? 4.953 13.953 25.297 1 95.56 346 ILE A C 1
ATOM 2832 O O . ILE A 1 346 ? 5.562 13.117 25.969 1 95.56 346 ILE A O 1
ATOM 2836 N N . GLN A 1 347 ? 5.52 14.617 24.312 1 92.5 347 GLN A N 1
ATOM 2837 C CA . GLN A 1 347 ? 6.879 14.312 23.891 1 92.5 347 GLN A CA 1
ATOM 2838 C C . GLN A 1 347 ? 7.887 14.625 25 1 92.5 347 GLN A C 1
ATOM 2840 O O . GLN A 1 347 ? 8.906 13.945 25.125 1 92.5 347 GLN A O 1
ATOM 2845 N N . ALA A 1 348 ? 7.621 15.57 25.766 1 94.25 348 ALA A N 1
ATOM 2846 C CA . ALA A 1 348 ? 8.5 15.914 26.891 1 94.25 348 ALA A CA 1
ATOM 2847 C C . ALA A 1 348 ? 8.672 14.727 27.828 1 94.25 348 ALA A C 1
ATOM 2849 O O . ALA A 1 348 ? 9.695 14.609 28.516 1 94.25 348 ALA A O 1
ATOM 2850 N N . LYS A 1 349 ? 7.676 13.945 27.875 1 93.19 349 LYS A N 1
ATOM 2851 C CA . LYS A 1 349 ? 7.695 12.789 28.781 1 93.19 349 LYS A CA 1
ATOM 2852 C C . LYS A 1 349 ? 8.352 11.586 28.109 1 93.19 349 LYS A C 1
ATOM 2854 O O . LYS A 1 349 ? 9.117 10.859 28.734 1 93.19 349 LYS A O 1
ATOM 2859 N N . ILE A 1 350 ? 8.094 11.422 26.828 1 85.75 350 ILE A N 1
ATOM 2860 C CA . ILE A 1 350 ? 8.375 10.094 26.297 1 85.75 350 ILE A CA 1
ATOM 2861 C C . ILE A 1 350 ? 9.547 10.18 25.312 1 85.75 350 ILE A C 1
ATOM 2863 O O . ILE A 1 350 ? 10.172 9.164 25 1 85.75 350 ILE A O 1
ATOM 2867 N N . SER A 1 351 ? 9.812 11.312 24.797 1 82.62 351 SER A N 1
ATOM 2868 C CA . SER A 1 351 ? 10.812 11.406 23.734 1 82.62 351 SER A CA 1
ATOM 2869 C C . SER A 1 351 ? 12.227 11.312 24.312 1 82.62 351 SER A C 1
ATOM 2871 O O . SER A 1 351 ? 12.5 11.836 25.391 1 82.62 351 SER A O 1
ATOM 2873 N N . LYS A 1 352 ? 13.102 10.688 23.562 1 76.88 352 LYS A N 1
ATOM 2874 C CA . LYS A 1 352 ? 14.508 10.594 23.953 1 76.88 352 LYS A CA 1
ATOM 2875 C C . LYS A 1 352 ? 15.336 11.656 23.25 1 76.88 352 LYS A C 1
ATOM 2877 O O . LYS A 1 352 ? 16.531 11.812 23.531 1 76.88 352 LYS A O 1
ATOM 2882 N N . ILE A 1 353 ? 14.742 12.43 22.438 1 77.62 353 ILE A N 1
ATOM 2883 C CA . ILE A 1 353 ? 15.406 13.469 21.656 1 77.62 353 ILE A CA 1
ATOM 2884 C C . ILE A 1 353 ? 15.523 14.742 22.484 1 77.62 353 ILE A C 1
ATOM 2886 O O . ILE A 1 353 ? 14.562 15.148 23.141 1 77.62 353 ILE A O 1
ATOM 2890 N N . GLU A 1 354 ? 16.734 15.281 22.484 1 85.19 354 GLU A N 1
ATOM 2891 C CA . GLU A 1 354 ? 16.922 16.547 23.172 1 85.19 354 GLU A CA 1
ATOM 2892 C C . GLU A 1 354 ? 16.219 17.688 22.453 1 85.19 354 GLU A C 1
ATOM 2894 O O . GLU A 1 354 ? 16.609 18.062 21.344 1 85.19 354 GLU A O 1
ATOM 2899 N N . PHE A 1 355 ? 15.242 18.156 22.984 1 91.19 355 PHE A N 1
ATOM 2900 C CA . PHE A 1 355 ? 14.383 19.203 22.453 1 91.19 355 PHE A CA 1
ATOM 2901 C C . PHE A 1 355 ? 13.57 19.859 23.562 1 91.19 355 PHE A C 1
ATOM 2903 O O . PHE A 1 355 ? 13.117 19.172 24.484 1 91.19 355 PHE A O 1
ATOM 2910 N N . GLY A 1 356 ? 13.5 21.125 23.516 1 95.69 356 GLY A N 1
ATOM 2911 C CA . GLY A 1 356 ? 12.727 21.828 24.531 1 95.69 356 GLY A CA 1
ATOM 2912 C C . GLY A 1 356 ? 11.227 21.672 24.344 1 95.69 356 GLY A C 1
ATOM 2913 O O . GLY A 1 356 ? 10.516 22.641 24.094 1 95.69 356 GLY A O 1
ATOM 2914 N N . TYR A 1 357 ? 10.773 20.531 24.625 1 96.25 357 TYR A N 1
ATOM 2915 C CA . TYR A 1 357 ? 9.375 20.203 24.359 1 96.25 357 TYR A CA 1
ATOM 2916 C C . TYR A 1 357 ? 8.438 21.062 25.188 1 96.25 357 TYR A C 1
ATOM 2918 O O . TYR A 1 357 ? 7.43 21.562 24.688 1 96.25 357 TYR A O 1
ATOM 2926 N N . MET A 1 358 ? 8.773 21.219 26.422 1 97.62 358 MET A N 1
ATOM 2927 C CA . MET A 1 358 ? 7.898 22.016 27.266 1 97.62 358 MET A CA 1
ATOM 2928 C C . MET A 1 358 ? 7.926 23.484 26.859 1 97.62 358 MET A C 1
ATOM 2930 O O . MET A 1 358 ? 6.91 24.172 26.922 1 97.62 358 MET A O 1
ATOM 2934 N N . ASP A 1 359 ? 9.094 23.938 26.453 1 97.75 359 ASP A N 1
ATOM 2935 C CA . ASP A 1 359 ? 9.195 25.297 25.922 1 97.75 359 ASP A CA 1
ATOM 2936 C C . ASP A 1 359 ? 8.352 25.453 24.656 1 97.75 359 ASP A C 1
ATOM 2938 O O . ASP A 1 359 ? 7.684 26.469 24.469 1 97.75 359 ASP A O 1
ATOM 2942 N N . TYR A 1 360 ? 8.445 24.469 23.859 1 98.12 360 TYR A N 1
ATOM 2943 C CA . TYR A 1 360 ? 7.672 24.469 22.609 1 98.12 360 TYR A CA 1
ATOM 2944 C C . TYR A 1 360 ? 6.176 24.5 22.906 1 98.12 360 TYR A C 1
ATOM 2946 O O . TYR A 1 360 ? 5.426 25.234 22.266 1 98.12 360 TYR A O 1
ATOM 2954 N N . ALA A 1 361 ? 5.754 23.703 23.844 1 98.38 361 ALA A N 1
ATOM 2955 C CA . ALA A 1 361 ? 4.352 23.688 24.25 1 98.38 361 ALA A CA 1
ATOM 2956 C C . ALA A 1 361 ? 3.902 25.078 24.703 1 98.38 361 ALA A C 1
ATOM 2958 O O . ALA A 1 361 ? 2.832 25.547 24.312 1 98.38 361 ALA A O 1
ATOM 2959 N N . GLN A 1 362 ? 4.719 25.672 25.531 1 97.75 362 GLN A N 1
ATOM 2960 C CA . GLN A 1 362 ? 4.402 27.016 26.016 1 97.75 362 GLN A CA 1
ATOM 2961 C C . GLN A 1 362 ? 4.293 28 24.844 1 97.75 362 GLN A C 1
ATOM 2963 O O . GLN A 1 362 ? 3.367 28.812 24.812 1 97.75 362 GLN A O 1
ATOM 2968 N N . CYS A 1 363 ? 5.215 27.906 23.906 1 97.88 363 CYS A N 1
ATOM 2969 C CA . CYS A 1 363 ? 5.195 28.781 22.75 1 97.88 363 CYS A CA 1
ATOM 2970 C C . CYS A 1 363 ? 3.92 28.594 21.938 1 97.88 363 CYS A C 1
ATOM 2972 O O . CYS A 1 363 ? 3.307 29.562 21.484 1 97.88 363 CYS A O 1
ATOM 2974 N N . ARG A 1 364 ? 3.525 27.391 21.766 1 98.56 364 ARG A N 1
ATOM 2975 C CA . ARG A 1 364 ? 2.342 27.078 20.984 1 98.56 364 ARG A CA 1
ATOM 2976 C C . ARG A 1 364 ? 1.078 27.609 21.656 1 98.56 364 ARG A C 1
ATOM 2978 O O . ARG A 1 364 ? 0.234 28.219 21 1 98.56 364 ARG A O 1
ATOM 2985 N N . PHE A 1 365 ? 0.925 27.438 22.938 1 98.5 365 PHE A N 1
ATOM 2986 C CA . PHE A 1 365 ? -0.287 27.891 23.609 1 98.5 365 PHE A CA 1
ATOM 2987 C C . PHE A 1 365 ? -0.297 29.406 23.766 1 98.5 365 PHE A C 1
ATOM 2989 O O . PHE A 1 365 ? -1.358 30.031 23.719 1 98.5 365 PHE A O 1
ATOM 2996 N N . ASP A 1 366 ? 0.923 30 23.922 1 98 366 ASP A N 1
ATOM 2997 C CA . ASP A 1 366 ? 0.979 31.453 23.875 1 98 366 ASP A CA 1
ATOM 2998 C C . ASP A 1 366 ? 0.466 31.984 22.531 1 98 366 ASP A C 1
ATOM 3000 O O . ASP A 1 366 ? -0.323 32.938 22.484 1 98 366 ASP A O 1
ATOM 3004 N N . ALA A 1 367 ? 0.946 31.375 21.516 1 98.25 367 ALA A N 1
ATOM 3005 C CA . ALA A 1 367 ? 0.509 31.766 20.172 1 98.25 367 ALA A CA 1
ATOM 3006 C C . ALA A 1 367 ? -0.983 31.516 19.984 1 98.25 367 ALA A C 1
ATOM 3008 O O . ALA A 1 367 ? -1.678 32.281 19.328 1 98.25 367 ALA A O 1
ATOM 3009 N N . TYR A 1 368 ? -1.516 30.453 20.547 1 98.31 368 TYR A N 1
ATOM 3010 C CA . TYR A 1 368 ? -2.938 30.125 20.5 1 98.31 368 TYR A CA 1
ATOM 3011 C C . TYR A 1 368 ? -3.773 31.266 21.078 1 98.31 368 TYR A C 1
ATOM 3013 O O . TYR A 1 368 ? -4.715 31.734 20.438 1 98.31 368 TYR A O 1
ATOM 3021 N N . PHE A 1 369 ? -3.441 31.719 22.219 1 97.69 369 PHE A N 1
ATOM 3022 C CA . PHE A 1 369 ? -4.242 32.75 22.906 1 97.69 369 PHE A CA 1
ATOM 3023 C C . PHE A 1 369 ? -4.121 34.094 22.203 1 97.69 369 PHE A C 1
ATOM 3025 O O . PHE A 1 369 ? -5.078 34.844 22.172 1 97.69 369 PHE A O 1
ATOM 3032 N N . LYS A 1 370 ? -2.922 34.312 21.672 1 96.75 370 LYS A N 1
ATOM 3033 C CA . LYS A 1 370 ? -2.752 35.531 20.891 1 96.75 370 LYS A CA 1
ATOM 3034 C C . LYS A 1 370 ? -3.621 35.531 19.641 1 96.75 370 LYS A C 1
ATOM 3036 O O . LYS A 1 370 ? -4.281 36.5 19.312 1 96.75 370 LYS A O 1
ATOM 3041 N N . GLN A 1 371 ? -3.561 34.406 18.984 1 96.12 371 GLN A N 1
ATOM 3042 C CA . GLN A 1 371 ? -4.328 34.25 17.75 1 96.12 371 GLN A CA 1
ATOM 3043 C C . GLN A 1 371 ? -5.828 34.25 18.031 1 96.12 371 GLN A C 1
ATOM 3045 O O . GLN A 1 371 ? -6.617 34.75 17.219 1 96.12 371 GLN A O 1
ATOM 3050 N N . LYS A 1 372 ? -6.234 33.656 19.094 1 96.81 372 LYS A N 1
ATOM 3051 C CA . LYS A 1 372 ? -7.637 33.594 19.5 1 96.81 372 LYS A CA 1
ATOM 3052 C C . LYS A 1 372 ? -8.234 34.969 19.625 1 96.81 372 LYS A C 1
ATOM 3054 O O . LYS A 1 372 ? -9.375 35.219 19.234 1 96.81 372 LYS A O 1
ATOM 3059 N N . LYS A 1 373 ? -7.52 35.938 20.094 1 95.31 373 LYS A N 1
ATOM 3060 C CA . LYS A 1 373 ? -7.973 37.312 20.266 1 95.31 373 LYS A CA 1
ATOM 3061 C C . LYS A 1 373 ? -8.234 37.969 18.906 1 95.31 373 LYS A C 1
ATOM 3063 O O . LYS A 1 373 ? -9.086 38.844 18.812 1 95.31 373 LYS A O 1
ATOM 3068 N N . LEU A 1 374 ? -7.574 37.5 17.938 1 93.25 374 LEU A N 1
ATOM 3069 C CA . LEU A 1 374 ? -7.641 38.125 16.625 1 93.25 374 LEU A CA 1
ATOM 3070 C C . LEU A 1 374 ? -8.742 37.5 15.781 1 93.25 374 LEU A C 1
ATOM 3072 O O . LEU A 1 374 ? -9.328 38.188 14.93 1 93.25 374 LEU A O 1
ATOM 3076 N N . PHE A 1 375 ? -9.039 36.281 15.906 1 90 375 PHE A N 1
ATOM 3077 C CA . PHE A 1 375 ? -9.883 35.625 14.922 1 90 375 PHE A CA 1
ATOM 3078 C C . PHE A 1 375 ? -11.047 34.906 15.602 1 90 375 PHE A C 1
ATOM 3080 O O . PHE A 1 375 ? -11.805 34.188 14.953 1 90 375 PHE A O 1
ATOM 3087 N N . SER A 1 376 ? -11.227 35.031 16.844 1 85.81 376 SER A N 1
ATOM 3088 C CA . SER A 1 376 ? -12.375 34.406 17.516 1 85.81 376 SER A CA 1
ATOM 3089 C C . SER A 1 376 ? -13.516 35.406 17.672 1 85.81 376 SER A C 1
ATOM 3091 O O . SER A 1 376 ? -13.289 36.625 17.719 1 85.81 376 SER A O 1
ATOM 3093 N N . SER B 1 1 ? -10.312 -16.344 -5.949 1 27 1 SER B N 1
ATOM 3094 C CA . SER B 1 1 ? -11.172 -17.031 -6.902 1 27 1 SER B CA 1
ATOM 3095 C C . SER B 1 1 ? -12.648 -16.719 -6.656 1 27 1 SER B C 1
ATOM 3097 O O . SER B 1 1 ? -13.141 -16.875 -5.539 1 27 1 SER B O 1
ATOM 3099 N N . TYR B 1 2 ? -13.086 -15.664 -7.324 1 34.91 2 TYR B N 1
ATOM 3100 C CA . TYR B 1 2 ? -14.492 -15.312 -7.18 1 34.91 2 TYR B CA 1
ATOM 3101 C C . TYR B 1 2 ? -15.391 -16.406 -7.73 1 34.91 2 TYR B C 1
ATOM 3103 O O . TYR B 1 2 ? -15.367 -16.703 -8.93 1 34.91 2 TYR B O 1
ATOM 3111 N N . MET B 1 3 ? -15.586 -17.469 -7.082 1 31.92 3 MET B N 1
ATOM 3112 C CA . MET B 1 3 ? -16.641 -18.344 -7.574 1 31.92 3 MET B CA 1
ATOM 3113 C C . MET B 1 3 ? -18.016 -17.703 -7.395 1 31.92 3 MET B C 1
ATOM 3115 O O . MET B 1 3 ? -18.422 -17.391 -6.273 1 31.92 3 MET B O 1
ATOM 3119 N N . TRP B 1 4 ? -18.5 -17.094 -8.445 1 34.53 4 TRP B N 1
ATOM 3120 C CA . TRP B 1 4 ? -19.828 -16.516 -8.523 1 34.53 4 TRP B CA 1
ATOM 3121 C C . TRP B 1 4 ? -20.891 -17.594 -8.461 1 34.53 4 TRP B C 1
ATOM 3123 O O . TRP B 1 4 ? -21.031 -18.406 -9.383 1 34.53 4 TRP B O 1
ATOM 3133 N N . SER B 1 5 ? -20.891 -18.5 -7.711 1 30.7 5 SER B N 1
ATOM 3134 C CA . SER B 1 5 ? -22.109 -19.281 -7.887 1 30.7 5 SER B CA 1
ATOM 3135 C C . SER B 1 5 ? -23.344 -18.516 -7.395 1 30.7 5 SER B C 1
ATOM 3137 O O . SER B 1 5 ? -23.391 -18.094 -6.238 1 30.7 5 SER B O 1
ATOM 3139 N N . LYS B 1 6 ? -24.172 -18.078 -8.328 1 35.22 6 LYS B N 1
ATOM 3140 C CA . LYS B 1 6 ? -25.5 -17.5 -8.133 1 35.22 6 LYS B CA 1
ATOM 3141 C C . LYS B 1 6 ? -26.328 -18.375 -7.207 1 35.22 6 LYS B C 1
ATOM 3143 O O . LYS B 1 6 ? -27.391 -17.953 -6.738 1 35.22 6 LYS B O 1
ATOM 3148 N N . ASP B 1 7 ? -26.125 -19.609 -7.332 1 34.19 7 ASP B N 1
ATOM 3149 C CA . ASP B 1 7 ? -27.203 -20.453 -6.824 1 34.19 7 ASP B CA 1
ATOM 3150 C C . ASP B 1 7 ? -27.141 -20.578 -5.301 1 34.19 7 ASP B C 1
ATOM 3152 O O . ASP B 1 7 ? -27.781 -21.453 -4.715 1 34.19 7 ASP B O 1
ATOM 3156 N N . HIS B 1 8 ? -26.016 -20.312 -4.719 1 37.25 8 HIS B N 1
ATOM 3157 C CA . HIS B 1 8 ? -26.188 -20.688 -3.316 1 37.25 8 HIS B CA 1
ATOM 3158 C C . HIS B 1 8 ? -27.312 -19.891 -2.674 1 37.25 8 HIS B C 1
ATOM 3160 O O . HIS B 1 8 ? -27.562 -18.734 -3.053 1 37.25 8 HIS B O 1
ATOM 3166 N N . GLU B 1 9 ? -28.141 -20.547 -1.938 1 40.41 9 GLU B N 1
ATOM 3167 C CA . GLU B 1 9 ? -29.172 -20.062 -1.019 1 40.41 9 GLU B CA 1
ATOM 3168 C C . GLU B 1 9 ? -28.766 -18.734 -0.374 1 40.41 9 GLU B C 1
ATOM 3170 O O . GLU B 1 9 ? -27.625 -18.578 0.05 1 40.41 9 GLU B O 1
ATOM 3175 N N . THR B 1 10 ? -29.359 -17.656 -0.786 1 48.16 10 THR B N 1
ATOM 3176 C CA . THR B 1 10 ? -29.312 -16.281 -0.331 1 48.16 10 THR B CA 1
ATOM 3177 C C . THR B 1 10 ? -29 -16.203 1.158 1 48.16 10 THR B C 1
ATOM 3179 O O . THR B 1 10 ? -29.875 -16.391 2 1 48.16 10 THR B O 1
ATOM 3182 N N . GLU B 1 11 ? -28 -16.891 1.521 1 60.38 11 GLU B N 1
ATOM 3183 C CA . GLU B 1 11 ? -27.656 -16.672 2.924 1 60.38 11 GLU B CA 1
ATOM 3184 C C . GLU B 1 11 ? -27.656 -15.18 3.264 1 60.38 11 GLU B C 1
ATOM 3186 O O . GLU B 1 11 ? -27.094 -14.375 2.527 1 60.38 11 GLU B O 1
ATOM 3191 N N . GLU B 1 12 ? -28.609 -14.906 4 1 77.62 12 GLU B N 1
ATOM 3192 C CA . GLU B 1 12 ? -28.828 -13.539 4.461 1 77.62 12 GLU B CA 1
ATOM 3193 C C . GLU B 1 12 ? -27.625 -13.031 5.254 1 77.62 12 GLU B C 1
ATOM 3195 O O . GLU B 1 12 ? -27.031 -13.781 6.039 1 77.62 12 GLU B O 1
ATOM 3200 N N . VAL B 1 13 ? -27.094 -11.922 4.828 1 85.81 13 VAL B N 1
ATOM 3201 C CA . VAL B 1 13 ? -26.031 -11.258 5.562 1 85.81 13 VAL B CA 1
ATOM 3202 C C . VAL B 1 13 ? -26.516 -10.867 6.953 1 85.81 13 VAL B C 1
ATOM 3204 O O . VAL B 1 13 ? -27.594 -10.281 7.094 1 85.81 13 VAL B O 1
ATOM 3207 N N . ASP B 1 14 ? -25.812 -11.305 7.945 1 87.44 14 ASP B N 1
ATOM 3208 C CA . ASP B 1 14 ? -26.234 -10.992 9.312 1 87.44 14 ASP B CA 1
ATOM 3209 C C . ASP B 1 14 ? -26.25 -9.484 9.547 1 87.44 14 ASP B C 1
ATOM 3211 O O . ASP B 1 14 ? -25.547 -8.734 8.867 1 87.44 14 ASP B O 1
ATOM 3215 N N . ARG B 1 15 ? -27.047 -9.055 10.523 1 89.69 15 ARG B N 1
ATOM 3216 C CA . ARG B 1 15 ? -27.328 -7.648 10.773 1 89.69 15 ARG B CA 1
ATOM 3217 C C . ARG B 1 15 ? -26.062 -6.883 11.133 1 89.69 15 ARG B C 1
ATOM 3219 O O . ARG B 1 15 ? -25.891 -5.738 10.703 1 89.69 15 ARG B O 1
ATOM 3226 N N . ASP B 1 16 ? -25.219 -7.48 11.891 1 91.12 16 ASP B N 1
ATOM 3227 C CA . ASP B 1 16 ? -24 -6.809 12.312 1 91.12 16 ASP B CA 1
ATOM 3228 C C . ASP B 1 16 ? -23.094 -6.539 11.117 1 91.12 16 ASP B C 1
ATOM 3230 O O . ASP B 1 16 ? -22.562 -5.43 10.969 1 91.12 16 ASP B O 1
ATOM 3234 N N . THR B 1 17 ? -22.922 -7.527 10.312 1 90.06 17 THR B N 1
ATOM 3235 C CA . THR B 1 17 ? -22.109 -7.371 9.109 1 90.06 17 THR B CA 1
ATOM 3236 C C . THR B 1 17 ? -22.703 -6.312 8.188 1 90.06 17 THR B C 1
ATOM 3238 O O . THR B 1 17 ? -21.969 -5.492 7.625 1 90.06 17 THR B O 1
ATOM 3241 N N . ARG B 1 18 ? -23.984 -6.375 8.062 1 93.81 18 ARG B N 1
ATOM 3242 C CA . ARG B 1 18 ? -24.672 -5.383 7.238 1 93.81 18 ARG B CA 1
ATOM 3243 C C . ARG B 1 18 ? -24.406 -3.973 7.754 1 93.81 18 ARG B C 1
ATOM 3245 O O . ARG B 1 18 ? -24.094 -3.068 6.977 1 93.81 18 ARG B O 1
ATOM 3252 N N . GLY B 1 19 ? -24.594 -3.816 9.023 1 95.06 19 GLY B N 1
ATOM 3253 C CA . GLY B 1 19 ? -24.344 -2.516 9.625 1 95.06 19 GLY B CA 1
ATOM 3254 C C . GLY B 1 19 ? -22.938 -2.016 9.422 1 95.06 19 GLY B C 1
ATOM 3255 O O . GLY B 1 19 ? -22.719 -0.85 9.078 1 95.06 19 GLY B O 1
ATOM 3256 N N . ARG B 1 20 ? -21.984 -2.857 9.617 1 94.62 20 ARG B N 1
ATOM 3257 C CA . ARG B 1 20 ? -20.578 -2.5 9.438 1 94.62 20 ARG B CA 1
ATOM 3258 C C . ARG B 1 20 ? -20.281 -2.166 7.973 1 94.62 20 ARG B C 1
ATOM 3260 O O . ARG B 1 20 ? -19.594 -1.195 7.684 1 94.62 20 ARG B O 1
ATOM 3267 N N . ALA B 1 21 ? -20.781 -3.031 7.121 1 95.94 21 ALA B N 1
ATOM 3268 C CA . ALA B 1 21 ? -20.594 -2.803 5.691 1 95.94 21 ALA B CA 1
ATOM 3269 C C . ALA B 1 21 ? -21.141 -1.439 5.277 1 95.94 21 ALA B C 1
ATOM 3271 O O . ALA B 1 21 ? -20.484 -0.698 4.543 1 95.94 21 ALA B O 1
ATOM 3272 N N . HIS B 1 22 ? -22.312 -1.181 5.762 1 97.25 22 HIS B N 1
ATOM 3273 C CA . HIS B 1 22 ? -22.922 0.119 5.496 1 97.25 22 HIS B CA 1
ATOM 3274 C C . HIS B 1 22 ? -22.031 1.255 5.984 1 97.25 22 HIS B C 1
ATOM 3276 O O . HIS B 1 22 ? -21.812 2.234 5.27 1 97.25 22 HIS B O 1
ATOM 3282 N N . SER B 1 23 ? -21.547 1.113 7.137 1 96.56 23 SER B N 1
ATOM 3283 C CA . SER B 1 23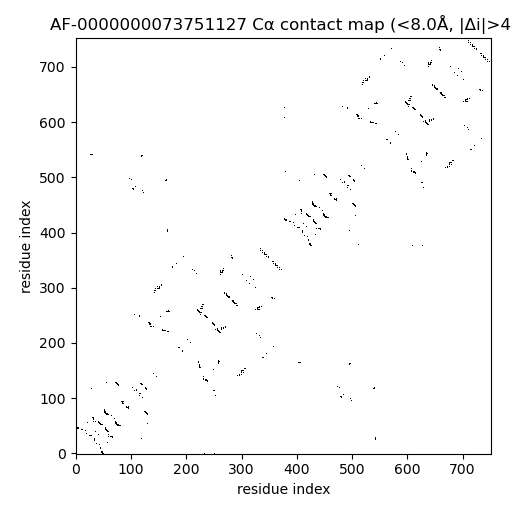 ? -20.688 2.135 7.73 1 96.56 23 SER B CA 1
ATOM 3284 C C . SER B 1 23 ? -19.406 2.326 6.914 1 96.56 23 SER B C 1
ATOM 3286 O O . SER B 1 23 ? -19 3.459 6.664 1 96.56 23 SER B O 1
ATOM 3288 N N . TRP B 1 24 ? -18.781 1.203 6.523 1 95.94 24 TRP B N 1
ATOM 3289 C CA . TRP B 1 24 ? -17.562 1.292 5.723 1 95.94 24 TRP B CA 1
ATOM 3290 C C . TRP B 1 24 ? -17.828 1.978 4.391 1 95.94 24 TRP B C 1
ATOM 3292 O O . TRP B 1 24 ? -17.094 2.881 3.986 1 95.94 24 TRP B O 1
ATOM 3302 N N . CYS B 1 25 ? -18.859 1.604 3.729 1 97.12 25 CYS B N 1
ATOM 3303 C CA . CYS B 1 25 ? -19.188 2.227 2.449 1 97.12 25 CYS B CA 1
ATOM 3304 C C . CYS B 1 2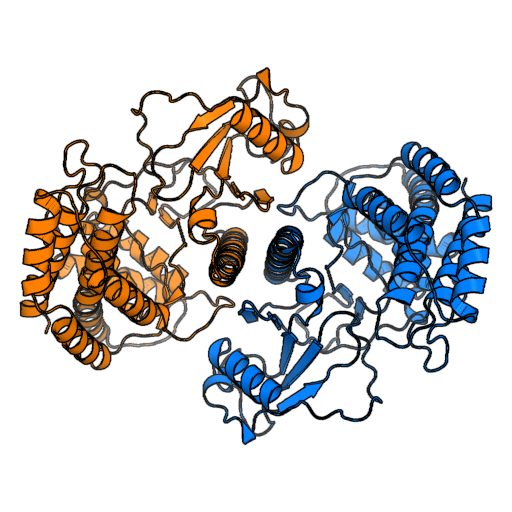5 ? -19.453 3.719 2.617 1 97.12 25 CYS B C 1
ATOM 3306 O O . CYS B 1 25 ? -18.953 4.531 1.836 1 97.12 25 CYS B O 1
ATOM 3308 N N . ARG B 1 26 ? -20.188 4.031 3.645 1 96.5 26 ARG B N 1
ATOM 3309 C CA . ARG B 1 26 ? -20.5 5.43 3.922 1 96.5 26 ARG B CA 1
ATOM 3310 C C . ARG B 1 26 ? -19.234 6.234 4.203 1 96.5 26 ARG B C 1
ATOM 3312 O O . ARG B 1 26 ? -19.094 7.355 3.719 1 96.5 26 ARG B O 1
ATOM 3319 N N . GLU B 1 27 ? -18.344 5.676 4.906 1 96.19 27 GLU B N 1
ATOM 3320 C CA . GLU B 1 27 ? -17.172 6.402 5.398 1 96.19 27 GLU B CA 1
ATOM 3321 C C . GLU B 1 27 ? -16.078 6.465 4.34 1 96.19 27 GLU B C 1
ATOM 3323 O O . GLU B 1 27 ? -15.281 7.41 4.312 1 96.19 27 GLU B O 1
ATOM 3328 N N . PHE B 1 28 ? -15.984 5.48 3.514 1 96.38 28 PHE B N 1
ATOM 3329 C CA . PHE B 1 28 ? -14.836 5.387 2.617 1 96.38 28 PHE B CA 1
ATOM 3330 C C . PHE B 1 28 ? -15.219 5.801 1.201 1 96.38 28 PHE B C 1
ATOM 3332 O O . PHE B 1 28 ? -14.352 6.098 0.378 1 96.38 28 PHE B O 1
ATOM 3339 N N . LEU B 1 29 ? -16.484 5.758 0.9 1 95.81 29 LEU B N 1
ATOM 3340 C CA . LEU B 1 29 ? -16.938 6.16 -0.425 1 95.81 29 LEU B CA 1
ATOM 3341 C C . LEU B 1 29 ? -17.547 7.559 -0.387 1 95.81 29 LEU B C 1
ATOM 3343 O O . LEU B 1 29 ? -17.453 8.25 0.628 1 95.81 29 LEU B O 1
ATOM 3347 N N . SER B 1 30 ? -17.984 8.055 -1.541 1 91.5 30 SER B N 1
ATOM 3348 C CA . SER B 1 30 ? -18.5 9.422 -1.66 1 91.5 30 SER B CA 1
ATOM 3349 C C . SER B 1 30 ? -19.891 9.445 -2.273 1 91.5 30 SER B C 1
ATOM 3351 O O . SER B 1 30 ? -20.5 8.391 -2.463 1 91.5 30 SER B O 1
ATOM 3353 N N . GLY B 1 31 ? -20.375 10.641 -2.297 1 91.69 31 GLY B N 1
ATOM 3354 C CA . GLY B 1 31 ? -21.625 10.844 -3.01 1 91.69 31 GLY B CA 1
ATOM 3355 C C . GLY B 1 31 ? -22.812 10.219 -2.314 1 91.69 31 GLY B C 1
ATOM 3356 O O . GLY B 1 31 ? -23.047 10.461 -1.126 1 91.69 31 GLY B O 1
ATOM 3357 N N . ALA B 1 32 ? -23.531 9.383 -3.066 1 94.06 32 ALA B N 1
ATOM 3358 C CA . ALA B 1 32 ? -24.781 8.789 -2.592 1 94.06 32 ALA B CA 1
ATOM 3359 C C . ALA B 1 32 ? -24.531 7.859 -1.409 1 94.06 32 ALA B C 1
ATOM 3361 O O . ALA B 1 32 ? -25.391 7.699 -0.542 1 94.06 32 ALA B O 1
ATOM 3362 N N . TRP B 1 33 ? -23.359 7.215 -1.352 1 95.94 33 TRP B N 1
ATOM 3363 C CA . TRP B 1 33 ? -23.031 6.289 -0.275 1 95.94 33 TRP B CA 1
ATOM 3364 C C . TRP B 1 33 ? -23.031 7 1.074 1 95.94 33 TRP B C 1
ATOM 3366 O O . TRP B 1 33 ? -23.297 6.387 2.107 1 95.94 33 TRP B O 1
ATOM 3376 N N . LYS B 1 34 ? -22.781 8.312 1.073 1 93.25 34 LYS B N 1
ATOM 3377 C CA . LYS B 1 34 ? -22.641 9.094 2.301 1 93.25 34 LYS B CA 1
ATOM 3378 C C . LYS B 1 34 ? -24 9.344 2.943 1 93.25 34 LYS B C 1
ATOM 3380 O O . LYS B 1 34 ? -24.094 9.492 4.164 1 93.25 34 LYS B O 1
ATOM 3385 N N . THR B 1 35 ? -25 9.328 2.131 1 92 35 THR B N 1
ATOM 3386 C CA . THR B 1 35 ? -26.328 9.711 2.637 1 92 35 THR B CA 1
ATOM 3387 C C . THR B 1 35 ? -27.281 8.523 2.619 1 92 35 THR B C 1
ATOM 3389 O O . THR B 1 35 ? -28.406 8.617 3.092 1 92 35 THR B O 1
ATOM 3392 N N . LEU B 1 36 ? -26.812 7.449 2.113 1 94.5 36 LEU B N 1
ATOM 3393 C CA . LEU B 1 36 ? -27.656 6.27 2.006 1 94.5 36 LEU B CA 1
ATOM 3394 C C . LEU B 1 36 ? -28 5.711 3.385 1 94.5 36 LEU B C 1
ATOM 3396 O O . LEU B 1 36 ? -27.094 5.453 4.188 1 94.5 36 LEU B O 1
ATOM 3400 N N . GLY B 1 37 ? -29.281 5.578 3.672 1 94.75 37 GLY B N 1
ATOM 3401 C CA . GLY B 1 37 ? -29.672 4.941 4.914 1 94.75 37 GLY B CA 1
ATOM 3402 C C . GLY B 1 37 ? -29.422 3.449 4.934 1 94.75 37 GLY B C 1
ATOM 3403 O O . GLY B 1 37 ? -29.391 2.803 3.885 1 94.75 37 GLY B O 1
ATOM 3404 N N . GLU B 1 38 ? -29.266 2.889 6.066 1 94.38 38 GLU B N 1
ATOM 3405 C CA . GLU B 1 38 ? -28.953 1.47 6.219 1 94.38 38 GLU B CA 1
ATOM 3406 C C . GLU B 1 38 ? -30.078 0.601 5.645 1 94.38 38 GLU B C 1
ATOM 3408 O O . GLU B 1 38 ? -29.812 -0.461 5.078 1 94.38 38 GLU B O 1
ATOM 3413 N N . ASP B 1 39 ? -31.266 1.043 5.789 1 93.38 39 ASP B N 1
ATOM 3414 C CA . ASP B 1 39 ? -32.406 0.263 5.328 1 93.38 39 ASP B CA 1
ATOM 3415 C C . ASP B 1 39 ? -32.406 0.103 3.811 1 93.38 39 ASP B C 1
ATOM 3417 O O . ASP B 1 39 ? -32.906 -0.893 3.281 1 93.38 39 ASP B O 1
ATOM 3421 N N . ASP B 1 40 ? -31.812 1.079 3.152 1 94.44 40 ASP B N 1
ATOM 3422 C CA . ASP B 1 40 ? -31.797 1.074 1.693 1 94.44 40 ASP B CA 1
ATOM 3423 C C . ASP B 1 40 ? -30.516 0.41 1.168 1 94.44 40 ASP B C 1
ATOM 3425 O O . ASP B 1 40 ? -30.406 0.138 -0.029 1 94.44 40 ASP B O 1
ATOM 3429 N N . PHE B 1 41 ? -29.641 0.207 2.09 1 94.88 41 PHE B N 1
ATOM 3430 C CA . PHE B 1 41 ? -28.344 -0.383 1.751 1 94.88 41 PHE B CA 1
ATOM 3431 C C . PHE B 1 41 ? -28.516 -1.836 1.323 1 94.88 41 PHE B C 1
ATOM 3433 O O . PHE B 1 41 ? -29.141 -2.629 2.029 1 94.88 41 PHE B O 1
ATOM 3440 N N . GLN B 1 42 ? -27.984 -2.225 0.153 1 95.38 42 GLN B N 1
ATOM 3441 C CA . GLN B 1 42 ? -28.078 -3.59 -0.351 1 95.38 42 GLN B CA 1
ATOM 3442 C C . GLN B 1 42 ? -26.734 -4.301 -0.253 1 95.38 42 GLN B C 1
ATOM 3444 O O . GLN B 1 42 ? -25.703 -3.748 -0.648 1 95.38 42 GLN B O 1
ATOM 3449 N N . ILE B 1 43 ? -26.797 -5.488 0.315 1 94.62 43 ILE B N 1
ATOM 3450 C CA . ILE B 1 43 ? -25.594 -6.285 0.481 1 94.62 43 ILE B CA 1
ATOM 3451 C C . ILE B 1 43 ? -25.906 -7.758 0.23 1 94.62 43 ILE B C 1
ATOM 3453 O O . ILE B 1 43 ? -26.969 -8.25 0.625 1 94.62 43 ILE B O 1
ATOM 3457 N N . SER B 1 44 ? -25.062 -8.43 -0.538 1 91.31 44 SER B N 1
ATOM 3458 C CA . SER B 1 44 ? -25.219 -9.859 -0.792 1 91.31 44 SER B CA 1
ATOM 3459 C C . SER B 1 44 ? -23.875 -10.578 -0.689 1 91.31 44 SER B C 1
ATOM 3461 O O . SER B 1 44 ? -22.812 -9.969 -0.881 1 91.31 44 SER B O 1
ATOM 3463 N N . ILE B 1 45 ? -23.922 -11.781 -0.303 1 85.62 45 ILE B N 1
ATOM 3464 C CA . ILE B 1 45 ? -22.734 -12.609 -0.201 1 85.62 45 ILE B CA 1
ATOM 3465 C C . ILE B 1 45 ? -22.281 -13.031 -1.596 1 85.62 45 ILE B C 1
ATOM 3467 O O . ILE B 1 45 ? -23.094 -13.414 -2.436 1 85.62 45 ILE B O 1
ATOM 3471 N N . VAL B 1 46 ? -21.078 -12.703 -1.922 1 77.94 46 VAL B N 1
ATOM 3472 C CA . VAL B 1 46 ? -20.484 -13.18 -3.164 1 77.94 46 VAL B CA 1
ATOM 3473 C C . VAL B 1 46 ? -19.766 -14.5 -2.916 1 77.94 46 VAL B C 1
ATOM 3475 O O . VAL B 1 46 ? -18.906 -14.602 -2.027 1 77.94 46 VAL B O 1
ATOM 3478 N N . SER B 1 47 ? -20.312 -15.602 -3.412 1 61.72 47 SER B N 1
ATOM 3479 C CA . SER B 1 47 ? -19.781 -16.953 -3.236 1 61.72 47 SER B CA 1
ATOM 3480 C C . SER B 1 47 ? -18.469 -17.141 -3.988 1 61.72 47 SER B C 1
ATOM 3482 O O . SER B 1 47 ? -18.25 -16.516 -5.027 1 61.72 47 SER B O 1
ATOM 3484 N N . GLY B 1 48 ? -17.391 -17.688 -3.373 1 54.06 48 GLY B N 1
ATOM 3485 C CA . GLY B 1 48 ? -16.25 -18.141 -4.141 1 54.06 48 GLY B CA 1
ATOM 3486 C C . GLY B 1 48 ? -14.938 -18 -3.385 1 54.06 48 GLY B C 1
ATOM 3487 O O . GLY B 1 48 ? -13.922 -18.578 -3.789 1 54.06 48 GLY B O 1
ATOM 3488 N N . GLY B 1 49 ? -14.867 -16.969 -2.416 1 49.38 49 GLY B N 1
ATOM 3489 C CA . GLY B 1 49 ? -13.492 -16.906 -1.955 1 49.38 49 GLY B CA 1
ATOM 3490 C C . GLY B 1 49 ? -13.211 -17.844 -0.789 1 49.38 49 GLY B C 1
ATOM 3491 O O . GLY B 1 49 ? -14.062 -18.016 0.088 1 49.38 49 GLY B O 1
ATOM 3492 N N . LEU B 1 50 ? -12.445 -18.984 -1.018 1 45.94 50 LEU B N 1
ATOM 3493 C CA . LEU B 1 50 ? -12.086 -19.969 0.005 1 45.94 50 LEU B CA 1
ATOM 3494 C C . LEU B 1 50 ? -11.633 -19.266 1.286 1 45.94 50 LEU B C 1
ATOM 3496 O O . LEU B 1 50 ? -11.695 -19.859 2.369 1 45.94 50 LEU B O 1
ATOM 3500 N N . SER B 1 51 ? -11.016 -18.109 1.188 1 48.22 51 SER B N 1
ATOM 3501 C CA . SER B 1 51 ? -10.336 -17.594 2.373 1 48.22 51 SER B CA 1
ATOM 3502 C C . SER B 1 51 ? -11.039 -16.344 2.92 1 48.22 51 SER B C 1
ATOM 3504 O O . SER B 1 51 ? -10.969 -16.062 4.117 1 48.22 51 SER B O 1
ATOM 3506 N N . ASN B 1 52 ? -11.711 -15.555 2.193 1 55.94 52 ASN B N 1
ATOM 3507 C CA . ASN B 1 52 ? -12.273 -14.273 2.613 1 55.94 52 ASN B CA 1
ATOM 3508 C C . ASN B 1 52 ? -13.781 -14.219 2.373 1 55.94 52 ASN B C 1
ATOM 3510 O O . ASN B 1 52 ? -14.312 -14.977 1.561 1 55.94 52 ASN B O 1
ATOM 3514 N N . LEU B 1 53 ? -14.375 -13.594 3.438 1 74.62 53 LEU B N 1
ATOM 3515 C CA . LEU B 1 53 ? -15.773 -13.266 3.191 1 74.62 53 LEU B CA 1
ATOM 3516 C C . LEU B 1 53 ? -15.891 -12.117 2.193 1 74.62 53 LEU B C 1
ATOM 3518 O O . LEU B 1 53 ? -15.281 -11.062 2.375 1 74.62 53 LEU B O 1
ATOM 3522 N N . LEU B 1 54 ? -16.5 -12.336 1.087 1 84.06 54 LEU B N 1
ATOM 3523 C CA . LEU B 1 54 ? -16.672 -11.352 0.026 1 84.06 54 LEU B CA 1
ATOM 3524 C C . LEU B 1 54 ? -18.141 -10.953 -0.112 1 84.06 54 LEU B C 1
ATOM 3526 O O . LEU B 1 54 ? -19.016 -11.812 -0.143 1 84.06 54 LEU B O 1
ATOM 3530 N N . TYR B 1 55 ? -18.375 -9.664 -0.075 1 90.44 55 TYR B N 1
ATOM 3531 C CA . TYR B 1 55 ? -19.719 -9.133 -0.172 1 90.44 55 TYR B CA 1
ATOM 3532 C C . TYR B 1 55 ? -19.844 -8.133 -1.321 1 90.44 55 TYR B C 1
ATOM 3534 O O . TYR B 1 55 ? -18.891 -7.391 -1.601 1 90.44 55 TYR B O 1
ATOM 3542 N N . LEU B 1 56 ? -20.969 -8.148 -1.948 1 93.38 56 LEU B N 1
ATOM 3543 C CA . LEU B 1 56 ? -21.297 -7.117 -2.924 1 93.38 56 LEU B CA 1
ATOM 3544 C C . LEU B 1 56 ? -22.219 -6.066 -2.312 1 93.38 56 LEU B C 1
ATOM 3546 O O . LEU B 1 56 ? -23.312 -6.395 -1.823 1 93.38 56 LEU B O 1
ATOM 3550 N N . CYS B 1 57 ? -21.797 -4.887 -2.244 1 96.25 57 CYS B N 1
ATOM 3551 C CA . CYS B 1 57 ? -22.594 -3.756 -1.772 1 96.25 57 CYS B CA 1
ATOM 3552 C C . CYS B 1 57 ? -23.094 -2.916 -2.941 1 96.25 57 CYS B C 1
ATOM 3554 O O . CYS B 1 57 ? -22.312 -2.555 -3.828 1 96.25 57 CYS B O 1
ATOM 3556 N N . THR B 1 58 ? -24.359 -2.596 -2.938 1 95.5 58 THR B N 1
ATOM 3557 C CA . THR B 1 58 ? -24.953 -1.936 -4.09 1 95.5 58 THR B CA 1
ATOM 3558 C C . THR B 1 58 ? -25.859 -0.79 -3.648 1 95.5 58 THR B C 1
ATOM 3560 O O . THR B 1 58 ? -26.594 -0.916 -2.666 1 95.5 58 THR B O 1
ATOM 3563 N N . LEU B 1 59 ? -25.797 0.336 -4.395 1 95.25 59 LEU B N 1
ATOM 3564 C CA . LEU B 1 59 ? -26.797 1.379 -4.27 1 95.25 59 LEU B CA 1
ATOM 3565 C C . LEU B 1 59 ? -28.125 0.934 -4.895 1 95.25 59 LEU B C 1
ATOM 3567 O O . LEU B 1 59 ? -28.125 0.332 -5.969 1 95.25 59 LEU B O 1
ATOM 3571 N N . PRO B 1 60 ? -29.188 1.223 -4.195 1 94.62 60 PRO B N 1
ATOM 3572 C CA . PRO B 1 60 ? -30.469 0.901 -4.824 1 94.62 60 PRO B CA 1
ATOM 3573 C C . PRO B 1 60 ? -30.672 1.638 -6.145 1 94.62 60 PRO B C 1
ATOM 3575 O O . PRO B 1 60 ? -30.141 2.73 -6.34 1 94.62 60 PRO B O 1
ATOM 3578 N N . ASP B 1 61 ? -31.516 1.131 -6.965 1 92.31 61 ASP B N 1
ATOM 3579 C CA . ASP B 1 61 ? -31.734 1.658 -8.312 1 92.31 61 ASP B CA 1
ATOM 3580 C C . ASP B 1 61 ? -32.312 3.074 -8.258 1 92.31 61 ASP B C 1
ATOM 3582 O O . ASP B 1 61 ? -32.031 3.891 -9.141 1 92.31 61 ASP B O 1
ATOM 3586 N N . TYR B 1 62 ? -33 3.334 -7.262 1 92.5 62 TYR B N 1
ATOM 3587 C CA . TYR B 1 62 ? -33.719 4.613 -7.211 1 92.5 62 TYR B CA 1
ATOM 3588 C C . TYR B 1 62 ? -32.781 5.719 -6.723 1 92.5 62 TYR B C 1
ATOM 3590 O O . TYR B 1 62 ? -33.125 6.902 -6.789 1 92.5 62 TYR B O 1
ATOM 3598 N N . VAL B 1 63 ? -31.688 5.309 -6.211 1 92.38 63 VAL B N 1
ATOM 3599 C CA . VAL B 1 63 ? -30.719 6.305 -5.758 1 92.38 63 VAL B CA 1
ATOM 3600 C C . VAL B 1 63 ? -29.75 6.645 -6.891 1 92.38 63 VAL B C 1
ATOM 3602 O O . VAL B 1 63 ? -29.062 5.766 -7.406 1 92.38 63 VAL B O 1
ATOM 3605 N N . ARG B 1 64 ? -29.703 7.867 -7.246 1 89.38 64 ARG B N 1
ATOM 3606 C CA . ARG B 1 64 ? -28.828 8.32 -8.312 1 89.38 64 ARG B CA 1
ATOM 3607 C C . ARG B 1 64 ? -27.406 8.562 -7.789 1 89.38 64 ARG B C 1
ATOM 3609 O O . ARG B 1 64 ? -27.234 9.102 -6.691 1 89.38 64 ARG B O 1
ATOM 3616 N N . SER B 1 65 ? -26.422 8.102 -8.547 1 87.88 65 SER B N 1
ATOM 3617 C CA . SER B 1 65 ? -25.031 8.359 -8.188 1 87.88 65 SER B CA 1
ATOM 3618 C C . SER B 1 65 ? -24.703 9.844 -8.273 1 87.88 65 SER B C 1
ATOM 3620 O O . SER B 1 65 ? -25.328 10.578 -9.039 1 87.88 65 SER B O 1
ATOM 3622 N N . VAL B 1 66 ? -23.844 10.234 -7.41 1 84.56 66 VAL B N 1
ATOM 3623 C CA . VAL B 1 66 ? -23.328 11.602 -7.41 1 84.56 66 VAL B CA 1
ATOM 3624 C C . VAL B 1 66 ? -21.875 11.617 -7.875 1 84.56 66 VAL B C 1
ATOM 3626 O O . VAL B 1 66 ? -21 11.039 -7.219 1 84.56 66 VAL B O 1
ATOM 3629 N N . GLY B 1 67 ? -21.594 12.18 -9.07 1 81.75 67 GLY B N 1
ATOM 3630 C CA . GLY B 1 67 ? -20.234 12.219 -9.586 1 81.75 67 GLY B CA 1
ATOM 3631 C C . GLY B 1 67 ? -19.781 10.891 -10.148 1 81.75 67 GLY B C 1
ATOM 3632 O O . GLY B 1 67 ? -20.5 10.242 -10.914 1 81.75 67 GLY B O 1
ATOM 3633 N N . ASP B 1 68 ? -18.484 10.469 -9.703 1 84.38 68 ASP B N 1
ATOM 3634 C CA . ASP B 1 68 ? -17.875 9.289 -10.32 1 84.38 68 ASP B CA 1
ATOM 3635 C C . ASP B 1 68 ? -17.812 8.125 -9.32 1 84.38 68 ASP B C 1
ATOM 3637 O O . ASP B 1 68 ? -17.047 7.184 -9.516 1 84.38 68 ASP B O 1
ATOM 3641 N N . GLU B 1 69 ? -18.719 8.227 -8.32 1 90.56 69 GLU B N 1
ATOM 3642 C CA . GLU B 1 69 ? -18.688 7.141 -7.34 1 90.56 69 GLU B CA 1
ATOM 3643 C C . GLU B 1 69 ? -19.234 5.844 -7.938 1 90.56 69 GLU B C 1
ATOM 3645 O O . GLU B 1 69 ? -20.125 5.875 -8.789 1 90.56 69 GLU B O 1
ATOM 3650 N N . PRO B 1 70 ? -18.734 4.727 -7.551 1 93.56 70 PRO B N 1
ATOM 3651 C CA . PRO B 1 70 ? -19.266 3.451 -8.055 1 93.56 70 PRO B CA 1
ATOM 3652 C C . PRO B 1 70 ? -20.625 3.098 -7.461 1 93.56 70 PRO B C 1
ATOM 3654 O O . PRO B 1 70 ? -20.875 3.373 -6.289 1 93.56 70 PRO B O 1
ATOM 3657 N N . ARG B 1 71 ? -21.438 2.457 -8.258 1 94.31 71 ARG B N 1
ATOM 3658 C CA . ARG B 1 71 ? -22.75 2.039 -7.777 1 94.31 71 ARG B CA 1
ATOM 3659 C C . ARG B 1 71 ? -22.656 0.7 -7.055 1 94.31 71 ARG B C 1
ATOM 3661 O O . ARG B 1 71 ? -23.578 0.334 -6.309 1 94.31 71 ARG B O 1
ATOM 3668 N N . GLN B 1 72 ? -21.688 -0.058 -7.438 1 95 72 GLN B N 1
ATOM 3669 C CA . GLN B 1 72 ? -21.406 -1.349 -6.812 1 95 72 GLN B CA 1
ATOM 3670 C C . GLN B 1 72 ? -19.953 -1.453 -6.371 1 95 72 GLN B C 1
ATOM 3672 O O . GLN B 1 72 ? -19.047 -0.98 -7.07 1 95 72 GLN B O 1
ATOM 3677 N N . VAL B 1 73 ? -19.781 -1.97 -5.145 1 96.19 73 VAL B N 1
ATOM 3678 C CA . VAL B 1 73 ? -18.422 -2.166 -4.645 1 96.19 73 VAL B CA 1
ATOM 3679 C C . VAL B 1 73 ? -18.312 -3.535 -3.977 1 96.19 73 VAL B C 1
ATOM 3681 O O . VAL B 1 73 ? -19.281 -4.043 -3.418 1 96.19 73 VAL B O 1
ATOM 3684 N N . LEU B 1 74 ? -17.172 -4.168 -4.141 1 94.19 74 LEU B N 1
ATOM 3685 C CA . LEU B 1 74 ? -16.875 -5.418 -3.451 1 94.19 74 LEU B CA 1
ATOM 3686 C C . LEU B 1 74 ? -16.219 -5.152 -2.1 1 94.19 74 LEU B C 1
ATOM 3688 O O . LEU B 1 74 ? -15.242 -4.414 -2.016 1 94.19 74 LEU B O 1
ATOM 3692 N N . LEU B 1 75 ? -16.859 -5.707 -1.102 1 94 75 LEU B N 1
ATOM 3693 C CA . LEU B 1 75 ? -16.328 -5.637 0.252 1 94 75 LEU B CA 1
ATOM 3694 C C . LEU B 1 75 ? -15.672 -6.957 0.644 1 94 75 LEU B C 1
ATOM 3696 O O . LEU B 1 75 ? -16.312 -8.008 0.641 1 94 75 LEU B O 1
ATOM 3700 N N . ARG B 1 76 ? -14.359 -6.906 0.9 1 88.88 76 ARG B N 1
ATOM 3701 C CA . ARG B 1 76 ? -13.633 -8.055 1.427 1 88.88 76 ARG B CA 1
ATOM 3702 C C . ARG B 1 76 ? -13.32 -7.871 2.908 1 88.88 76 ARG B C 1
ATOM 3704 O O . ARG B 1 76 ? -12.688 -6.883 3.299 1 88.88 76 ARG B O 1
ATOM 3711 N N . ILE B 1 77 ? -13.859 -8.727 3.727 1 86.25 77 ILE B N 1
ATOM 3712 C CA . ILE B 1 77 ? -13.57 -8.703 5.156 1 86.25 77 ILE B CA 1
ATOM 3713 C C . ILE B 1 77 ? -12.586 -9.828 5.496 1 86.25 77 ILE B C 1
ATOM 3715 O O . ILE B 1 77 ? -12.805 -10.984 5.129 1 86.25 77 ILE B O 1
ATOM 3719 N N . TYR B 1 78 ? -11.492 -9.328 6.086 1 71.5 78 TYR B N 1
ATOM 3720 C CA . TYR B 1 78 ? -10.445 -10.297 6.406 1 71.5 78 TYR B CA 1
ATOM 3721 C C . TYR B 1 78 ? -10.883 -11.211 7.551 1 71.5 78 TYR B C 1
ATOM 3723 O O . TYR B 1 78 ? -11.375 -10.734 8.578 1 71.5 78 TYR B O 1
ATOM 3731 N N . GLY B 1 79 ? -11.586 -12.328 7.293 1 59.84 79 GLY B N 1
ATOM 3732 C CA . GLY B 1 79 ? -12.078 -13.281 8.273 1 59.84 79 GLY B CA 1
ATOM 3733 C C . GLY B 1 79 ? -11.023 -13.695 9.281 1 59.84 79 GLY B C 1
ATOM 3734 O O . GLY B 1 79 ? -9.875 -13.273 9.195 1 59.84 79 GLY B O 1
ATOM 3735 N N . ALA B 1 80 ? -11.5 -14.516 10.227 1 43.5 80 ALA B N 1
ATOM 3736 C CA . ALA B 1 80 ? -10.719 -15.242 11.227 1 43.5 80 ALA B CA 1
ATOM 3737 C C . ALA B 1 80 ? -9.445 -15.812 10.625 1 43.5 80 ALA B C 1
ATOM 3739 O O . ALA B 1 80 ? -8.586 -16.344 11.336 1 43.5 80 ALA B O 1
ATOM 3740 N N . ILE B 1 81 ? -9.375 -15.953 9.477 1 38.38 81 ILE B N 1
ATOM 3741 C CA . ILE B 1 81 ? -8.148 -16.531 8.938 1 38.38 81 ILE B CA 1
ATOM 3742 C C . ILE B 1 81 ? -6.969 -15.617 9.219 1 38.38 81 ILE B C 1
ATOM 3744 O O . ILE B 1 81 ? -5.879 -16.078 9.57 1 38.38 81 ILE B O 1
ATOM 3748 N N . LEU B 1 82 ? -7.113 -14.383 8.82 1 39.28 82 LEU B N 1
ATOM 3749 C CA . LEU B 1 82 ? -5.996 -13.609 9.359 1 39.28 82 LEU B CA 1
ATOM 3750 C C . LEU B 1 82 ? -5.91 -13.758 10.875 1 39.28 82 LEU B C 1
ATOM 3752 O O . LEU B 1 82 ? -4.863 -13.508 11.469 1 39.28 82 LEU B O 1
ATOM 3756 N N . GLN B 1 83 ? -7.039 -14.023 11.5 1 36.19 83 GLN B N 1
ATOM 3757 C CA . GLN B 1 83 ? -7.055 -14.359 12.914 1 36.19 83 GLN B CA 1
ATOM 3758 C C . GLN B 1 83 ? -6.434 -15.727 13.164 1 36.19 83 GLN B C 1
ATOM 3760 O O . GLN B 1 83 ? -6.02 -16.031 14.281 1 36.19 83 GLN B O 1
ATOM 3765 N N . VAL B 1 84 ? -6.738 -16.656 12.328 1 33.75 84 VAL B N 1
ATOM 3766 C CA . VAL B 1 84 ? -6.137 -17.969 12.562 1 33.75 84 VAL B CA 1
ATOM 3767 C C . VAL B 1 84 ? -4.625 -17.828 12.703 1 33.75 84 VAL B C 1
ATOM 3769 O O . VAL B 1 84 ? -3.996 -18.547 13.484 1 33.75 84 VAL B O 1
ATOM 3772 N N . GLY B 1 85 ? -4.02 -17.188 11.75 1 33.34 85 GLY B N 1
ATOM 3773 C CA . GLY B 1 85 ? -2.621 -17.047 12.133 1 33.34 85 GLY B CA 1
ATOM 3774 C C . GLY B 1 85 ? -2.43 -16.359 13.469 1 33.34 85 GLY B C 1
ATOM 3775 O O . GLY B 1 85 ? -1.297 -16.141 13.906 1 33.34 85 GLY B O 1
ATOM 3776 N N . LEU B 1 86 ? -3.426 -15.586 13.859 1 33.47 86 LEU B N 1
ATOM 3777 C CA . LEU B 1 86 ? -3.334 -15.023 15.203 1 33.47 86 LEU B CA 1
ATOM 3778 C C . LEU B 1 86 ? -3.617 -16.094 16.25 1 33.47 86 LEU B C 1
ATOM 3780 O O . LEU B 1 86 ? -4.707 -16.125 16.828 1 33.47 86 LEU B O 1
ATOM 3784 N N . SER B 1 87 ? -3.58 -17.328 16.062 1 29.36 87 SER B N 1
ATOM 3785 C CA . SER B 1 87 ? -3.621 -18.109 17.297 1 29.36 87 SER B CA 1
ATOM 3786 C C . SER B 1 87 ? -2.904 -17.375 18.438 1 29.36 87 SER B C 1
ATOM 3788 O O . SER B 1 87 ? -1.967 -16.609 18.188 1 29.36 87 SER B O 1
ATOM 3790 N N . ARG B 1 88 ? -3.387 -17.562 19.766 1 30.89 88 ARG B N 1
ATOM 3791 C CA . ARG B 1 88 ? -2.916 -17.078 21.062 1 30.89 88 ARG B CA 1
ATOM 3792 C C . ARG B 1 88 ? -1.392 -17.062 21.125 1 30.89 88 ARG B C 1
ATOM 3794 O O . ARG B 1 88 ? -0.806 -16.547 22.078 1 30.89 88 ARG B O 1
ATOM 3801 N N . SER B 1 89 ? -0.74 -18.297 20.859 1 29.27 89 SER B N 1
ATOM 3802 C CA . SER B 1 89 ? 0.683 -18.266 21.188 1 29.27 89 SER B CA 1
ATOM 3803 C C . SER B 1 89 ? 1.407 -17.203 20.375 1 29.27 89 SER B C 1
ATOM 3805 O O . SER B 1 89 ? 0.846 -16.641 19.422 1 29.27 89 SER B O 1
ATOM 3807 N N . CYS B 1 90 ? 2.662 -17.391 20 1 29.11 90 CYS B N 1
ATOM 3808 C CA . CYS B 1 90 ? 3.664 -16.406 19.594 1 29.11 90 CYS B CA 1
ATOM 3809 C C . CYS B 1 90 ? 3.258 -15.719 18.297 1 29.11 90 CYS B C 1
ATOM 3811 O O . CYS B 1 90 ? 3.971 -14.844 17.812 1 29.11 90 CYS B O 1
ATOM 3813 N N . PRO B 1 91 ? 2.586 -16.297 17.203 1 33.12 91 PRO B N 1
ATOM 3814 C CA . PRO B 1 91 ? 2.902 -16 15.805 1 33.12 91 PRO B CA 1
ATOM 3815 C C . PRO B 1 91 ? 2.232 -14.727 15.297 1 33.12 91 PRO B C 1
ATOM 3817 O O . PRO B 1 91 ? 1.749 -14.688 14.164 1 33.12 91 PRO B O 1
ATOM 3820 N N . HIS B 1 92 ? 1.76 -13.758 15.773 1 37.22 92 HIS B N 1
ATOM 3821 C CA . HIS B 1 92 ? 1.242 -12.43 15.461 1 37.22 92 HIS B CA 1
ATOM 3822 C C . HIS B 1 92 ? 2.041 -11.781 14.344 1 37.22 92 HIS B C 1
ATOM 3824 O O . HIS B 1 92 ? 1.512 -10.953 13.594 1 37.22 92 HIS B O 1
ATOM 3830 N N . GLU B 1 93 ? 3.291 -12.141 14.266 1 42.72 93 GLU B N 1
ATOM 3831 C CA . GLU B 1 93 ? 4.266 -11.477 13.406 1 42.72 93 GLU B CA 1
ATOM 3832 C C . GLU B 1 93 ? 4 -11.773 11.938 1 42.72 93 GLU B C 1
ATOM 3834 O O . GLU B 1 93 ? 4.09 -10.883 11.086 1 42.72 93 GLU B O 1
ATOM 3839 N N . VAL B 1 94 ? 3.627 -13.125 11.688 1 46.38 94 VAL B N 1
ATOM 3840 C CA . VAL B 1 94 ? 3.58 -13.531 10.289 1 46.38 94 VAL B CA 1
ATOM 3841 C C . VAL B 1 94 ? 2.338 -12.945 9.617 1 46.38 94 VAL B C 1
ATOM 3843 O O . VAL B 1 94 ? 2.395 -12.508 8.469 1 46.38 94 VAL B O 1
ATOM 3846 N N . GLY B 1 95 ? 1.307 -12.602 10.523 1 58.47 95 GLY B N 1
ATOM 3847 C CA . GLY B 1 95 ? 0.041 -12.156 9.969 1 58.47 95 GLY B CA 1
ATOM 3848 C C . GLY B 1 95 ? 0.053 -10.688 9.57 1 58.47 95 GLY B C 1
ATOM 3849 O O . GLY B 1 95 ? -0.487 -10.32 8.523 1 58.47 95 GLY B O 1
ATOM 3850 N N . VAL B 1 96 ? 0.843 -9.992 10.312 1 62.25 96 VAL B N 1
ATOM 3851 C CA . VAL B 1 96 ? 0.853 -8.555 10.062 1 62.25 96 VAL B CA 1
ATOM 3852 C C . VAL B 1 96 ? 1.679 -8.25 8.812 1 62.25 96 VAL B C 1
ATOM 3854 O O . VAL B 1 96 ? 1.271 -7.449 7.973 1 62.25 96 VAL B O 1
ATOM 3857 N N . ASP B 1 97 ? 2.744 -9 8.664 1 72.06 97 ASP B N 1
ATOM 3858 C CA . ASP B 1 97 ? 3.633 -8.773 7.527 1 72.06 97 ASP B CA 1
ATOM 3859 C C . ASP B 1 97 ? 2.941 -9.125 6.211 1 72.06 97 ASP B C 1
ATOM 3861 O O . ASP B 1 97 ? 3.061 -8.391 5.227 1 72.06 97 ASP B O 1
ATOM 3865 N N . SER B 1 98 ? 2.186 -10.141 6.32 1 76.06 98 SER B N 1
ATOM 3866 C CA . SER B 1 98 ? 1.481 -10.586 5.121 1 76.06 98 SER B CA 1
ATOM 3867 C C . SER B 1 98 ? 0.401 -9.586 4.715 1 76.06 98 SER B C 1
ATOM 3869 O O . SER B 1 98 ? 0.257 -9.266 3.535 1 76.06 98 SER B O 1
ATOM 3871 N N . LEU B 1 99 ? -0.195 -9.023 5.742 1 80.88 99 LEU B N 1
ATOM 3872 C CA . LEU B 1 99 ? -1.271 -8.078 5.469 1 80.88 99 LEU B CA 1
ATOM 3873 C C . LEU B 1 99 ? -0.726 -6.801 4.832 1 80.88 99 LEU B C 1
ATOM 3875 O O . LEU B 1 99 ? -1.32 -6.27 3.893 1 80.88 99 LEU B O 1
ATOM 3879 N N . VAL B 1 100 ? 0.385 -6.367 5.305 1 84.25 100 VAL B N 1
ATOM 3880 C CA . VAL B 1 100 ? 1.001 -5.156 4.77 1 84.25 100 VAL B CA 1
ATOM 3881 C C . VAL B 1 100 ? 1.383 -5.375 3.309 1 84.25 100 VAL B C 1
ATOM 3883 O O . VAL B 1 100 ? 1.05 -4.562 2.443 1 84.25 100 VAL B O 1
ATOM 3886 N N . LEU B 1 101 ? 2.021 -6.445 3.072 1 86.75 101 LEU B N 1
ATOM 3887 C CA . LEU B 1 101 ? 2.498 -6.734 1.724 1 86.75 101 LEU B CA 1
ATOM 3888 C C . LEU B 1 101 ? 1.331 -6.898 0.757 1 86.75 101 LEU B C 1
ATOM 3890 O O . LEU B 1 101 ? 1.357 -6.359 -0.352 1 86.75 101 LEU B O 1
ATOM 3894 N N . GLU B 1 102 ? 0.36 -7.586 1.142 1 85.31 102 GLU B N 1
ATOM 3895 C CA . GLU B 1 102 ? -0.812 -7.789 0.295 1 85.31 102 GLU B CA 1
ATOM 3896 C C . GLU B 1 102 ? -1.509 -6.465 -0.009 1 85.31 102 GLU B C 1
ATOM 3898 O O . GLU B 1 102 ? -1.922 -6.223 -1.146 1 85.31 102 GLU B O 1
ATOM 3903 N N . SER B 1 103 ? -1.635 -5.676 1.027 1 89.75 103 SER B N 1
ATOM 3904 C CA . SER B 1 103 ? -2.311 -4.395 0.866 1 89.75 103 SER B CA 1
ATOM 3905 C C . SER B 1 103 ? -1.537 -3.475 -0.073 1 89.75 103 SER B C 1
ATOM 3907 O O . SER B 1 103 ? -2.129 -2.809 -0.924 1 89.75 103 SER B O 1
ATOM 3909 N N . VAL B 1 104 ? -0.275 -3.484 0.113 1 92.75 104 VAL B N 1
ATOM 3910 C CA . VAL B 1 104 ? 0.574 -2.658 -0.739 1 92.75 104 VAL B CA 1
ATOM 3911 C C . VAL B 1 104 ? 0.521 -3.172 -2.176 1 92.75 104 VAL B C 1
ATOM 3913 O O . VAL B 1 104 ? 0.403 -2.387 -3.119 1 92.75 104 VAL B O 1
ATOM 3916 N N . MET B 1 105 ? 0.599 -4.418 -2.301 1 92.69 105 MET B N 1
ATOM 3917 C CA . MET B 1 105 ? 0.52 -5.035 -3.621 1 92.69 105 MET B CA 1
ATOM 3918 C C . MET B 1 105 ? -0.779 -4.652 -4.324 1 92.69 105 MET B C 1
ATOM 3920 O O . MET B 1 105 ? -0.761 -4.219 -5.477 1 92.69 105 MET B O 1
ATOM 3924 N N . PHE B 1 106 ? -1.847 -4.801 -3.617 1 92.38 106 PHE B N 1
ATOM 3925 C CA . PHE B 1 106 ? -3.145 -4.461 -4.188 1 92.38 106 PHE B CA 1
ATOM 3926 C C . PHE B 1 106 ? -3.188 -2.992 -4.598 1 92.38 106 PHE B C 1
ATOM 3928 O O . PHE B 1 106 ? -3.672 -2.66 -5.684 1 92.38 106 PHE B O 1
ATOM 3935 N N . ALA B 1 107 ? -2.727 -2.172 -3.762 1 95.69 107 ALA B N 1
ATOM 3936 C CA . ALA B 1 107 ? -2.738 -0.736 -4.023 1 95.69 107 ALA B CA 1
ATOM 3937 C C . ALA B 1 107 ? -1.933 -0.403 -5.277 1 95.69 107 ALA B C 1
ATOM 3939 O O . ALA B 1 107 ? -2.371 0.392 -6.113 1 95.69 107 ALA B O 1
ATOM 3940 N N . ILE B 1 108 ? -0.757 -0.98 -5.438 1 96 108 ILE B N 1
ATOM 3941 C CA . ILE B 1 108 ? 0.104 -0.707 -6.582 1 96 108 ILE B CA 1
ATOM 3942 C C . ILE B 1 108 ? -0.567 -1.201 -7.863 1 96 108 ILE B C 1
ATOM 3944 O O . ILE B 1 108 ? -0.596 -0.491 -8.867 1 96 108 ILE B O 1
ATOM 3948 N N . LEU B 1 109 ? -1.104 -2.395 -7.801 1 94 109 LEU B N 1
ATOM 3949 C CA . LEU B 1 109 ? -1.756 -2.955 -8.984 1 94 109 LEU B CA 1
ATOM 3950 C C . LEU B 1 109 ? -2.979 -2.129 -9.367 1 94 109 LEU B C 1
ATOM 3952 O O . LEU B 1 109 ? -3.262 -1.952 -10.555 1 94 109 LEU B O 1
ATOM 3956 N N . ALA B 1 110 ? -3.697 -1.669 -8.406 1 94.06 110 ALA B N 1
ATOM 3957 C CA . ALA B 1 110 ? -4.828 -0.78 -8.664 1 94.06 110 ALA B CA 1
ATOM 3958 C C . ALA B 1 110 ? -4.367 0.508 -9.336 1 94.06 110 ALA B C 1
ATOM 3960 O O . ALA B 1 110 ? -4.949 0.93 -10.344 1 94.06 110 ALA B O 1
ATOM 3961 N N . GLU B 1 111 ? -3.314 1.1 -8.82 1 95.69 111 GLU B N 1
ATOM 3962 C CA . GLU B 1 111 ? -2.781 2.344 -9.367 1 95.69 111 GLU B CA 1
ATOM 3963 C C . GLU B 1 111 ? -2.295 2.152 -10.805 1 95.69 111 GLU B C 1
ATOM 3965 O O . GLU B 1 111 ? -2.391 3.066 -11.625 1 95.69 111 GLU B O 1
ATOM 3970 N N . ARG B 1 112 ? -1.811 0.989 -11.078 1 93 112 ARG B N 1
ATOM 3971 C CA . ARG B 1 112 ? -1.271 0.705 -12.406 1 93 112 ARG B CA 1
ATOM 3972 C C . ARG B 1 112 ? -2.357 0.188 -13.344 1 93 112 ARG B C 1
ATOM 3974 O O . ARG B 1 112 ? -2.074 -0.204 -14.477 1 93 112 ARG B O 1
ATOM 3981 N N . THR B 1 113 ? -3.588 0.061 -12.898 1 89.62 113 THR B N 1
ATOM 3982 C CA . THR B 1 113 ? -4.762 -0.38 -13.648 1 89.62 113 THR B CA 1
ATOM 3983 C C . THR B 1 113 ? -4.594 -1.822 -14.117 1 89.62 113 THR B C 1
ATOM 3985 O O . THR B 1 113 ? -5 -2.172 -15.227 1 89.62 113 THR B O 1
ATOM 3988 N N . LEU B 1 114 ? -3.9 -2.592 -13.336 1 88.56 114 LEU B N 1
ATOM 3989 C CA . LEU B 1 114 ? -3.705 -4.008 -13.641 1 88.56 114 LEU B CA 1
ATOM 3990 C C . LEU B 1 114 ? -4.605 -4.875 -12.766 1 88.56 114 LEU B C 1
ATOM 3992 O O . LEU B 1 114 ? -4.73 -6.078 -13 1 88.56 114 LEU B O 1
ATOM 3996 N N . GLY B 1 115 ? -5.23 -4.312 -11.812 1 88.38 115 GLY B N 1
ATOM 3997 C CA . GLY B 1 115 ? -6.219 -4.918 -10.938 1 88.38 115 GLY B CA 1
ATOM 3998 C C . GLY B 1 115 ? -7.414 -4.02 -10.68 1 88.38 115 GLY B C 1
ATOM 3999 O O . GLY B 1 115 ? -7.52 -2.932 -11.25 1 88.38 115 GLY B O 1
ATOM 4000 N N . PRO B 1 116 ? -8.328 -4.527 -9.891 1 91.69 116 PRO B N 1
ATOM 4001 C CA . PRO B 1 116 ? -9.484 -3.697 -9.539 1 91.69 116 PRO B CA 1
ATOM 4002 C C . PRO B 1 116 ? -9.086 -2.412 -8.812 1 91.69 116 PRO B C 1
ATOM 4004 O O . PRO B 1 116 ? -8.055 -2.373 -8.133 1 91.69 116 PRO B O 1
ATOM 4007 N N . LYS B 1 117 ? -9.852 -1.413 -9.008 1 94.62 117 LYS B N 1
ATOM 4008 C CA . LYS B 1 117 ? -9.625 -0.18 -8.258 1 94.62 117 LYS B CA 1
ATOM 4009 C C . LYS B 1 117 ? -9.773 -0.415 -6.754 1 94.62 117 LYS B C 1
ATOM 4011 O O . LYS B 1 117 ? -10.586 -1.232 -6.324 1 94.62 117 LYS B O 1
ATOM 4016 N N . LEU B 1 118 ? -8.984 0.249 -6.008 1 96 118 LEU B N 1
ATOM 4017 C CA . LEU B 1 118 ? -9.062 0.24 -4.551 1 96 118 LEU B CA 1
ATOM 4018 C C . LEU B 1 118 ? -9.828 1.457 -4.039 1 96 118 LEU B C 1
ATOM 4020 O O . LEU B 1 118 ? -9.375 2.592 -4.203 1 96 118 LEU B O 1
ATOM 4024 N N . TYR B 1 119 ? -10.977 1.271 -3.391 1 96.5 119 TYR B N 1
ATOM 4025 C CA . TYR B 1 119 ? -11.805 2.383 -2.932 1 96.5 119 TYR B CA 1
ATOM 4026 C C . TYR B 1 119 ? -11.57 2.662 -1.452 1 96.5 119 TYR B C 1
ATOM 4028 O O . TYR B 1 119 ? -11.781 3.783 -0.985 1 96.5 119 TYR B O 1
ATOM 4036 N N . GLY B 1 120 ? -11.219 1.645 -0.769 1 96.06 120 GLY B N 1
ATOM 4037 C CA . GLY B 1 120 ? -10.984 1.81 0.658 1 96.06 120 GLY B CA 1
ATOM 4038 C C . GLY B 1 120 ? -10.188 0.67 1.27 1 96.06 120 GLY B C 1
ATOM 4039 O O . GLY B 1 120 ? -10.383 -0.492 0.905 1 96.06 120 GLY B O 1
ATOM 4040 N N . ILE B 1 121 ? -9.359 1.033 2.178 1 93 121 ILE B N 1
ATOM 4041 C CA . ILE B 1 121 ? -8.617 0.043 2.949 1 93 121 ILE B CA 1
ATOM 4042 C C . ILE B 1 121 ? -8.742 0.349 4.441 1 93 121 ILE B C 1
ATOM 4044 O O . ILE B 1 121 ? -8.656 1.509 4.852 1 93 121 ILE B O 1
ATOM 4048 N N . PHE B 1 122 ? -9.062 -0.6 5.191 1 88.69 122 PHE B N 1
ATOM 4049 C CA . PHE B 1 122 ? -9.211 -0.509 6.641 1 88.69 122 PHE B CA 1
ATOM 4050 C C . PHE B 1 122 ? -8.758 -1.801 7.309 1 88.69 122 PHE B C 1
ATOM 4052 O O . PHE B 1 122 ? -8.57 -2.82 6.641 1 88.69 122 PHE B O 1
ATOM 4059 N N . PRO B 1 123 ? -8.516 -1.834 8.555 1 78.69 123 PRO B N 1
ATOM 4060 C CA . PRO B 1 123 ? -7.898 -2.973 9.242 1 78.69 123 PRO B CA 1
ATOM 4061 C C . PRO B 1 123 ? -8.672 -4.273 9.031 1 78.69 123 PRO B C 1
ATOM 4063 O O . PRO B 1 123 ? -8.062 -5.344 8.922 1 78.69 123 PRO B O 1
ATOM 4066 N N . GLU B 1 124 ? -9.922 -4.184 8.906 1 83.56 124 GLU B N 1
ATOM 4067 C CA . GLU B 1 124 ? -10.75 -5.387 8.836 1 83.56 124 GLU B CA 1
ATOM 4068 C C . GLU B 1 124 ? -10.914 -5.859 7.395 1 83.56 124 GLU B C 1
ATOM 4070 O O . GLU B 1 124 ? -11.414 -6.957 7.152 1 83.56 124 GLU B O 1
ATOM 4075 N N . GLY B 1 125 ? -10.469 -4.953 6.508 1 88.56 125 GLY B N 1
ATOM 4076 C CA . GLY B 1 125 ? -10.688 -5.355 5.129 1 88.56 125 GLY B CA 1
ATOM 4077 C C . GLY B 1 125 ? -10.461 -4.23 4.137 1 88.56 125 GLY B C 1
ATOM 4078 O O . GLY B 1 125 ? -9.625 -3.354 4.363 1 88.56 125 GLY B O 1
ATOM 4079 N N . ARG B 1 126 ? -11.18 -4.391 2.998 1 93 126 ARG B N 1
ATOM 4080 C CA . ARG B 1 126 ? -11.023 -3.379 1.959 1 93 126 ARG B CA 1
ATOM 4081 C C . ARG B 1 126 ? -12.266 -3.312 1.07 1 93 126 ARG B C 1
ATOM 4083 O O . ARG B 1 126 ? -13.055 -4.258 1.022 1 93 126 ARG B O 1
ATOM 4090 N N . LEU B 1 127 ? -12.492 -2.211 0.458 1 95.88 127 LEU B N 1
ATOM 4091 C CA . LEU B 1 127 ? -13.469 -1.968 -0.596 1 95.88 127 LEU B CA 1
ATOM 4092 C C . LEU B 1 127 ? -12.789 -1.882 -1.959 1 95.88 127 LEU B C 1
ATOM 4094 O O . LEU B 1 127 ? -11.883 -1.075 -2.154 1 95.88 127 LEU B O 1
ATOM 4098 N N . GLU B 1 128 ? -13.211 -2.742 -2.865 1 95.25 128 GLU B N 1
ATOM 4099 C CA . GLU B 1 128 ? -12.586 -2.766 -4.188 1 95.25 128 GLU B CA 1
ATOM 4100 C C . GLU B 1 128 ? -13.641 -2.699 -5.293 1 95.25 128 GLU B C 1
ATOM 4102 O O . GLU B 1 128 ? -14.836 -2.855 -5.031 1 95.25 128 GLU B O 1
ATOM 4107 N N . GLN B 1 129 ? -13.234 -2.363 -6.465 1 93.94 129 GLN B N 1
ATOM 4108 C CA . GLN B 1 129 ? -14.086 -2.266 -7.645 1 93.94 129 GLN B CA 1
ATOM 4109 C C . GLN B 1 129 ? -14.734 -3.607 -7.965 1 93.94 129 GLN B C 1
ATOM 4111 O O . GLN B 1 129 ? -14.078 -4.648 -7.922 1 93.94 129 GLN B O 1
ATOM 4116 N N . PHE B 1 130 ? -16.047 -3.52 -8.141 1 90.69 130 PHE B N 1
ATOM 4117 C CA . PHE B 1 130 ? -16.719 -4.676 -8.711 1 90.69 130 PHE B CA 1
ATOM 4118 C C . PHE B 1 130 ? -16.641 -4.652 -10.234 1 90.69 130 PHE B C 1
ATOM 4120 O O . PHE B 1 130 ? -17.141 -3.73 -10.875 1 90.69 130 PHE B O 1
ATOM 4127 N N . ILE B 1 131 ? -16.016 -5.562 -10.742 1 85.38 131 ILE B N 1
ATOM 4128 C CA . ILE B 1 131 ? -15.898 -5.656 -12.195 1 85.38 131 ILE B CA 1
ATOM 4129 C C . ILE B 1 131 ? -16.938 -6.645 -12.734 1 85.38 131 ILE B C 1
ATOM 4131 O O . ILE B 1 131 ? -16.938 -7.82 -12.359 1 85.38 131 ILE B O 1
ATOM 4135 N N . VAL B 1 132 ? -17.812 -6.031 -13.477 1 81.06 132 VAL B N 1
ATOM 4136 C CA . VAL B 1 132 ? -18.781 -6.898 -14.141 1 81.06 132 VAL B CA 1
ATOM 4137 C C . VAL B 1 132 ? -18.062 -7.844 -15.094 1 81.06 132 VAL B C 1
ATOM 4139 O O . VAL B 1 132 ? -17.25 -7.406 -15.914 1 81.06 132 VAL B O 1
ATOM 4142 N N . ASN B 1 133 ? -18.312 -9.031 -14.836 1 81.5 133 ASN B N 1
ATOM 4143 C CA . ASN B 1 133 ? -17.562 -10.023 -15.594 1 81.5 133 ASN B CA 1
ATOM 4144 C C . ASN B 1 133 ? -18.359 -11.312 -15.773 1 81.5 133 ASN B C 1
ATOM 4146 O O . ASN B 1 133 ? -19.453 -11.445 -15.227 1 81.5 133 ASN B O 1
ATOM 4150 N N . THR B 1 134 ? -17.875 -11.945 -16.75 1 81.25 134 THR B N 1
ATOM 4151 C CA . THR B 1 134 ? -18.297 -13.344 -16.844 1 81.25 134 THR B CA 1
ATOM 4152 C C . THR B 1 134 ? -17.188 -14.281 -16.375 1 81.25 134 THR B C 1
ATOM 4154 O O . THR B 1 134 ? -16.016 -14.078 -16.688 1 81.25 134 THR B O 1
ATOM 4157 N N . ARG B 1 135 ? -17.609 -15.156 -15.625 1 79.5 135 ARG B N 1
ATOM 4158 C CA . ARG B 1 135 ? -16.641 -16.094 -15.078 1 79.5 135 ARG B CA 1
ATOM 4159 C C . ARG B 1 135 ? -16 -16.922 -16.188 1 79.5 135 ARG B C 1
ATOM 4161 O O . ARG B 1 135 ? -16.688 -17.391 -17.094 1 79.5 135 ARG B O 1
ATOM 4168 N N . MET B 1 136 ? -14.742 -17.109 -16.094 1 90.69 136 MET B N 1
ATOM 4169 C CA . MET B 1 136 ? -14.008 -17.969 -17.016 1 90.69 136 MET B CA 1
ATOM 4170 C C . MET B 1 136 ? -14.266 -19.438 -16.719 1 90.69 136 MET B C 1
ATOM 4172 O O . MET B 1 136 ? -14.203 -19.875 -15.562 1 90.69 136 MET B O 1
ATOM 4176 N N . ARG B 1 137 ? -14.68 -20.094 -17.703 1 91.94 137 ARG B N 1
ATOM 4177 C CA . ARG B 1 137 ? -14.797 -21.531 -17.562 1 91.94 137 ARG B CA 1
ATOM 4178 C C . ARG B 1 137 ? -13.484 -22.234 -17.922 1 91.94 137 ARG B C 1
ATOM 4180 O O . ARG B 1 137 ? -12.766 -21.781 -18.828 1 91.94 137 ARG B O 1
ATOM 4187 N N . THR B 1 138 ? -13.258 -23.344 -17.266 1 95.69 138 THR B N 1
ATOM 4188 C CA . THR B 1 138 ? -12.016 -24.078 -17.484 1 95.69 138 THR B CA 1
ATOM 4189 C C . THR B 1 138 ? -11.836 -24.438 -18.953 1 95.69 138 THR B C 1
ATOM 4191 O O . THR B 1 138 ? -10.727 -24.344 -19.484 1 95.69 138 THR B O 1
ATOM 4194 N N . GLU B 1 139 ? -12.922 -24.766 -19.625 1 95.19 139 GLU B N 1
ATOM 4195 C CA . GLU B 1 139 ? -12.844 -25.203 -21.016 1 95.19 139 GLU B CA 1
ATOM 4196 C C . GLU B 1 139 ? -12.414 -24.047 -21.922 1 95.19 139 GLU B C 1
ATOM 4198 O O . GLU B 1 139 ? -11.883 -24.281 -23.016 1 95.19 139 GLU B O 1
ATOM 4203 N N . GLN B 1 140 ? -12.586 -22.859 -21.438 1 95.75 140 GLN B N 1
ATOM 4204 C CA . GLN B 1 140 ? -12.242 -21.703 -22.25 1 95.75 140 GLN B CA 1
ATOM 4205 C C . GLN B 1 140 ? -10.742 -21.453 -22.25 1 95.75 140 GLN B C 1
ATOM 4207 O O . GLN B 1 140 ? -10.227 -20.719 -23.094 1 95.75 140 GLN B O 1
ATOM 4212 N N . LEU B 1 141 ? -10.047 -22.047 -21.359 1 97.5 141 LEU B N 1
ATOM 4213 C CA . LEU B 1 141 ? -8.609 -21.812 -21.234 1 97.5 141 LEU B CA 1
ATOM 4214 C C . LEU B 1 141 ? -7.867 -22.328 -22.469 1 97.5 141 LEU B C 1
ATOM 4216 O O . LEU B 1 141 ? -6.805 -21.812 -22.812 1 97.5 141 LEU B O 1
ATOM 4220 N N . SER B 1 142 ? -8.5 -23.266 -23.141 1 97 142 SER B N 1
ATOM 4221 C CA . SER B 1 142 ? -7.832 -23.875 -24.297 1 97 142 SER B CA 1
ATOM 4222 C C . SER B 1 142 ? -8.164 -23.125 -25.578 1 97 142 SER B C 1
ATOM 4224 O O . SER B 1 142 ? -7.598 -23.422 -26.641 1 97 142 SER B O 1
ATOM 4226 N N . ASP B 1 143 ? -9.125 -22.172 -25.484 1 97.38 143 ASP B N 1
ATOM 4227 C CA . ASP B 1 143 ? -9.383 -21.328 -26.641 1 97.38 143 ASP B CA 1
ATOM 4228 C C . ASP B 1 143 ? -8.133 -20.547 -27.047 1 97.38 143 ASP B C 1
ATOM 4230 O O . ASP B 1 143 ? -7.551 -19.844 -26.219 1 97.38 143 ASP B O 1
ATOM 4234 N N . PRO B 1 144 ? -7.723 -20.703 -28.312 1 97.69 144 PRO B N 1
ATOM 4235 C CA . PRO B 1 144 ? -6.445 -20.094 -28.703 1 97.69 144 PRO B CA 1
ATOM 4236 C C . PRO B 1 144 ? -6.41 -18.578 -28.484 1 97.69 144 PRO B C 1
ATOM 4238 O O . PRO B 1 144 ? -5.383 -18.047 -28.078 1 97.69 144 PRO B O 1
ATOM 4241 N N . ALA B 1 145 ? -7.488 -17.938 -28.75 1 96.25 145 ALA B N 1
ATOM 4242 C CA . ALA B 1 145 ? -7.523 -16.484 -28.578 1 96.25 145 ALA B CA 1
ATOM 4243 C C . ALA B 1 145 ? -7.449 -16.125 -27.094 1 96.25 145 ALA B C 1
ATOM 4245 O O . ALA B 1 145 ? -6.758 -15.172 -26.719 1 96.25 145 ALA B O 1
ATOM 4246 N N . ILE B 1 146 ? -8.117 -16.844 -26.281 1 96.62 146 ILE B N 1
ATOM 4247 C CA . ILE B 1 146 ? -8.109 -16.609 -24.844 1 96.62 146 ILE B CA 1
ATOM 4248 C C . ILE B 1 146 ? -6.734 -16.922 -24.266 1 96.62 146 ILE B C 1
ATOM 4250 O O . ILE B 1 146 ? -6.18 -16.141 -23.484 1 96.62 146 ILE B O 1
ATOM 4254 N N . SER B 1 147 ? -6.25 -18.078 -24.688 1 98.06 147 SER B N 1
ATOM 4255 C CA . SER B 1 147 ? -4.922 -18.484 -24.25 1 98.06 147 SER B CA 1
ATOM 4256 C C . SER B 1 147 ? -3.873 -17.438 -24.594 1 98.06 147 SER B C 1
ATOM 4258 O O . SER B 1 147 ? -3.021 -17.109 -23.766 1 98.06 147 SER B O 1
ATOM 4260 N N . ALA B 1 148 ? -3.982 -16.906 -25.781 1 97.44 148 ALA B N 1
ATOM 4261 C CA . ALA B 1 148 ? -3.049 -15.875 -26.234 1 97.44 148 ALA B CA 1
ATOM 4262 C C . ALA B 1 148 ? -3.197 -14.609 -25.391 1 97.44 148 ALA B C 1
ATOM 4264 O O . ALA B 1 148 ? -2.203 -13.977 -25.031 1 97.44 148 ALA B O 1
ATOM 4265 N N . GLU B 1 149 ? -4.398 -14.273 -25.109 1 96.25 149 GLU B N 1
ATOM 4266 C CA . GLU B 1 149 ? -4.648 -13.086 -24.297 1 96.25 149 GLU B CA 1
ATOM 4267 C C . GLU B 1 149 ? -4.117 -13.266 -22.875 1 96.25 149 GLU B C 1
ATOM 4269 O O . GLU B 1 149 ? -3.564 -12.336 -22.297 1 96.25 149 GLU B O 1
ATOM 4274 N N . ILE B 1 150 ? -4.277 -14.422 -22.312 1 97.38 150 ILE B N 1
ATOM 4275 C CA . ILE B 1 150 ? -3.754 -14.719 -20.984 1 97.38 150 ILE B CA 1
ATOM 4276 C C . ILE B 1 150 ? -2.232 -14.602 -21 1 97.38 150 ILE B C 1
ATOM 4278 O O . ILE B 1 150 ? -1.643 -14.016 -20.094 1 97.38 150 ILE B O 1
ATOM 4282 N N . ALA B 1 151 ? -1.627 -15.109 -22.047 1 98 151 ALA B N 1
ATOM 4283 C CA . ALA B 1 151 ? -0.176 -15.031 -22.188 1 98 151 ALA B CA 1
ATOM 4284 C C . ALA B 1 151 ? 0.294 -13.578 -22.234 1 98 151 ALA B C 1
ATOM 4286 O O . ALA B 1 151 ? 1.299 -13.234 -21.609 1 98 151 ALA B O 1
ATOM 4287 N N . THR B 1 152 ? -0.428 -12.82 -22.953 1 95.31 152 THR B N 1
ATOM 4288 C CA . THR B 1 152 ? -0.108 -11.398 -23.047 1 95.31 152 THR B CA 1
ATOM 4289 C C . THR B 1 152 ? -0.207 -10.719 -21.688 1 95.31 152 THR B C 1
ATOM 4291 O O . THR B 1 152 ? 0.678 -9.953 -21.312 1 95.31 152 THR B O 1
ATOM 4294 N N . LYS B 1 153 ? -1.266 -11.031 -20.938 1 94.44 153 LYS B N 1
ATOM 4295 C CA . LYS B 1 153 ? -1.445 -10.461 -19.609 1 94.44 153 LYS B CA 1
ATOM 4296 C C . LYS B 1 153 ? -0.317 -10.883 -18.672 1 94.44 153 LYS B C 1
ATOM 4298 O O . LYS B 1 153 ? 0.183 -10.078 -17.891 1 94.44 153 LYS B O 1
ATOM 4303 N N . LEU B 1 154 ? 0.054 -12.094 -18.781 1 96.94 154 LEU B N 1
ATOM 4304 C CA . LEU B 1 154 ? 1.131 -12.602 -17.938 1 96.94 154 LEU B CA 1
ATOM 4305 C C . LEU B 1 154 ? 2.455 -11.93 -18.281 1 96.94 154 LEU B C 1
ATOM 4307 O O . LEU B 1 154 ? 3.254 -11.633 -17.391 1 96.94 154 LEU B O 1
ATOM 4311 N N . ALA B 1 155 ? 2.682 -11.734 -19.578 1 96.44 155 ALA B N 1
ATOM 4312 C CA . ALA B 1 155 ? 3.902 -11.055 -20 1 96.44 155 ALA B CA 1
ATOM 4313 C C . ALA B 1 155 ? 3.994 -9.656 -19.375 1 96.44 155 ALA B C 1
ATOM 4315 O O . ALA B 1 155 ? 5.051 -9.258 -18.891 1 96.44 155 ALA B O 1
ATOM 4316 N N . ARG B 1 156 ? 2.898 -8.969 -19.375 1 92.69 156 ARG B N 1
ATOM 4317 C CA . ARG B 1 156 ? 2.855 -7.633 -18.797 1 92.69 156 ARG B CA 1
ATOM 4318 C C . ARG B 1 156 ? 3.072 -7.688 -17.281 1 92.69 156 ARG B C 1
ATOM 4320 O O . ARG B 1 156 ? 3.795 -6.859 -16.719 1 92.69 156 ARG B O 1
ATOM 4327 N N . PHE B 1 157 ? 2.439 -8.641 -16.734 1 94.06 157 PHE B N 1
ATOM 4328 C CA . PHE B 1 157 ? 2.582 -8.836 -15.297 1 94.06 157 PHE B CA 1
ATOM 4329 C C . PHE B 1 157 ? 4.035 -9.109 -14.93 1 94.06 157 PHE B C 1
ATOM 4331 O O . PHE B 1 157 ? 4.547 -8.562 -13.953 1 94.06 157 PHE B O 1
ATOM 4338 N N . HIS B 1 158 ? 4.699 -9.852 -15.727 1 96.69 158 HIS B N 1
ATOM 4339 C CA . HIS B 1 158 ? 6.066 -10.297 -15.469 1 96.69 158 HIS B CA 1
ATOM 4340 C C . HIS B 1 158 ? 7.059 -9.156 -15.672 1 96.69 158 HIS B C 1
ATOM 4342 O O . HIS B 1 158 ? 8.188 -9.219 -15.18 1 96.69 158 HIS B O 1
ATOM 4348 N N . GLU B 1 159 ? 6.684 -8.148 -16.344 1 93.88 159 GLU B N 1
ATOM 4349 C CA . GLU B 1 159 ? 7.582 -7.035 -16.625 1 93.88 159 GLU B CA 1
ATOM 4350 C C . GLU B 1 159 ? 7.547 -5.996 -15.508 1 93.88 159 GLU B C 1
ATOM 4352 O O . GLU B 1 159 ? 8.406 -5.113 -15.445 1 93.88 159 GLU B O 1
ATOM 4357 N N . MET B 1 160 ? 6.664 -6.152 -14.664 1 93 160 MET B N 1
ATOM 4358 C CA . MET B 1 160 ? 6.516 -5.164 -13.602 1 93 160 MET B CA 1
ATOM 4359 C C . MET B 1 160 ? 7.711 -5.211 -12.648 1 93 160 MET B C 1
ATOM 4361 O O . MET B 1 160 ? 8.219 -6.289 -12.336 1 93 160 MET B O 1
ATOM 4365 N N . VAL B 1 161 ? 8.078 -4.039 -12.234 1 93.44 161 VAL B N 1
ATOM 4366 C CA . VAL B 1 161 ? 9.062 -3.914 -11.164 1 93.44 161 VAL B CA 1
ATOM 4367 C C . VAL B 1 161 ? 8.359 -3.529 -9.859 1 93.44 161 VAL B C 1
ATOM 4369 O O . VAL B 1 161 ? 7.926 -2.387 -9.695 1 93.44 161 VAL B O 1
ATOM 4372 N N . MET B 1 162 ? 8.242 -4.5 -8.992 1 95.25 162 MET B N 1
ATOM 4373 C CA . MET B 1 162 ? 7.52 -4.328 -7.738 1 95.25 162 MET B CA 1
ATOM 4374 C C . MET B 1 162 ? 8.492 -4.105 -6.582 1 95.25 162 MET B C 1
ATOM 4376 O O . MET B 1 162 ? 9.617 -4.605 -6.609 1 95.25 162 MET B O 1
ATOM 4380 N N . PRO B 1 163 ? 8.078 -3.359 -5.586 1 96.12 163 PRO B N 1
ATOM 4381 C CA . PRO B 1 163 ? 8.961 -3.078 -4.449 1 96.12 163 PRO B CA 1
ATOM 4382 C C . PRO B 1 163 ? 8.961 -4.203 -3.416 1 96.12 163 PRO B C 1
ATOM 4384 O O . PRO B 1 163 ? 8.836 -3.943 -2.217 1 96.12 163 PRO B O 1
ATOM 4387 N N . PHE B 1 164 ? 9.195 -5.383 -3.863 1 95.06 164 PHE B N 1
ATOM 4388 C CA . PHE B 1 164 ? 9.242 -6.566 -3.014 1 95.06 164 PHE B CA 1
ATOM 4389 C C . PHE B 1 164 ? 10.555 -7.316 -3.203 1 95.06 164 PHE B C 1
ATOM 4391 O O . PHE B 1 164 ? 11.383 -6.93 -4.027 1 95.06 164 PHE B O 1
ATOM 4398 N N . ASN B 1 165 ? 10.734 -8.281 -2.311 1 95.12 165 ASN B N 1
ATOM 4399 C CA . ASN B 1 165 ? 11.953 -9.086 -2.375 1 95.12 165 ASN B CA 1
ATOM 4400 C C . ASN B 1 165 ? 12.117 -9.742 -3.746 1 95.12 165 ASN B C 1
ATOM 4402 O O . ASN B 1 165 ? 11.227 -10.445 -4.215 1 95.12 165 ASN B O 1
ATOM 4406 N N . LYS B 1 166 ? 13.266 -9.523 -4.414 1 96.31 166 LYS B N 1
ATOM 4407 C CA . LYS B 1 166 ? 13.477 -9.938 -5.801 1 96.31 166 LYS B CA 1
ATOM 4408 C C . LYS B 1 166 ? 14.023 -11.359 -5.871 1 96.31 166 LYS B C 1
ATOM 4410 O O . LYS B 1 166 ? 14.109 -11.945 -6.953 1 96.31 166 LYS B O 1
ATOM 4415 N N . GLU B 1 167 ? 14.336 -11.922 -4.723 1 95.25 167 GLU B N 1
ATOM 4416 C CA . GLU B 1 167 ? 14.805 -13.305 -4.691 1 95.25 167 GLU B CA 1
ATOM 4417 C C . GLU B 1 167 ? 13.641 -14.281 -4.832 1 95.25 167 GLU B C 1
ATOM 4419 O O . GLU B 1 167 ? 12.578 -14.086 -4.234 1 95.25 167 GLU B O 1
ATOM 4424 N N . PRO B 1 168 ? 13.844 -15.297 -5.676 1 96.25 168 PRO B N 1
ATOM 4425 C CA . PRO B 1 168 ? 12.773 -16.281 -5.879 1 96.25 168 PRO B CA 1
ATOM 4426 C C . PRO B 1 168 ? 12.68 -17.297 -4.746 1 96.25 168 PRO B C 1
ATOM 4428 O O . PRO B 1 168 ? 12.773 -18.5 -4.984 1 96.25 168 PRO B O 1
ATOM 4431 N N . LYS B 1 169 ? 12.328 -16.828 -3.566 1 95.19 169 LYS B N 1
ATOM 4432 C CA . LYS B 1 169 ? 12.312 -17.672 -2.375 1 95.19 169 LYS B CA 1
ATOM 4433 C C . LYS B 1 169 ? 10.93 -18.25 -2.133 1 95.19 169 LYS B C 1
ATOM 4435 O O . LYS B 1 169 ? 10.773 -19.188 -1.354 1 95.19 169 LYS B O 1
ATOM 4440 N N . TRP B 1 170 ? 9.969 -17.719 -2.768 1 95.12 170 TRP B N 1
ATOM 4441 C CA . TRP B 1 170 ? 8.586 -18.078 -2.473 1 95.12 170 TRP B CA 1
ATOM 4442 C C . TRP B 1 170 ? 8.328 -19.547 -2.758 1 95.12 170 TRP B C 1
ATOM 4444 O O . TRP B 1 170 ? 7.734 -20.25 -1.937 1 95.12 170 TRP B O 1
ATOM 4454 N N . LEU B 1 171 ? 8.742 -20.094 -3.869 1 98.06 171 LEU B N 1
ATOM 4455 C CA . LEU B 1 171 ? 8.391 -21.438 -4.328 1 98.06 171 LEU B CA 1
ATOM 4456 C C . LEU B 1 171 ? 8.891 -22.484 -3.348 1 98.06 171 LEU B C 1
ATOM 4458 O O . LEU B 1 171 ? 8.094 -23.141 -2.672 1 98.06 171 LEU B O 1
ATOM 4462 N N . PHE B 1 172 ? 10.133 -22.578 -3.182 1 97.81 172 PHE B N 1
ATOM 4463 C CA . PHE B 1 172 ? 10.664 -23.641 -2.35 1 97.81 172 PHE B CA 1
ATOM 4464 C C . PHE B 1 172 ? 10.492 -23.328 -0.871 1 97.81 172 PHE B C 1
ATOM 4466 O O . PHE B 1 172 ? 10.367 -24.219 -0.043 1 97.81 172 PHE B O 1
ATOM 4473 N N . GLY B 1 173 ? 10.461 -22 -0.585 1 96.69 173 GLY B N 1
ATOM 4474 C CA . GLY B 1 173 ? 10.086 -21.656 0.776 1 96.69 173 GLY B CA 1
ATOM 4475 C C . GLY B 1 173 ? 8.695 -22.141 1.149 1 96.69 173 GLY B C 1
ATOM 4476 O O . GLY B 1 173 ? 8.492 -22.672 2.244 1 96.69 173 GLY B O 1
ATOM 4477 N N . THR B 1 174 ? 7.758 -21.984 0.307 1 96.12 174 THR B N 1
ATOM 4478 C CA . THR B 1 174 ? 6.387 -22.422 0.522 1 96.12 174 THR B CA 1
ATOM 4479 C C . THR B 1 174 ? 6.301 -23.953 0.542 1 96.12 174 THR B C 1
ATOM 4481 O O . THR B 1 174 ? 5.668 -24.531 1.424 1 96.12 174 THR B O 1
ATOM 4484 N N . ILE B 1 175 ? 6.961 -24.594 -0.379 1 98.25 175 ILE B N 1
ATOM 4485 C CA . ILE B 1 175 ? 6.941 -26.062 -0.455 1 98.25 175 ILE B CA 1
ATOM 4486 C C . ILE B 1 175 ? 7.527 -26.656 0.825 1 98.25 175 ILE B C 1
ATOM 4488 O O . ILE B 1 175 ? 6.977 -27.594 1.388 1 98.25 175 ILE B O 1
ATOM 4492 N N . ASP B 1 176 ? 8.617 -26.094 1.264 1 98 176 ASP B N 1
ATOM 4493 C CA . ASP B 1 176 ? 9.242 -26.578 2.486 1 98 176 ASP B CA 1
ATOM 4494 C C . ASP B 1 176 ? 8.32 -26.406 3.688 1 98 176 ASP B C 1
ATOM 4496 O O . ASP B 1 176 ? 8.203 -27.312 4.523 1 98 176 ASP B O 1
ATOM 4500 N N . LYS B 1 177 ? 7.719 -25.312 3.748 1 96.12 177 LYS B N 1
ATOM 4501 C CA . LYS B 1 177 ? 6.77 -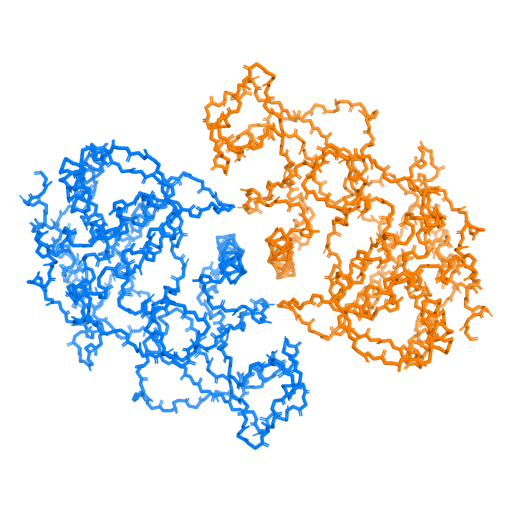25.047 4.824 1 96.12 177 LYS B CA 1
ATOM 4502 C C . LYS B 1 177 ? 5.617 -26.047 4.789 1 96.12 177 LYS B C 1
ATOM 4504 O O . LYS B 1 177 ? 5.238 -26.609 5.824 1 96.12 177 LYS B O 1
ATOM 4509 N N . TYR B 1 178 ? 5.086 -26.219 3.631 1 97.19 178 TYR B N 1
ATOM 4510 C CA . TYR B 1 178 ? 3.986 -27.172 3.482 1 97.19 178 TYR B CA 1
ATOM 4511 C C . TYR B 1 178 ? 4.434 -28.578 3.828 1 97.19 178 TYR B C 1
ATOM 4513 O O . TYR B 1 178 ? 3.707 -29.328 4.496 1 97.19 178 TYR B O 1
ATOM 4521 N N . MET B 1 179 ? 5.594 -28.969 3.363 1 97.81 179 MET B N 1
ATOM 4522 C CA . MET B 1 179 ? 6.125 -30.297 3.641 1 97.81 179 MET B CA 1
ATOM 4523 C C . MET B 1 179 ? 6.258 -30.531 5.145 1 97.81 179 MET B C 1
ATOM 4525 O O . MET B 1 179 ? 5.836 -31.562 5.656 1 97.81 179 MET B O 1
ATOM 4529 N N . ASP B 1 180 ? 6.789 -29.547 5.82 1 97.06 180 ASP B N 1
ATOM 4530 C CA . ASP B 1 180 ? 6.945 -29.625 7.27 1 97.06 180 ASP B CA 1
ATOM 4531 C C . ASP B 1 180 ? 5.598 -29.828 7.961 1 97.06 180 ASP B C 1
ATOM 4533 O O . ASP B 1 180 ? 5.484 -30.609 8.898 1 97.06 180 ASP B O 1
ATOM 4537 N N . GLN B 1 181 ? 4.613 -29.141 7.488 1 95.69 181 GLN B N 1
ATOM 4538 C CA . GLN B 1 181 ? 3.277 -29.234 8.062 1 95.69 181 GLN B CA 1
ATOM 4539 C C . GLN B 1 181 ? 2.654 -30.594 7.766 1 95.69 181 GLN B C 1
ATOM 4541 O O . GLN B 1 181 ? 2.109 -31.25 8.664 1 95.69 181 GLN B O 1
ATOM 4546 N N . VAL B 1 182 ? 2.795 -31 6.559 1 97.25 182 VAL B N 1
ATOM 4547 C CA . VAL B 1 182 ? 2.189 -32.25 6.113 1 97.25 182 VAL B CA 1
ATOM 4548 C C . VAL B 1 182 ? 2.768 -33.406 6.906 1 97.25 182 VAL B C 1
ATOM 4550 O O . VAL B 1 182 ? 2.035 -34.312 7.305 1 97.25 182 VAL B O 1
ATOM 4553 N N . MET B 1 183 ? 4.016 -33.344 7.129 1 96.12 183 MET B N 1
ATOM 4554 C CA . MET B 1 183 ? 4.699 -34.438 7.797 1 96.12 183 MET B CA 1
ATOM 4555 C C . MET B 1 183 ? 4.281 -34.531 9.258 1 96.12 183 MET B C 1
ATOM 4557 O O . MET B 1 183 ? 4.477 -35.594 9.898 1 96.12 183 MET B O 1
ATOM 4561 N N . LYS B 1 184 ? 3.586 -33.5 9.789 1 94.75 184 LYS B N 1
ATOM 4562 C CA . LYS B 1 184 ? 3.195 -33.469 11.195 1 94.75 184 LYS B CA 1
ATOM 4563 C C . LYS B 1 184 ? 1.688 -33.656 11.352 1 94.75 184 LYS B C 1
ATOM 4565 O O . LYS B 1 184 ? 1.176 -33.688 12.469 1 94.75 184 LYS B O 1
ATOM 4570 N N . LEU B 1 185 ? 1 -33.812 10.266 1 94.44 185 LEU B N 1
ATOM 4571 C CA . LEU B 1 185 ? -0.457 -33.875 10.305 1 94.44 185 LEU B CA 1
ATOM 4572 C C . LEU B 1 185 ? -0.93 -35.25 10.758 1 94.44 185 LEU B C 1
ATOM 4574 O O . LEU B 1 185 ? -0.243 -36.25 10.531 1 94.44 185 LEU B O 1
ATOM 4578 N N . SER B 1 186 ? -2.088 -35.25 11.484 1 94.38 186 SER B N 1
ATOM 4579 C CA . SER B 1 186 ? -2.836 -36.469 11.805 1 94.38 186 SER B CA 1
ATOM 4580 C C . SER B 1 186 ? -4.32 -36.281 11.5 1 94.38 186 SER B C 1
ATOM 4582 O O . SER B 1 186 ? -4.887 -35.219 11.719 1 94.38 186 SER B O 1
ATOM 4584 N N . PHE B 1 187 ? -4.828 -37.375 10.906 1 95.5 187 PHE B N 1
ATOM 4585 C CA . PHE B 1 187 ? -6.242 -37.344 10.555 1 95.5 187 PHE B CA 1
ATOM 4586 C C . PHE B 1 187 ? -7.031 -38.344 11.406 1 95.5 187 PHE B C 1
ATOM 4588 O O . PHE B 1 187 ? -6.484 -39.344 11.867 1 95.5 187 PHE B O 1
ATOM 4595 N N . THR B 1 188 ? -8.312 -38.031 11.617 1 93.81 188 THR B N 1
ATOM 4596 C CA . THR B 1 188 ? -9.164 -38.875 12.422 1 93.81 188 THR B CA 1
ATOM 4597 C C . THR B 1 188 ? -10.172 -39.625 11.547 1 93.81 188 THR B C 1
ATOM 4599 O O . THR B 1 188 ? -10.5 -40.781 11.812 1 93.81 188 THR B O 1
ATOM 4602 N N . ARG B 1 189 ? -10.703 -38.969 10.586 1 93.62 189 ARG B N 1
ATOM 4603 C CA . ARG B 1 189 ? -11.633 -39.625 9.672 1 93.62 189 ARG B CA 1
ATOM 4604 C C . ARG B 1 189 ? -10.945 -40.75 8.906 1 93.62 189 ARG B C 1
ATOM 4606 O O . ARG B 1 189 ? -9.914 -40.531 8.273 1 93.62 189 ARG B O 1
ATOM 4613 N N . GLU B 1 190 ? -11.5 -41.875 8.891 1 94.56 190 GLU B N 1
ATOM 4614 C CA . GLU B 1 190 ? -10.898 -43.094 8.32 1 94.56 190 GLU B CA 1
ATOM 4615 C C . GLU B 1 190 ? -10.523 -42.875 6.859 1 94.56 190 GLU B C 1
ATOM 4617 O O . GLU B 1 190 ? -9.438 -43.281 6.43 1 94.56 190 GLU B O 1
ATOM 4622 N N . ALA B 1 191 ? -11.398 -42.281 6.102 1 93.75 191 ALA B N 1
ATOM 4623 C CA . ALA B 1 191 ? -11.133 -42.062 4.684 1 93.75 191 ALA B CA 1
ATOM 4624 C C . ALA B 1 191 ? -9.898 -41.188 4.488 1 93.75 191 ALA B C 1
ATOM 4626 O O . ALA B 1 191 ? -9.102 -41.406 3.58 1 93.75 191 ALA B O 1
ATOM 4627 N N . HIS B 1 192 ? -9.719 -40.188 5.305 1 95.81 192 HIS B N 1
ATOM 4628 C CA . HIS B 1 192 ? -8.578 -39.281 5.215 1 95.81 192 HIS B CA 1
ATOM 4629 C C . HIS B 1 192 ? -7.293 -39.969 5.664 1 95.81 192 HIS B C 1
ATOM 4631 O O . HIS B 1 192 ? -6.227 -39.75 5.086 1 95.81 192 HIS B O 1
ATOM 4637 N N . VAL B 1 193 ? -7.465 -40.781 6.656 1 96.44 193 VAL B N 1
ATOM 4638 C CA . VAL B 1 193 ? -6.312 -41.531 7.156 1 96.44 193 VAL B CA 1
ATOM 4639 C C . VAL B 1 193 ? -5.773 -42.438 6.059 1 96.44 193 VAL B C 1
ATOM 4641 O O . VAL B 1 193 ? -4.566 -42.5 5.82 1 96.44 193 VAL B O 1
ATOM 4644 N N . LYS B 1 194 ? -6.652 -43.156 5.461 1 96.81 194 LYS B N 1
ATOM 4645 C CA . LYS B 1 194 ? -6.262 -44.094 4.402 1 96.81 194 LYS B CA 1
ATOM 4646 C C . LYS B 1 194 ? -5.566 -43.344 3.258 1 96.81 194 LYS B C 1
ATOM 4648 O O . LYS B 1 194 ? -4.512 -43.781 2.787 1 96.81 194 LYS B O 1
ATOM 4653 N N . LYS B 1 195 ? -6.156 -42.281 2.828 1 96.62 195 LYS B N 1
ATOM 4654 C CA . LYS B 1 195 ? -5.59 -41.531 1.722 1 96.62 195 LYS B CA 1
ATOM 4655 C C . LYS B 1 195 ? -4.258 -40.875 2.115 1 96.62 195 LYS B C 1
ATOM 4657 O O . LYS B 1 195 ? -3.332 -40.812 1.303 1 96.62 195 LYS B O 1
ATOM 4662 N N . TYR B 1 196 ? -4.207 -40.438 3.328 1 97.25 196 TYR B N 1
ATOM 4663 C CA . TYR B 1 196 ? -2.963 -39.844 3.83 1 97.25 196 TYR B CA 1
ATOM 4664 C C . TYR B 1 196 ? -1.844 -40.875 3.83 1 97.25 196 TYR B C 1
ATOM 4666 O O . TYR B 1 196 ? -0.73 -40.594 3.379 1 97.25 196 TYR B O 1
ATOM 4674 N N . LYS B 1 197 ? -2.158 -42.031 4.297 1 95.94 197 LYS B N 1
ATOM 4675 C CA . LYS B 1 197 ? -1.171 -43.094 4.328 1 95.94 197 LYS B CA 1
ATOM 4676 C C . LYS B 1 197 ? -0.71 -43.469 2.918 1 95.94 197 LYS B C 1
ATOM 4678 O O . LYS B 1 197 ? 0.471 -43.75 2.695 1 95.94 197 LYS B O 1
ATOM 4683 N N . LYS B 1 198 ? -1.631 -43.5 2.039 1 96.44 198 LYS B N 1
ATOM 4684 C CA . LYS B 1 198 ? -1.304 -43.812 0.646 1 96.44 198 LYS B CA 1
ATOM 4685 C C . LYS B 1 198 ? -0.344 -42.75 0.08 1 96.44 198 LYS B C 1
ATOM 4687 O O . LYS B 1 198 ? 0.629 -43.094 -0.593 1 96.44 198 LYS B O 1
ATOM 4692 N N . LEU B 1 199 ? -0.574 -41.531 0.328 1 96.75 199 LEU B N 1
ATOM 4693 C CA . LEU B 1 199 ? 0.259 -40.438 -0.164 1 96.75 199 LEU B CA 1
ATOM 4694 C C . LEU B 1 199 ? 1.647 -40.5 0.465 1 96.75 199 LEU B C 1
ATOM 4696 O O . LEU B 1 199 ? 2.645 -40.188 -0.197 1 96.75 199 LEU B O 1
ATOM 4700 N N . MET B 1 200 ? 1.687 -40.906 1.732 1 94.69 200 MET B N 1
ATOM 4701 C CA . MET B 1 200 ? 2.959 -40.969 2.447 1 94.69 200 MET B CA 1
ATOM 4702 C C . MET B 1 200 ? 3.852 -42.062 1.893 1 94.69 200 MET B C 1
ATOM 4704 O O . MET B 1 200 ? 5.074 -42.031 2.059 1 94.69 200 MET B O 1
ATOM 4708 N N . LYS B 1 201 ? 3.281 -42.969 1.229 1 95.81 201 LYS B N 1
ATOM 4709 C CA . LYS B 1 201 ? 4.047 -44.062 0.625 1 95.81 201 LYS B CA 1
ATOM 4710 C C . LYS B 1 201 ? 4.84 -43.562 -0.582 1 95.81 201 LYS B C 1
ATOM 4712 O O . LYS B 1 201 ? 5.766 -44.25 -1.04 1 95.81 201 LYS B O 1
ATOM 4717 N N . LEU B 1 202 ? 4.566 -42.469 -1.14 1 95.81 202 LEU B N 1
ATOM 4718 C CA . LEU B 1 202 ? 5.223 -41.906 -2.316 1 95.81 202 LEU B CA 1
ATOM 4719 C C . LEU B 1 202 ? 6.609 -41.375 -1.965 1 95.81 202 LEU B C 1
ATOM 4721 O O . LEU B 1 202 ? 7.387 -41 -2.855 1 95.81 202 LEU B O 1
ATOM 4725 N N . ASP B 1 203 ? 7.094 -41.312 -0.804 1 95.12 203 ASP B N 1
ATOM 4726 C CA . ASP B 1 203 ? 8.336 -40.75 -0.324 1 95.12 203 ASP B CA 1
ATOM 4727 C C . ASP B 1 203 ? 8.492 -39.312 -0.821 1 95.12 203 ASP B C 1
ATOM 4729 O O . ASP B 1 203 ? 9.43 -39 -1.554 1 95.12 203 ASP B O 1
ATOM 4733 N N . LEU B 1 204 ? 7.668 -38.438 -0.393 1 97.06 204 LEU B N 1
ATOM 4734 C CA . LEU B 1 204 ? 7.555 -37.062 -0.864 1 97.06 204 LEU B CA 1
ATOM 4735 C C . LEU B 1 204 ? 8.844 -36.281 -0.606 1 97.06 204 LEU B C 1
ATOM 4737 O O . LEU B 1 204 ? 9.281 -35.5 -1.451 1 97.06 204 LEU B O 1
ATOM 4741 N N . PRO B 1 205 ? 9.539 -36.531 0.554 1 97.12 205 PRO B N 1
ATOM 4742 C CA . PRO B 1 205 ? 10.805 -35.844 0.769 1 97.12 205 PRO B CA 1
ATOM 4743 C C . PRO B 1 205 ? 11.852 -36.156 -0.302 1 97.12 205 PRO B C 1
ATOM 4745 O O . PRO B 1 205 ? 12.523 -35.25 -0.804 1 97.12 205 PRO B O 1
ATOM 4748 N N . ALA B 1 206 ? 11.953 -37.375 -0.676 1 97.44 206 ALA B N 1
ATOM 4749 C CA . ALA B 1 206 ? 12.898 -37.781 -1.721 1 97.44 206 ALA B CA 1
ATOM 4750 C C . ALA B 1 206 ? 12.492 -37.188 -3.07 1 97.44 206 ALA B C 1
ATOM 4752 O O . ALA B 1 206 ? 13.352 -36.781 -3.857 1 97.44 206 ALA B O 1
ATOM 4753 N N . GLU B 1 207 ? 11.227 -37.219 -3.342 1 97.38 207 GLU B N 1
ATOM 4754 C CA . GLU B 1 207 ? 10.727 -36.625 -4.582 1 97.38 207 GLU B CA 1
ATOM 4755 C C . GLU B 1 207 ? 11.023 -35.125 -4.637 1 97.38 207 GLU B C 1
ATOM 4757 O O . GLU B 1 207 ? 11.336 -34.594 -5.703 1 97.38 207 GLU B O 1
ATOM 4762 N N . LEU B 1 208 ? 10.906 -34.5 -3.514 1 98.31 208 LEU B N 1
ATOM 4763 C CA . LEU B 1 208 ? 11.195 -33.062 -3.457 1 98.31 208 LEU B CA 1
ATOM 4764 C C . LEU B 1 208 ? 12.656 -32.781 -3.773 1 98.31 208 LEU B C 1
ATOM 4766 O O . LEU B 1 208 ? 12.977 -31.828 -4.48 1 98.31 208 LEU B O 1
ATOM 4770 N N . ASP B 1 209 ? 13.508 -33.594 -3.234 1 98 209 ASP B N 1
ATOM 4771 C CA . ASP B 1 209 ? 14.93 -33.438 -3.521 1 98 209 ASP B CA 1
ATOM 4772 C C . ASP B 1 209 ? 15.211 -33.594 -5.016 1 98 209 ASP B C 1
ATOM 4774 O O . ASP B 1 209 ? 15.977 -32.812 -5.59 1 98 209 ASP B O 1
ATOM 4778 N N . SER B 1 210 ? 14.578 -34.594 -5.582 1 97.56 210 SER B N 1
ATOM 4779 C CA . SER B 1 210 ? 14.719 -34.812 -7.016 1 97.56 210 SER B CA 1
ATOM 4780 C C . SER B 1 210 ? 14.18 -33.625 -7.816 1 97.56 210 SER B C 1
ATOM 4782 O O . SER B 1 210 ? 14.766 -33.25 -8.828 1 97.56 210 SER B O 1
ATOM 4784 N N . LEU B 1 211 ? 13.125 -33.125 -7.418 1 98.38 211 LEU B N 1
ATOM 4785 C CA . LEU B 1 211 ? 12.492 -31.984 -8.078 1 98.38 211 LEU B CA 1
ATOM 4786 C C . LEU B 1 211 ? 13.391 -30.766 -8 1 98.38 211 LEU B C 1
ATOM 4788 O O . LEU B 1 211 ? 13.555 -30.047 -8.992 1 98.38 211 LEU B O 1
ATOM 4792 N N . ARG B 1 212 ? 13.945 -30.516 -6.863 1 98.12 212 ARG B N 1
ATOM 4793 C CA . ARG B 1 212 ? 14.859 -29.406 -6.672 1 98.12 212 ARG B CA 1
ATOM 4794 C C . ARG B 1 212 ? 16.047 -29.484 -7.633 1 98.12 212 ARG B C 1
ATOM 4796 O O . ARG B 1 212 ? 16.422 -28.484 -8.234 1 98.12 212 ARG B O 1
ATOM 4803 N N . GLU B 1 213 ? 16.562 -30.641 -7.73 1 98.06 213 GLU B N 1
ATOM 4804 C CA . GLU B 1 213 ? 17.703 -30.859 -8.625 1 98.06 213 GLU B CA 1
ATOM 4805 C C . GLU B 1 213 ? 17.328 -30.594 -10.078 1 98.06 213 GLU B C 1
ATOM 4807 O O . GLU B 1 213 ? 18.078 -29.969 -10.82 1 98.06 213 GLU B O 1
ATOM 4812 N N . LEU B 1 214 ? 16.234 -31.125 -10.422 1 98.38 214 LEU B N 1
ATOM 4813 C CA . LEU B 1 214 ? 15.75 -30.969 -11.789 1 98.38 214 LEU B CA 1
ATOM 4814 C C . LEU B 1 214 ? 15.547 -29.5 -12.125 1 98.38 214 LEU B C 1
ATOM 4816 O O . LEU B 1 214 ? 15.961 -29.031 -13.188 1 98.38 214 LEU B O 1
ATOM 4820 N N . LEU B 1 215 ? 14.938 -28.734 -11.25 1 98.44 215 LEU B N 1
ATOM 4821 C CA . LEU B 1 215 ? 14.602 -27.344 -11.531 1 98.44 215 LEU B CA 1
ATOM 4822 C C . LEU B 1 215 ? 15.844 -26.453 -11.453 1 98.44 215 LEU B C 1
ATOM 4824 O O . LEU B 1 215 ? 15.945 -25.453 -12.148 1 98.44 215 LEU B O 1
ATOM 4828 N N . ALA B 1 216 ? 16.781 -26.875 -10.594 1 97.38 216 ALA B N 1
ATOM 4829 C CA . ALA B 1 216 ? 18.062 -26.172 -10.562 1 97.38 216 ALA B CA 1
ATOM 4830 C C . ALA B 1 216 ? 18.766 -26.266 -11.914 1 97.38 216 ALA B C 1
ATOM 4832 O O . ALA B 1 216 ? 19.5 -25.344 -12.297 1 97.38 216 ALA B O 1
ATOM 4833 N N . ALA B 1 217 ? 18.516 -27.344 -12.625 1 97.56 217 ALA B N 1
ATOM 4834 C CA . ALA B 1 217 ? 19.125 -27.562 -13.93 1 97.56 217 ALA B CA 1
ATOM 4835 C C . ALA B 1 217 ? 18.266 -27 -15.055 1 97.56 217 ALA B C 1
ATOM 4837 O O . ALA B 1 217 ? 18.547 -27.219 -16.234 1 97.56 217 ALA B O 1
ATOM 4838 N N . THR B 1 218 ? 17.203 -26.312 -14.766 1 98.12 218 THR B N 1
ATOM 4839 C CA . THR B 1 218 ? 16.281 -25.734 -15.742 1 98.12 218 THR B CA 1
ATOM 4840 C C . THR B 1 218 ? 16.281 -24.203 -15.656 1 98.12 218 THR B C 1
ATOM 4842 O O . THR B 1 218 ? 15.578 -23.625 -14.844 1 98.12 218 THR B O 1
ATOM 4845 N N . PRO B 1 219 ? 17.031 -23.641 -16.531 1 96.38 219 PRO B N 1
ATOM 4846 C CA . PRO B 1 219 ? 17.078 -22.172 -16.5 1 96.38 219 PRO B CA 1
ATOM 4847 C C . PRO B 1 219 ? 15.703 -21.531 -16.609 1 96.38 219 PRO B C 1
ATOM 4849 O O . PRO B 1 219 ? 14.906 -21.906 -17.469 1 96.38 219 PRO B O 1
ATOM 4852 N N . SER B 1 220 ? 15.383 -20.641 -15.727 1 98.25 220 SER B N 1
ATOM 4853 C CA . SER B 1 220 ? 14.141 -19.875 -15.711 1 98.25 220 SER B CA 1
ATOM 4854 C C . SER B 1 220 ? 14.359 -18.484 -15.109 1 98.25 220 SER B C 1
ATOM 4856 O O . SER B 1 220 ? 14.852 -18.359 -13.992 1 98.25 220 SER B O 1
ATOM 4858 N N . PRO B 1 221 ? 14.039 -17.438 -15.883 1 97.44 221 PRO B N 1
ATOM 4859 C CA . PRO B 1 221 ? 14.211 -16.109 -15.312 1 97.44 221 PRO B CA 1
ATOM 4860 C C . PRO B 1 221 ? 13.297 -15.852 -14.117 1 97.44 221 PRO B C 1
ATOM 4862 O O . PRO B 1 221 ? 12.219 -16.438 -14.023 1 97.44 221 PRO B O 1
ATOM 4865 N N . VAL B 1 222 ? 13.836 -15.008 -13.211 1 97.31 222 VAL B N 1
ATOM 4866 C CA . VAL B 1 222 ? 13.039 -14.562 -12.07 1 97.31 222 VAL B CA 1
ATOM 4867 C C . VAL B 1 222 ? 12.273 -13.297 -12.438 1 97.31 222 VAL B C 1
ATOM 4869 O O . VAL B 1 222 ? 12.867 -12.305 -12.883 1 97.31 222 VAL B O 1
ATOM 4872 N N . VAL B 1 223 ? 10.977 -13.352 -12.336 1 97.75 223 VAL B N 1
ATOM 4873 C CA . VAL B 1 223 ? 10.094 -12.227 -12.633 1 97.75 223 VAL B CA 1
ATOM 4874 C C . VAL B 1 223 ? 9.008 -12.133 -11.562 1 97.75 223 VAL B C 1
ATOM 4876 O O . VAL B 1 223 ? 8.906 -13 -10.688 1 97.75 223 VAL B O 1
ATOM 4879 N N . PHE B 1 224 ? 8.266 -11.07 -11.539 1 96.75 224 PHE B N 1
ATOM 4880 C CA . PHE B 1 224 ? 7.145 -10.977 -10.609 1 96.75 224 PHE B CA 1
ATOM 4881 C C . PHE B 1 224 ? 5.977 -11.828 -11.094 1 96.75 224 PHE B C 1
ATOM 4883 O O . PHE B 1 224 ? 5.25 -11.43 -12.008 1 96.75 224 PHE B O 1
ATOM 4890 N N . CYS B 1 225 ? 5.73 -12.93 -10.391 1 98.06 225 CYS B N 1
ATOM 4891 C CA . CYS B 1 225 ? 4.773 -13.938 -10.844 1 98.06 225 CYS B CA 1
ATOM 4892 C C . CYS B 1 225 ? 3.445 -13.789 -10.109 1 98.06 225 CYS B C 1
ATOM 4894 O O . CYS B 1 225 ? 3.408 -13.32 -8.969 1 98.06 225 CYS B O 1
ATOM 4896 N N . HIS B 1 226 ? 2.361 -14.172 -10.781 1 96.69 226 HIS B N 1
ATOM 4897 C CA . HIS B 1 226 ? 1.054 -14.312 -10.156 1 96.69 226 HIS B CA 1
ATOM 4898 C C . HIS B 1 226 ? 1.001 -15.555 -9.266 1 96.69 226 HIS B C 1
ATOM 4900 O O . HIS B 1 226 ? 0.487 -15.5 -8.148 1 96.69 226 HIS B O 1
ATOM 4906 N N . ASN B 1 227 ? 1.549 -16.641 -9.727 1 97.44 227 ASN B N 1
ATOM 4907 C CA . ASN B 1 227 ? 1.76 -17.922 -9.047 1 97.44 227 ASN B CA 1
ATOM 4908 C C . ASN B 1 227 ? 0.453 -18.688 -8.883 1 97.44 227 ASN B C 1
ATOM 4910 O O . ASN B 1 227 ? 0.447 -19.797 -8.352 1 97.44 227 ASN B O 1
ATOM 4914 N N . ASP B 1 228 ? -0.694 -18.172 -9.383 1 96.12 228 ASP B N 1
ATOM 4915 C CA . ASP B 1 228 ? -1.952 -18.906 -9.273 1 96.12 228 ASP B CA 1
ATOM 4916 C C . ASP B 1 228 ? -2.916 -18.516 -10.391 1 96.12 228 ASP B C 1
ATOM 4918 O O . ASP B 1 228 ? -4.074 -18.188 -10.133 1 96.12 228 ASP B O 1
ATOM 4922 N N . VAL B 1 229 ? -2.477 -18.594 -11.609 1 96.5 229 VAL B N 1
ATOM 4923 C CA . VAL B 1 229 ? -3.318 -18.266 -12.758 1 96.5 229 VAL B CA 1
ATOM 4924 C C . VAL B 1 229 ? -4.199 -19.469 -13.109 1 96.5 229 VAL B C 1
ATOM 4926 O O . VAL B 1 229 ? -3.84 -20.281 -13.953 1 96.5 229 VAL B O 1
ATOM 4929 N N . GLN B 1 230 ? -5.289 -19.562 -12.523 1 95.69 230 GLN B N 1
ATOM 4930 C CA . GLN B 1 230 ? -6.344 -20.547 -12.773 1 95.69 230 GLN B CA 1
ATOM 4931 C C . GLN B 1 230 ? -7.629 -19.859 -13.227 1 95.69 230 GLN B C 1
ATOM 4933 O O . GLN B 1 230 ? -7.73 -18.641 -13.203 1 95.69 230 GLN B O 1
ATOM 4938 N N . GLU B 1 231 ? -8.594 -20.609 -13.703 1 94.25 231 GLU B N 1
ATOM 4939 C CA . GLU B 1 231 ? -9.773 -20.047 -14.359 1 94.25 231 GLU B CA 1
ATOM 4940 C C . GLU B 1 231 ? -10.516 -19.094 -13.43 1 94.25 231 GLU B C 1
ATOM 4942 O O . GLU B 1 231 ? -11.047 -18.062 -13.867 1 94.25 231 GLU B O 1
ATOM 4947 N N . GLY B 1 232 ? -10.508 -19.344 -12.141 1 90.38 232 GLY B N 1
ATOM 4948 C CA . GLY B 1 232 ?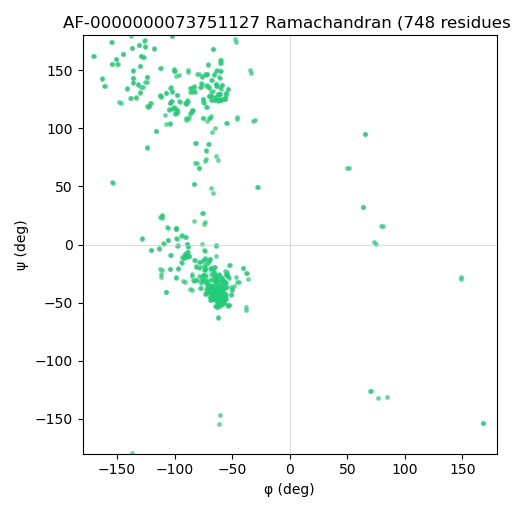 -11.219 -18.516 -11.188 1 90.38 232 GLY B CA 1
ATOM 4949 C C . GLY B 1 232 ? -10.539 -17.188 -10.914 1 90.38 232 GLY B C 1
ATOM 4950 O O . GLY B 1 232 ? -11.141 -16.281 -10.359 1 90.38 232 GLY B O 1
ATOM 4951 N N . ASN B 1 233 ? -9.344 -17.062 -11.305 1 90.94 233 ASN B N 1
ATOM 4952 C CA . ASN B 1 233 ? -8.562 -15.852 -11.07 1 90.94 233 ASN B CA 1
ATOM 4953 C C . ASN B 1 233 ? -8.398 -15.047 -12.359 1 90.94 233 ASN B C 1
ATOM 4955 O O . ASN B 1 233 ? -7.52 -14.188 -12.445 1 90.94 233 ASN B O 1
ATOM 4959 N N . ILE B 1 234 ? -9.234 -15.406 -13.359 1 93 234 ILE B N 1
ATOM 4960 C CA . ILE B 1 234 ? -9.273 -14.688 -14.625 1 93 234 ILE B CA 1
ATOM 4961 C C . ILE B 1 234 ? -10.688 -14.164 -14.883 1 93 234 ILE B C 1
ATOM 4963 O O . ILE B 1 234 ? -11.633 -14.953 -14.977 1 93 234 ILE B O 1
ATOM 4967 N N . LEU B 1 235 ? -10.781 -12.875 -14.984 1 90.06 235 LEU B N 1
ATOM 4968 C CA . LEU B 1 235 ? -12.07 -12.266 -15.305 1 90.06 235 LEU B CA 1
ATOM 4969 C C . LEU B 1 235 ? -12.164 -11.938 -16.797 1 90.06 235 LEU B C 1
ATOM 4971 O O . LEU B 1 235 ? -11.234 -11.383 -17.375 1 90.06 235 LEU B O 1
ATOM 4975 N N . MET B 1 236 ? -13.234 -12.406 -17.344 1 89.44 236 MET B N 1
ATOM 4976 C CA . MET B 1 236 ? -13.555 -11.945 -18.703 1 89.44 236 MET B CA 1
ATOM 4977 C C . MET B 1 236 ? -14.328 -10.625 -18.656 1 89.44 236 MET B C 1
ATOM 4979 O O . MET B 1 236 ? -15.438 -10.57 -18.125 1 89.44 236 MET B O 1
ATOM 4983 N N . LEU B 1 237 ? -13.703 -9.633 -19.156 1 86 237 LEU B N 1
ATOM 4984 C CA . LEU B 1 237 ? -14.273 -8.297 -19.062 1 86 237 LEU B CA 1
ATOM 4985 C C . LEU B 1 237 ? -15.312 -8.062 -20.156 1 86 237 LEU B C 1
ATOM 4987 O O . LEU B 1 237 ? -15.133 -8.516 -21.297 1 86 237 LEU B O 1
ATOM 4991 N N . ASP B 1 238 ? -16.422 -7.562 -19.641 1 76.56 238 ASP B N 1
ATOM 4992 C CA . ASP B 1 238 ? -17.469 -7.242 -20.609 1 76.56 238 ASP B CA 1
ATOM 4993 C C . ASP B 1 238 ? -17.078 -6.043 -21.469 1 76.56 238 ASP B C 1
ATOM 4995 O O . ASP B 1 238 ? -16.391 -5.133 -21 1 76.56 238 ASP B O 1
ATOM 4999 N N . ASP B 1 239 ? -17.297 -6.18 -22.688 1 63.28 239 ASP B N 1
ATOM 5000 C CA . ASP B 1 239 ? -16.953 -5.18 -23.688 1 63.28 239 ASP B CA 1
ATOM 5001 C C . ASP B 1 239 ? -17.516 -3.812 -23.312 1 63.28 239 ASP B C 1
ATOM 5003 O O . ASP B 1 239 ? -17.094 -2.787 -23.859 1 63.28 239 ASP B O 1
ATOM 5007 N N . ARG B 1 240 ? -18.562 -3.9 -22.625 1 51.78 240 ARG B N 1
ATOM 5008 C CA . ARG B 1 240 ? -19.234 -2.617 -22.469 1 51.78 240 ARG B CA 1
ATOM 5009 C C . ARG B 1 240 ? -18.312 -1.6 -21.797 1 51.78 240 ARG B C 1
ATOM 5011 O O . ARG B 1 240 ? -18.641 -0.41 -21.734 1 51.78 240 ARG B O 1
ATOM 5018 N N . ASP B 1 241 ? -17.516 -2.115 -21.062 1 53.84 241 ASP B N 1
ATOM 5019 C CA . ASP B 1 241 ? -16.672 -1.117 -20.406 1 53.84 241 ASP B CA 1
ATOM 5020 C C . ASP B 1 241 ? -15.539 -0.663 -21.328 1 53.84 241 ASP B C 1
ATOM 5022 O O . ASP B 1 241 ? -14.602 -1.42 -21.578 1 53.84 241 ASP B O 1
ATOM 5026 N N . GLN B 1 242 ? -15.828 0.029 -22.297 1 49.72 242 GLN B N 1
ATOM 5027 C CA . GLN B 1 242 ? -15.195 0.58 -23.5 1 49.72 242 GLN B CA 1
ATOM 5028 C C . GLN B 1 242 ? -13.766 1.027 -23.203 1 49.72 242 GLN B C 1
ATOM 5030 O O . GLN B 1 242 ? -12.992 1.29 -24.125 1 49.72 242 GLN B O 1
ATOM 5035 N N . THR B 1 243 ? -13.422 1.337 -22 1 50.16 243 THR B N 1
ATOM 5036 C CA . THR B 1 243 ? -12.195 2.129 -21.953 1 50.16 243 THR B CA 1
ATOM 5037 C C . THR B 1 243 ? -10.969 1.229 -22.062 1 50.16 243 THR B C 1
ATOM 5039 O O . THR B 1 243 ? -9.875 1.698 -22.375 1 50.16 243 THR B O 1
ATOM 5042 N N . SER B 1 244 ? -11.18 -0.059 -21.766 1 58.12 244 SER B N 1
ATOM 5043 C CA . SER B 1 244 ? -9.938 -0.826 -21.812 1 58.12 244 SER B CA 1
ATOM 5044 C C . SER B 1 244 ? -9.953 -1.821 -22.969 1 58.12 244 SER B C 1
ATOM 5046 O O . SER B 1 244 ? -10.992 -2.396 -23.281 1 58.12 244 SER B O 1
ATOM 5048 N N . THR B 1 245 ? -8.914 -1.78 -23.75 1 64.75 245 THR B N 1
ATOM 5049 C CA . THR B 1 245 ? -8.688 -2.75 -24.812 1 64.75 245 THR B CA 1
ATOM 5050 C C . THR B 1 245 ? -8.492 -4.148 -24.234 1 64.75 245 THR B C 1
ATOM 5052 O O . THR B 1 245 ? -8.539 -5.141 -24.969 1 64.75 245 THR B O 1
ATOM 5055 N N . ASP B 1 246 ? -8.562 -4.117 -22.891 1 77.19 246 ASP B N 1
ATOM 5056 C CA . ASP B 1 246 ? -8.281 -5.422 -22.281 1 77.19 246 ASP B CA 1
ATOM 5057 C C . ASP B 1 246 ? -9.547 -6.273 -22.219 1 77.19 246 ASP B C 1
ATOM 5059 O O . ASP B 1 246 ? -10.633 -5.762 -21.922 1 77.19 246 ASP B O 1
ATOM 5063 N N . LYS B 1 247 ? -9.398 -7.52 -22.609 1 85.88 247 LYS B N 1
ATOM 5064 C CA . LYS B 1 247 ? -10.516 -8.453 -22.578 1 85.88 247 LYS B CA 1
ATOM 5065 C C . LYS B 1 247 ? -10.5 -9.305 -21.312 1 85.88 247 LYS B C 1
ATOM 5067 O O . LYS B 1 247 ? -11.508 -9.906 -20.938 1 85.88 247 LYS B O 1
ATOM 5072 N N . LEU B 1 248 ? -9.344 -9.391 -20.719 1 91.81 248 LEU B N 1
ATOM 5073 C CA . LEU B 1 248 ? -9.18 -10.203 -19.516 1 91.81 248 LEU B CA 1
ATOM 5074 C C . LEU B 1 248 ? -8.484 -9.414 -18.406 1 91.81 248 LEU B C 1
ATOM 5076 O O . LEU B 1 248 ? -7.781 -8.438 -18.688 1 91.81 248 LEU B O 1
ATOM 5080 N N . MET B 1 249 ? -8.773 -9.812 -17.203 1 90.06 249 MET B N 1
ATOM 5081 C CA . MET B 1 249 ? -8.078 -9.25 -16.047 1 90.06 249 MET B CA 1
ATOM 5082 C C . MET B 1 249 ? -7.734 -10.344 -15.039 1 90.06 249 MET B C 1
ATOM 5084 O O . MET B 1 249 ? -8.578 -11.172 -14.703 1 90.06 249 MET B O 1
ATOM 5088 N N . LEU B 1 250 ? -6.484 -10.391 -14.711 1 92.06 250 LEU B N 1
ATOM 5089 C CA . LEU B 1 250 ? -6.082 -11.281 -13.625 1 92.06 250 LEU B CA 1
ATOM 5090 C C . LEU B 1 250 ? -6.453 -10.695 -12.273 1 92.06 250 LEU B C 1
ATOM 5092 O O . LEU B 1 250 ? -6.336 -9.484 -12.062 1 92.06 250 LEU B O 1
ATOM 5096 N N . ILE B 1 251 ? -6.945 -11.531 -11.391 1 88.19 251 ILE B N 1
ATOM 5097 C CA . ILE B 1 251 ? -7.289 -11.086 -10.047 1 88.19 251 ILE B CA 1
ATOM 5098 C C . ILE B 1 251 ? -6.695 -12.039 -9.016 1 88.19 251 ILE B C 1
ATOM 5100 O O . ILE B 1 251 ? -6.055 -13.031 -9.383 1 88.19 251 ILE B O 1
ATOM 5104 N N . ASP B 1 252 ? -6.766 -11.703 -7.773 1 85.12 252 ASP B N 1
ATOM 5105 C CA . ASP B 1 252 ? -6.289 -12.484 -6.637 1 85.12 252 ASP B CA 1
ATOM 5106 C C . ASP B 1 252 ? -4.77 -12.625 -6.668 1 85.12 252 ASP B C 1
ATOM 5108 O O . ASP B 1 252 ? -4.238 -13.586 -7.234 1 85.12 252 ASP B O 1
ATOM 5112 N N . PHE B 1 253 ? -4.129 -11.828 -6.012 1 87.62 253 PHE B N 1
ATOM 5113 C CA . PHE B 1 253 ? -2.674 -11.734 -6.07 1 87.62 253 PHE B CA 1
ATOM 5114 C C . PHE B 1 253 ? -2.047 -12.203 -4.766 1 87.62 253 PHE B C 1
ATOM 5116 O O . PHE B 1 253 ? -0.935 -11.797 -4.422 1 87.62 253 PHE B O 1
ATOM 5123 N N . GLU B 1 254 ? -2.719 -13.023 -4.051 1 82.19 254 GLU B N 1
ATOM 5124 C CA . GLU B 1 254 ? -2.299 -13.406 -2.705 1 82.19 254 GLU B CA 1
ATOM 5125 C C . GLU B 1 254 ? -0.979 -14.172 -2.734 1 82.19 254 GLU B C 1
ATOM 5127 O O . GLU B 1 254 ? -0.208 -14.133 -1.774 1 82.19 254 GLU B O 1
ATOM 5132 N N . TYR B 1 255 ? -0.705 -14.812 -3.854 1 90.62 255 TYR B N 1
ATOM 5133 C CA . TYR B 1 255 ? 0.52 -15.594 -3.936 1 90.62 255 TYR B CA 1
ATOM 5134 C C . TYR B 1 255 ? 1.563 -14.898 -4.797 1 90.62 255 TYR B C 1
ATOM 5136 O O . TYR B 1 255 ? 2.635 -15.453 -5.059 1 90.62 255 TYR B O 1
ATOM 5144 N N . SER B 1 256 ? 1.245 -13.719 -5.254 1 93.62 256 SER B N 1
ATOM 5145 C CA . SER B 1 256 ? 2.166 -13.031 -6.152 1 93.62 256 SER B CA 1
ATOM 5146 C C . SER B 1 256 ? 3.492 -12.734 -5.465 1 93.62 256 SER B C 1
ATOM 5148 O O . SER B 1 256 ? 3.516 -12.359 -4.289 1 93.62 256 SER B O 1
ATOM 5150 N N . SER B 1 257 ? 4.535 -12.953 -6.141 1 94.81 257 SER B N 1
ATOM 5151 C CA . SER B 1 257 ? 5.902 -12.75 -5.68 1 94.81 257 SER B CA 1
ATOM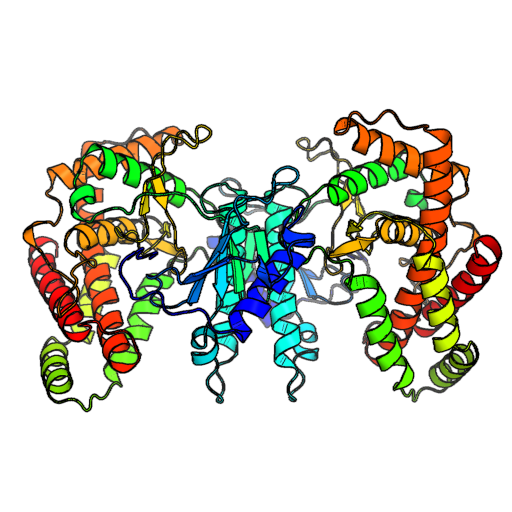 5152 C C . SER B 1 257 ? 6.898 -12.891 -6.824 1 94.81 257 SER B C 1
ATOM 5154 O O . SER B 1 257 ? 6.547 -13.367 -7.906 1 94.81 257 SER B O 1
ATOM 5156 N N . TYR B 1 258 ? 8.102 -12.359 -6.586 1 96.81 258 TYR B N 1
ATOM 5157 C CA . TYR B 1 258 ? 9.156 -12.719 -7.527 1 96.81 258 TYR B CA 1
ATOM 5158 C C . TYR B 1 258 ? 9.461 -14.203 -7.457 1 96.81 258 TYR B C 1
ATOM 5160 O O . TYR B 1 258 ? 9.641 -14.758 -6.371 1 96.81 258 TYR B O 1
ATOM 5168 N N . ASN B 1 259 ? 9.383 -14.828 -8.531 1 98.31 259 ASN B N 1
ATOM 5169 C CA . ASN B 1 259 ? 9.516 -16.281 -8.688 1 98.31 259 ASN B CA 1
ATOM 5170 C C . ASN B 1 259 ? 9.977 -16.641 -10.094 1 98.31 259 ASN B C 1
ATOM 5172 O O . ASN B 1 259 ? 10.164 -15.766 -10.945 1 98.31 259 ASN B O 1
ATOM 5176 N N . TYR B 1 260 ? 10.227 -17.906 -10.289 1 98.75 260 TYR B N 1
ATOM 5177 C CA . TYR B 1 260 ? 10.641 -18.391 -11.602 1 98.75 260 TYR B CA 1
ATOM 5178 C C . TYR B 1 260 ? 9.492 -18.328 -12.602 1 98.75 260 TYR B C 1
ATOM 5180 O O . TYR B 1 260 ? 8.398 -18.828 -12.328 1 98.75 260 TYR B O 1
ATOM 5188 N N . ARG B 1 261 ? 9.734 -17.703 -13.742 1 98.69 261 ARG B N 1
ATOM 5189 C CA . ARG B 1 261 ? 8.742 -17.562 -14.805 1 98.69 261 ARG B CA 1
ATOM 5190 C C . ARG B 1 261 ? 8.102 -18.906 -15.133 1 98.69 261 ARG B C 1
ATOM 5192 O O . ARG B 1 261 ? 6.891 -18.984 -15.344 1 98.69 261 ARG B O 1
ATOM 5199 N N . GLY B 1 262 ? 8.93 -19.938 -15.109 1 98.75 262 GLY B N 1
ATOM 5200 C CA . GLY B 1 262 ? 8.461 -21.266 -15.453 1 98.75 262 GLY B CA 1
ATOM 5201 C C . GLY B 1 262 ? 7.32 -21.75 -14.578 1 98.75 262 GLY B C 1
ATOM 5202 O O . GLY B 1 262 ? 6.453 -22.5 -15.031 1 98.75 262 GLY B O 1
ATOM 5203 N N . PHE B 1 263 ? 7.332 -21.312 -13.391 1 98.81 263 PHE B N 1
ATOM 5204 C CA . PHE B 1 263 ? 6.273 -21.75 -12.484 1 98.81 263 PHE B CA 1
ATOM 5205 C C . PHE B 1 263 ? 4.926 -21.188 -12.922 1 98.81 263 PHE B C 1
ATOM 5207 O O . PHE B 1 263 ? 3.914 -21.891 -12.883 1 98.81 263 PHE B O 1
ATOM 5214 N N . ASP B 1 264 ? 4.824 -19.953 -13.305 1 98.69 264 ASP B N 1
ATOM 5215 C CA . ASP B 1 264 ? 3.566 -19.375 -13.766 1 98.69 264 ASP B CA 1
ATOM 5216 C C . ASP B 1 264 ? 3.031 -20.125 -14.984 1 98.69 264 ASP B C 1
ATOM 5218 O O . ASP B 1 264 ? 1.838 -20.406 -15.07 1 98.69 264 ASP B O 1
ATOM 5222 N N . PHE B 1 265 ? 3.965 -20.422 -15.883 1 98.81 265 PHE B N 1
ATOM 5223 C CA . PHE B 1 265 ? 3.57 -21.172 -17.078 1 98.81 265 PHE B CA 1
ATOM 5224 C C . PHE B 1 265 ? 3.053 -22.547 -16.703 1 98.81 265 PHE B C 1
ATOM 5226 O O . PHE B 1 265 ? 1.938 -22.922 -17.078 1 98.81 265 PHE B O 1
ATOM 5233 N N . GLY B 1 266 ? 3.898 -23.219 -15.961 1 98.81 266 GLY B N 1
ATOM 5234 C CA . GLY B 1 266 ? 3.549 -24.578 -15.578 1 98.81 266 GLY B CA 1
ATOM 5235 C C . GLY B 1 266 ? 2.26 -24.656 -14.781 1 98.81 266 GLY B C 1
ATOM 5236 O O . GLY B 1 266 ? 1.418 -25.516 -15.039 1 98.81 266 GLY B O 1
ATOM 5237 N N . ASN B 1 267 ? 2.158 -23.75 -13.82 1 98.81 267 ASN B N 1
ATOM 5238 C CA . ASN B 1 267 ? 0.947 -23.75 -13.008 1 98.81 267 ASN B CA 1
ATOM 5239 C C . ASN B 1 267 ? -0.293 -23.469 -13.852 1 98.81 267 ASN B C 1
ATOM 5241 O O . ASN B 1 267 ? -1.324 -24.125 -13.68 1 98.81 267 ASN B O 1
ATOM 5245 N N . HIS B 1 268 ? -0.216 -22.5 -14.727 1 98.81 268 HIS B N 1
ATOM 5246 C CA . HIS B 1 268 ? -1.341 -22.188 -15.594 1 98.81 268 HIS B CA 1
ATOM 5247 C C . HIS B 1 268 ? -1.728 -23.375 -16.469 1 98.81 268 HIS B C 1
ATOM 5249 O O . HIS B 1 268 ? -2.912 -23.672 -16.625 1 98.81 268 HIS B O 1
ATOM 5255 N N . PHE B 1 269 ? -0.77 -24.078 -17 1 98.88 269 PHE B N 1
ATOM 5256 C CA . PHE B 1 269 ? -1.046 -25.25 -17.828 1 98.88 269 PHE B CA 1
ATOM 5257 C C . PHE B 1 269 ? -1.705 -26.344 -17.016 1 98.88 269 PHE B C 1
ATOM 5259 O O . PHE B 1 269 ? -2.658 -26.984 -17.469 1 98.88 269 PHE B O 1
ATOM 5266 N N . CYS B 1 270 ? -1.2 -26.5 -15.805 1 98.75 270 CYS B N 1
ATOM 5267 C CA . CYS B 1 270 ? -1.812 -27.5 -14.93 1 98.75 270 CYS B CA 1
ATOM 5268 C C . CYS B 1 270 ? -3.285 -27.172 -14.695 1 98.75 270 CYS B C 1
ATOM 5270 O O . CYS B 1 270 ? -4.117 -28.078 -14.625 1 98.75 270 CYS B O 1
ATOM 5272 N N . GLU B 1 271 ? -3.635 -25.969 -14.617 1 98.19 271 GLU B N 1
ATOM 5273 C CA . GLU B 1 271 ? -4.98 -25.547 -14.234 1 98.19 271 GLU B CA 1
ATOM 5274 C C . GLU B 1 271 ? -5.977 -25.797 -15.359 1 98.19 271 GLU B C 1
ATOM 5276 O O . GLU B 1 271 ? -7.191 -25.766 -15.141 1 98.19 271 GLU B O 1
ATOM 5281 N N . TRP B 1 272 ? -5.473 -26.109 -16.547 1 98.44 272 TRP B N 1
ATOM 5282 C CA . TRP B 1 272 ? -6.359 -26.516 -17.625 1 98.44 272 TRP B CA 1
ATOM 5283 C C . TRP B 1 272 ? -7.039 -27.844 -17.312 1 98.44 272 TRP B C 1
ATOM 5285 O O . TRP B 1 272 ? -8.086 -28.156 -17.875 1 98.44 272 TRP B O 1
ATOM 5295 N N . MET B 1 273 ? -6.461 -28.594 -16.375 1 98.12 273 MET B N 1
ATOM 5296 C CA . MET B 1 273 ? -6.898 -29.953 -16.109 1 98.12 273 MET B CA 1
ATOM 5297 C C . MET B 1 273 ? -7.961 -29.984 -15.023 1 98.12 273 MET B C 1
ATOM 5299 O O . MET B 1 273 ? -8.578 -31.031 -14.781 1 98.12 273 MET B O 1
ATOM 5303 N N . TYR B 1 274 ? -8.141 -28.891 -14.367 1 97.31 274 TYR B N 1
ATOM 5304 C CA . TYR B 1 274 ? -8.977 -28.953 -13.172 1 97.31 274 TYR B CA 1
ATOM 5305 C C . TYR B 1 274 ? -10.141 -27.984 -13.266 1 97.31 274 TYR B C 1
ATOM 5307 O O . TYR B 1 274 ? -9.938 -26.766 -13.391 1 97.31 274 TYR B O 1
ATOM 5315 N N . ASP B 1 275 ? -11.32 -28.516 -13.242 1 95.38 275 ASP B N 1
ATOM 5316 C CA . ASP B 1 275 ? -12.555 -27.75 -13.195 1 95.38 275 ASP B CA 1
ATOM 5317 C C . ASP B 1 275 ? -13.109 -27.688 -11.773 1 95.38 275 ASP B C 1
ATOM 5319 O O . ASP B 1 275 ? -13.578 -28.688 -11.234 1 95.38 275 ASP B O 1
ATOM 5323 N N . TYR B 1 276 ? -13.102 -26.562 -11.227 1 91.81 276 TYR B N 1
ATOM 5324 C CA . TYR B 1 276 ? -13.492 -26.391 -9.828 1 91.81 276 TYR B CA 1
ATOM 5325 C C . TYR B 1 276 ? -14.969 -26.016 -9.711 1 91.81 276 TYR B C 1
ATOM 5327 O O . TYR B 1 276 ? -15.445 -25.672 -8.633 1 91.81 276 TYR B O 1
ATOM 5335 N N . THR B 1 277 ? -15.68 -26.047 -10.789 1 87.38 277 THR B N 1
ATOM 5336 C CA . THR B 1 277 ? -17.078 -25.641 -10.781 1 87.38 277 THR B CA 1
ATOM 5337 C C . THR B 1 277 ? -18 -26.859 -10.68 1 87.38 277 THR B C 1
ATOM 5339 O O . THR B 1 277 ? -19.219 -26.734 -10.742 1 87.38 277 THR B O 1
ATOM 5342 N N . TYR B 1 278 ? -17.328 -27.984 -10.516 1 89.94 278 TYR B N 1
ATOM 5343 C CA . TYR B 1 278 ? -18.125 -29.203 -10.328 1 89.94 278 TYR B CA 1
ATOM 5344 C C . TYR B 1 278 ? -18.938 -29.141 -9.047 1 89.94 278 TYR B C 1
ATOM 5346 O O . TYR B 1 278 ? -18.406 -28.844 -7.977 1 89.94 278 TYR B O 1
ATOM 5354 N N . ASN B 1 279 ? -20.266 -29.359 -9.094 1 88.5 279 ASN B N 1
ATOM 5355 C CA . ASN B 1 279 ? -21.156 -29.078 -7.98 1 88.5 279 ASN B CA 1
ATOM 5356 C C . ASN B 1 279 ? -21.484 -30.328 -7.184 1 88.5 279 ASN B C 1
ATOM 5358 O O . ASN B 1 279 ? -22.469 -30.375 -6.441 1 88.5 279 ASN B O 1
ATOM 5362 N N . GLN B 1 280 ? -20.781 -31.359 -7.371 1 92.88 280 GLN B N 1
ATOM 5363 C CA . GLN B 1 280 ? -20.906 -32.594 -6.602 1 92.88 280 GLN B CA 1
ATOM 5364 C C . GLN B 1 280 ? -19.547 -33.031 -6.031 1 92.88 280 GLN B C 1
ATOM 5366 O O . GLN B 1 280 ? -18.5 -32.594 -6.512 1 92.88 280 GLN B O 1
ATOM 5371 N N . TRP B 1 281 ? -19.703 -33.875 -5.043 1 93.75 281 TRP B N 1
ATOM 5372 C CA . TRP B 1 281 ? -18.453 -34.375 -4.477 1 93.75 281 TRP B CA 1
ATOM 5373 C C . TRP B 1 281 ? -17.578 -35 -5.555 1 93.75 281 TRP B C 1
ATOM 5375 O O . TRP B 1 281 ? -18.078 -35.75 -6.406 1 93.75 281 TRP B O 1
ATOM 5385 N N . PRO B 1 282 ? -16.344 -34.656 -5.648 1 95.69 282 PRO B N 1
ATOM 5386 C CA . PRO B 1 282 ? -15.492 -33.969 -4.68 1 95.69 282 PRO B CA 1
ATOM 5387 C C . PRO B 1 282 ? -15.359 -32.469 -4.953 1 95.69 282 PRO B C 1
ATOM 5389 O O . PRO B 1 282 ? -14.391 -31.844 -4.531 1 95.69 282 PRO B O 1
ATOM 5392 N N . PHE B 1 283 ? -16.188 -31.906 -5.789 1 92.75 283 PHE B N 1
ATOM 5393 C CA . PHE B 1 283 ? -16.375 -30.484 -6.059 1 92.75 283 PHE B CA 1
ATOM 5394 C C . PHE B 1 283 ? -15.297 -29.953 -6.992 1 92.75 283 PHE B C 1
ATOM 5396 O O . PHE B 1 283 ? -14.992 -28.766 -6.984 1 92.75 283 PHE B O 1
ATOM 5403 N N . PHE B 1 284 ? -14.664 -30.938 -7.594 1 95.81 284 PHE B N 1
ATOM 5404 C CA . PHE B 1 284 ? -13.797 -30.641 -8.734 1 95.81 284 PHE B CA 1
ATOM 5405 C C . PHE B 1 284 ? -13.773 -31.828 -9.703 1 95.81 284 PHE B C 1
ATOM 5407 O O . PHE B 1 284 ? -14.156 -32.938 -9.344 1 95.81 284 PHE B O 1
ATOM 5414 N N . LYS B 1 285 ? -13.484 -31.5 -10.914 1 96.94 285 LYS B N 1
ATOM 5415 C CA . LYS B 1 285 ? -13.289 -32.531 -11.922 1 96.94 285 LYS B CA 1
ATOM 5416 C C . LYS B 1 285 ? -11.898 -32.469 -12.547 1 96.94 285 LYS B C 1
ATOM 5418 O O . LYS B 1 285 ? -11.492 -31.391 -13.023 1 96.94 285 LYS B O 1
ATOM 5423 N N . ALA B 1 286 ? -11.172 -33.562 -12.43 1 97.44 286 ALA B N 1
ATOM 5424 C CA . ALA B 1 286 ? -9.836 -33.656 -13.016 1 97.44 286 ALA B CA 1
ATOM 5425 C C . ALA B 1 286 ? -9.891 -34.312 -14.391 1 97.44 286 ALA B C 1
ATOM 5427 O O . ALA B 1 286 ? -10.461 -35.406 -14.547 1 97.44 286 ALA B O 1
ATOM 5428 N N . SER B 1 287 ? -9.414 -33.625 -15.359 1 97.5 287 SER B N 1
ATOM 5429 C CA . SER B 1 287 ? -9.297 -34.156 -16.719 1 97.5 287 SER B CA 1
ATOM 5430 C C . SER B 1 287 ? -7.859 -34.062 -17.219 1 97.5 287 SER B C 1
ATOM 5432 O O . SER B 1 287 ? -7.527 -33.156 -18 1 97.5 287 SER B O 1
ATOM 5434 N N . PRO B 1 288 ? -7.023 -35.031 -16.891 1 96.88 288 PRO B N 1
ATOM 5435 C CA . PRO B 1 288 ? -5.605 -35 -17.266 1 96.88 288 PRO B CA 1
ATOM 5436 C C . PRO B 1 288 ? -5.387 -34.844 -18.766 1 96.88 288 PRO B C 1
ATOM 5438 O O . PRO B 1 288 ? -4.383 -34.25 -19.188 1 96.88 288 PRO B O 1
ATOM 5441 N N . GLU B 1 289 ? -6.348 -35.25 -19.562 1 96.5 289 GLU B N 1
ATOM 5442 C CA . GLU B 1 289 ? -6.23 -35.188 -21.016 1 96.5 289 GLU B CA 1
ATOM 5443 C C . GLU B 1 289 ? -6.301 -33.75 -21.516 1 96.5 289 GLU B C 1
ATOM 5445 O O . GLU B 1 289 ? -5.945 -33.469 -22.656 1 96.5 289 GLU B O 1
ATOM 5450 N N . ASN B 1 290 ? -6.734 -32.875 -20.609 1 97.94 290 ASN B N 1
ATOM 5451 C CA . ASN B 1 290 ? -6.891 -31.469 -21.016 1 97.94 290 ASN B CA 1
ATOM 5452 C C . ASN B 1 290 ? -5.598 -30.688 -20.828 1 97.94 290 ASN B C 1
ATOM 5454 O O . ASN B 1 290 ? -5.539 -29.484 -21.141 1 97.94 290 ASN B O 1
ATOM 5458 N N . TYR B 1 291 ? -4.535 -31.344 -20.297 1 98.44 291 TYR B N 1
ATOM 5459 C CA . TYR B 1 291 ? -3.248 -30.656 -20.297 1 98.44 291 TYR B CA 1
ATOM 5460 C C . TYR B 1 291 ? -2.887 -30.172 -21.703 1 98.44 291 TYR B C 1
ATOM 5462 O O . TYR B 1 291 ? -3.059 -30.891 -22.672 1 98.44 291 TYR B O 1
ATOM 5470 N N . PRO B 1 292 ? -2.441 -28.922 -21.828 1 98.62 292 PRO B N 1
ATOM 5471 C CA . PRO B 1 292 ? -2.256 -28.391 -23.172 1 98.62 292 PRO B CA 1
ATOM 5472 C C . PRO B 1 292 ? -1.274 -29.219 -24.016 1 98.62 292 PRO B C 1
ATOM 5474 O O . PRO B 1 292 ? -0.221 -29.609 -23.5 1 98.62 292 PRO B O 1
ATOM 5477 N N . THR B 1 293 ? -1.658 -29.438 -25.281 1 98.25 293 THR B N 1
ATOM 5478 C CA . THR B 1 293 ? -0.76 -30.078 -26.234 1 98.25 293 THR B CA 1
ATOM 5479 C C . THR B 1 293 ? 0.443 -29.188 -26.531 1 98.25 293 THR B C 1
ATOM 5481 O O . THR B 1 293 ? 0.452 -28.016 -26.156 1 98.25 293 THR B O 1
ATOM 5484 N N . ARG B 1 294 ? 1.41 -29.781 -27.188 1 97.75 294 ARG B N 1
ATOM 5485 C CA . ARG B 1 294 ? 2.592 -29.016 -27.562 1 97.75 294 ARG B CA 1
ATOM 5486 C C . ARG B 1 294 ? 2.209 -27.797 -28.391 1 97.75 294 ARG B C 1
ATOM 5488 O O . ARG B 1 294 ? 2.742 -26.703 -28.188 1 97.75 294 ARG B O 1
ATOM 5495 N N . GLU B 1 295 ? 1.3 -27.969 -29.312 1 98.06 295 GLU B N 1
ATOM 5496 C CA . GLU B 1 295 ? 0.862 -26.891 -30.188 1 98.06 295 GLU B CA 1
ATOM 5497 C C . GLU B 1 295 ? 0.167 -25.781 -29.375 1 98.06 295 GLU B C 1
ATOM 5499 O O . GLU B 1 295 ? 0.367 -24.594 -29.641 1 98.06 295 GLU B O 1
ATOM 5504 N N . GLN B 1 296 ? -0.611 -26.188 -28.438 1 98.56 296 GLN B N 1
ATOM 5505 C CA . GLN B 1 296 ? -1.307 -25.234 -27.578 1 98.56 296 GLN B CA 1
ATOM 5506 C C . GLN B 1 296 ? -0.324 -24.469 -26.703 1 98.56 296 GLN B C 1
ATOM 5508 O O . GLN B 1 296 ? -0.474 -23.25 -26.5 1 98.56 296 GLN B O 1
ATOM 5513 N N . GLN B 1 297 ? 0.647 -25.172 -26.188 1 98.75 297 GLN B N 1
ATOM 5514 C CA . GLN B 1 297 ? 1.691 -24.531 -25.406 1 98.75 297 GLN B CA 1
ATOM 5515 C C . GLN B 1 297 ? 2.457 -23.516 -26.25 1 98.75 297 GLN B C 1
ATOM 5517 O O . GLN B 1 297 ? 2.748 -22.406 -25.797 1 98.75 297 GLN B O 1
ATOM 5522 N N . LEU B 1 298 ? 2.746 -23.906 -27.453 1 98.31 298 LEU B N 1
ATOM 5523 C CA . LEU B 1 298 ? 3.473 -23.016 -28.359 1 98.31 298 LEU B CA 1
ATOM 5524 C C . LEU B 1 298 ? 2.656 -21.766 -28.656 1 98.31 298 LEU B C 1
ATOM 5526 O O . LEU B 1 298 ? 3.207 -20.672 -28.766 1 98.31 298 LEU B O 1
ATOM 5530 N N . CYS B 1 299 ? 1.359 -21.938 -28.844 1 98.12 299 CYS B N 1
ATOM 5531 C CA . CYS B 1 299 ? 0.485 -20.797 -29.062 1 98.12 299 CYS B CA 1
ATOM 5532 C C . CYS B 1 299 ? 0.594 -19.797 -27.906 1 98.12 299 CYS B C 1
ATOM 5534 O O . CYS B 1 299 ? 0.75 -18.594 -28.141 1 98.12 299 CYS B O 1
ATOM 5536 N N . PHE B 1 300 ? 0.549 -20.266 -26.734 1 98.56 300 PHE B N 1
ATOM 5537 C CA . PHE B 1 300 ? 0.681 -19.469 -25.516 1 98.56 300 PHE B CA 1
ATOM 5538 C C . PHE B 1 300 ? 2.047 -18.797 -25.469 1 98.56 300 PHE B C 1
ATOM 5540 O O . PHE B 1 300 ? 2.141 -17.578 -25.266 1 98.56 300 PHE B O 1
ATOM 5547 N N . ILE B 1 301 ? 3.062 -19.547 -25.688 1 98.38 301 ILE B N 1
ATOM 5548 C CA . ILE B 1 301 ? 4.445 -19.109 -25.562 1 98.38 301 ILE B CA 1
ATOM 5549 C C . ILE B 1 301 ? 4.738 -18.031 -26.609 1 98.38 301 ILE B C 1
ATOM 5551 O O . ILE B 1 301 ? 5.375 -17.016 -26.312 1 98.38 301 ILE B O 1
ATOM 5555 N N . ARG B 1 302 ? 4.25 -18.25 -27.797 1 97.31 302 ARG B N 1
ATOM 5556 C CA . ARG B 1 302 ? 4.48 -17.281 -28.859 1 97.31 302 ARG B CA 1
ATOM 5557 C C . ARG B 1 302 ? 3.799 -15.953 -28.562 1 97.31 302 ARG B C 1
ATOM 5559 O O . ARG B 1 302 ? 4.363 -14.891 -28.828 1 97.31 302 ARG B O 1
ATOM 5566 N N . ALA B 1 303 ? 2.625 -16 -28.031 1 97.25 303 ALA B N 1
ATOM 5567 C CA . ALA B 1 303 ? 1.937 -14.781 -27.641 1 97.25 303 ALA B CA 1
ATOM 5568 C C . ALA B 1 303 ? 2.688 -14.062 -26.531 1 97.25 303 ALA B C 1
ATOM 5570 O O . ALA B 1 303 ? 2.812 -12.836 -26.547 1 97.25 303 ALA B O 1
ATOM 5571 N N . TYR B 1 304 ? 3.17 -14.82 -25.609 1 97.31 304 TYR B N 1
ATOM 5572 C CA . TYR B 1 304 ? 3.959 -14.281 -24.516 1 97.31 304 TYR B CA 1
ATOM 5573 C C . TYR B 1 304 ? 5.203 -13.57 -25.031 1 97.31 304 TYR B C 1
ATOM 5575 O O . TYR B 1 304 ? 5.48 -12.438 -24.641 1 97.31 304 TYR B O 1
ATOM 5583 N N . LEU B 1 305 ? 5.906 -14.258 -25.922 1 96.19 305 LEU B N 1
ATOM 5584 C CA . LEU B 1 305 ? 7.152 -13.727 -26.469 1 96.19 305 LEU B CA 1
ATOM 5585 C C . LEU B 1 305 ? 6.891 -12.5 -27.328 1 96.19 305 LEU B C 1
ATOM 5587 O O . LEU B 1 305 ? 7.691 -11.562 -27.328 1 96.19 305 LEU B O 1
ATOM 5591 N N . ALA B 1 306 ? 5.82 -12.516 -28.031 1 94.75 306 ALA B N 1
ATOM 5592 C CA . ALA B 1 306 ? 5.461 -11.375 -28.875 1 94.75 306 ALA B CA 1
ATOM 5593 C C . ALA B 1 306 ? 5.25 -10.125 -28.016 1 94.75 306 ALA B C 1
ATOM 5595 O O . ALA B 1 306 ? 5.676 -9.031 -28.406 1 94.75 306 ALA B O 1
ATOM 5596 N N . GLU B 1 307 ? 4.633 -10.328 -26.875 1 93.88 307 GLU B N 1
ATOM 5597 C CA . GLU B 1 307 ? 4.41 -9.203 -25.984 1 93.88 307 GLU B CA 1
ATOM 5598 C C . GLU B 1 307 ? 5.719 -8.719 -25.359 1 93.88 307 GLU B C 1
ATOM 5600 O O . GLU B 1 307 ? 5.93 -7.512 -25.203 1 93.88 307 GLU B O 1
ATOM 5605 N N . GLN B 1 308 ? 6.582 -9.602 -25.016 1 91.5 308 GLN B N 1
ATOM 5606 C CA . GLN B 1 308 ? 7.867 -9.258 -24.406 1 91.5 308 GLN B CA 1
ATOM 5607 C C . GLN B 1 308 ? 8.75 -8.492 -25.391 1 91.5 308 GLN B C 1
ATOM 5609 O O . GLN B 1 308 ? 9.531 -7.629 -24.984 1 91.5 308 GLN B O 1
ATOM 5614 N N . LYS B 1 309 ? 8.711 -8.852 -26.609 1 86.06 309 LYS B N 1
ATOM 5615 C CA . LYS B 1 309 ? 9.539 -8.258 -27.656 1 86.06 309 LYS B CA 1
ATOM 5616 C C . LYS B 1 309 ? 9.133 -6.809 -27.922 1 86.06 309 LYS B C 1
ATOM 5618 O O . LYS B 1 309 ? 9.93 -6.02 -28.438 1 86.06 309 LYS B O 1
ATOM 5623 N N . LYS B 1 310 ? 7.891 -6.574 -27.719 1 81.69 310 LYS B N 1
ATOM 5624 C CA . LYS B 1 310 ? 7.469 -5.188 -27.922 1 81.69 310 LYS B CA 1
ATOM 5625 C C . LYS B 1 310 ? 8.352 -4.23 -27.125 1 81.69 310 LYS B C 1
ATOM 5627 O O . LYS B 1 310 ? 8.531 -3.072 -27.516 1 81.69 310 LYS B O 1
ATOM 5632 N N . HIS B 1 311 ? 9 -4.805 -26.203 1 67.56 311 HIS B N 1
ATOM 5633 C CA . HIS B 1 311 ? 9.75 -3.932 -25.297 1 67.56 311 HIS B CA 1
ATOM 5634 C C . HIS B 1 311 ? 11.242 -4.27 -25.328 1 67.56 311 HIS B C 1
ATOM 5636 O O . HIS B 1 311 ? 12.023 -3.697 -24.562 1 67.56 311 HIS B O 1
ATOM 5642 N N . SER B 1 312 ? 11.562 -5.344 -26.078 1 66.88 312 SER B N 1
ATOM 5643 C CA . SER B 1 312 ? 12.969 -5.742 -26.109 1 66.88 312 SER B CA 1
ATOM 5644 C C . SER B 1 312 ? 13.438 -6.023 -27.531 1 66.88 312 SER B C 1
ATOM 5646 O O . SER B 1 312 ? 12.656 -6.441 -28.375 1 66.88 312 SER B O 1
ATOM 5648 N N . ASN B 1 313 ? 14.477 -5.43 -27.969 1 62.16 313 ASN B N 1
ATOM 5649 C CA . ASN B 1 313 ? 15.078 -5.574 -29.297 1 62.16 313 ASN B CA 1
ATOM 5650 C C . ASN B 1 313 ? 15.836 -6.891 -29.422 1 62.16 313 ASN B C 1
ATOM 5652 O O . ASN B 1 313 ? 16.766 -7 -30.234 1 62.16 313 ASN B O 1
ATOM 5656 N N . ILE B 1 314 ? 15.469 -7.844 -28.719 1 58.12 314 ILE B N 1
ATOM 5657 C CA . ILE B 1 314 ? 16.375 -8.984 -28.734 1 58.12 314 ILE B CA 1
ATOM 5658 C C . ILE B 1 314 ? 16.031 -9.906 -29.906 1 58.12 314 ILE B C 1
ATOM 5660 O O . ILE B 1 314 ? 14.875 -10.32 -30.047 1 58.12 314 ILE B O 1
ATOM 5664 N N . THR B 1 315 ? 16.922 -9.992 -30.875 1 61.03 315 THR B N 1
ATOM 5665 C CA . THR B 1 315 ? 16.844 -10.922 -31.984 1 61.03 315 THR B CA 1
ATOM 5666 C C . THR B 1 315 ? 17.141 -12.344 -31.531 1 61.03 315 THR B C 1
ATOM 5668 O O . THR B 1 315 ? 18.25 -12.625 -31.031 1 61.03 315 THR B O 1
ATOM 5671 N N . MET B 1 316 ? 16.281 -13.055 -30.969 1 64.5 316 MET B N 1
ATOM 5672 C CA . MET B 1 316 ? 16.578 -14.422 -30.547 1 64.5 316 MET B CA 1
ATOM 5673 C C . MET B 1 316 ? 16.109 -15.422 -31.594 1 64.5 316 MET B C 1
ATOM 5675 O O . MET B 1 316 ? 15.234 -15.117 -32.406 1 64.5 316 MET B O 1
ATOM 5679 N N . ASP B 1 317 ? 16.969 -16.516 -31.656 1 80.12 317 ASP B N 1
ATOM 5680 C CA . ASP B 1 317 ? 16.453 -17.672 -32.375 1 80.12 317 ASP B CA 1
ATOM 5681 C C . ASP B 1 317 ? 15.109 -18.125 -31.797 1 80.12 317 ASP B C 1
ATOM 5683 O O . ASP B 1 317 ? 15.062 -18.75 -30.75 1 80.12 317 ASP B O 1
ATOM 5687 N N . GLN B 1 318 ? 14.133 -17.844 -32.438 1 86.19 318 GLN B N 1
ATOM 5688 C CA . GLN B 1 318 ? 12.773 -18.047 -31.969 1 86.19 318 GLN B CA 1
ATOM 5689 C C . GLN B 1 318 ? 12.484 -19.516 -31.703 1 86.19 318 GLN B C 1
ATOM 5691 O O . GLN B 1 318 ? 11.852 -19.859 -30.703 1 86.19 318 GLN B O 1
ATOM 5696 N N . THR B 1 319 ? 12.992 -20.422 -32.531 1 90.44 319 THR B N 1
ATOM 5697 C CA . THR B 1 319 ? 12.695 -21.844 -32.406 1 90.44 319 THR B CA 1
ATOM 5698 C C . THR B 1 319 ? 13.328 -22.422 -31.156 1 90.44 319 THR B C 1
ATOM 5700 O O . THR B 1 319 ? 12.672 -23.125 -30.391 1 90.44 319 THR B O 1
ATOM 5703 N N . GLN B 1 320 ? 14.531 -22.125 -30.969 1 93.38 320 GLN B N 1
ATOM 5704 C CA . GLN B 1 320 ? 15.211 -22.625 -29.781 1 93.38 320 GLN B CA 1
ATOM 5705 C C . GLN B 1 320 ? 14.586 -22.062 -28.516 1 93.38 320 GLN B C 1
ATOM 5707 O O . GLN B 1 320 ? 14.43 -22.766 -27.516 1 93.38 320 GLN B O 1
ATOM 5712 N N . THR B 1 321 ? 14.297 -20.844 -28.578 1 95 321 THR B N 1
ATOM 5713 C CA . THR B 1 321 ? 13.664 -20.203 -27.438 1 95 321 THR B CA 1
ATOM 5714 C C . THR B 1 321 ? 12.336 -20.875 -27.094 1 95 321 THR B C 1
ATOM 5716 O O . THR B 1 321 ? 12.039 -21.125 -25.922 1 95 321 THR B O 1
ATOM 5719 N N . GLU B 1 322 ? 11.609 -21.172 -28.094 1 96.62 322 GLU B N 1
ATOM 5720 C CA . GLU B 1 322 ? 10.328 -21.844 -27.906 1 96.62 322 GLU B CA 1
ATOM 5721 C C . GLU B 1 322 ? 10.508 -23.219 -27.281 1 96.62 322 GLU B C 1
ATOM 5723 O O . GLU B 1 322 ? 9.789 -23.578 -26.344 1 96.62 322 GLU B O 1
ATOM 5728 N N . GLU B 1 323 ? 11.461 -23.953 -27.766 1 96.12 323 GLU B N 1
ATOM 5729 C CA . GLU B 1 323 ? 11.719 -25.281 -27.219 1 96.12 323 GLU B CA 1
ATOM 5730 C C . GLU B 1 323 ? 12.156 -25.203 -25.75 1 96.12 323 GLU B C 1
ATOM 5732 O O . GLU B 1 323 ? 11.727 -26 -24.922 1 96.12 323 GLU B O 1
ATOM 5737 N N . ASP B 1 324 ? 13 -24.266 -25.484 1 97.25 324 ASP B N 1
ATOM 5738 C CA . ASP B 1 324 ? 13.461 -24.062 -24.125 1 97.25 324 ASP B CA 1
ATOM 5739 C C . ASP B 1 324 ? 12.297 -23.719 -23.188 1 97.25 324 ASP B C 1
ATOM 5741 O O . ASP B 1 324 ? 12.242 -24.203 -22.062 1 97.25 324 ASP B O 1
ATOM 5745 N N . LEU B 1 325 ? 11.406 -22.938 -23.688 1 98.12 325 LEU B N 1
ATOM 5746 C CA . LEU B 1 325 ? 10.289 -22.5 -22.859 1 98.12 325 LEU B CA 1
ATOM 5747 C C . LEU B 1 325 ? 9.305 -23.641 -22.641 1 98.12 325 LEU B C 1
ATOM 5749 O O . LEU B 1 325 ? 8.664 -23.719 -21.594 1 98.12 325 LEU B O 1
ATOM 5753 N N . ILE B 1 326 ? 9.211 -24.547 -23.625 1 98.19 326 ILE B N 1
ATOM 5754 C CA . ILE B 1 326 ? 8.383 -25.734 -23.453 1 98.19 326 ILE B CA 1
ATOM 5755 C C . ILE B 1 326 ? 8.938 -26.594 -22.312 1 98.19 326 ILE B C 1
ATOM 5757 O O . ILE B 1 326 ? 8.195 -27.016 -21.438 1 98.19 326 ILE B O 1
ATOM 5761 N N . ILE B 1 327 ? 10.219 -26.781 -22.312 1 98.25 327 ILE B N 1
ATOM 5762 C CA . ILE B 1 327 ? 10.859 -27.578 -21.281 1 98.25 327 ILE B CA 1
ATOM 5763 C C . ILE B 1 327 ? 10.727 -26.875 -19.938 1 98.25 327 ILE B C 1
ATOM 5765 O O . ILE B 1 327 ? 10.375 -27.516 -18.938 1 98.25 327 ILE B O 1
ATOM 5769 N N . GLU B 1 328 ? 10.984 -25.578 -19.938 1 98.69 328 GLU B N 1
ATOM 5770 C CA . GLU B 1 328 ? 10.875 -24.766 -18.734 1 98.69 328 GLU B CA 1
ATOM 5771 C C . GLU B 1 328 ? 9.492 -24.906 -18.094 1 98.69 328 GLU B C 1
ATOM 5773 O O . GLU B 1 328 ? 9.383 -25.281 -16.922 1 98.69 328 GLU B O 1
ATOM 5778 N N . ALA B 1 329 ? 8.453 -24.703 -18.875 1 98.81 329 ALA B N 1
ATOM 5779 C CA . ALA B 1 329 ? 7.074 -24.719 -18.391 1 98.81 329 ALA B CA 1
ATOM 5780 C C . ALA B 1 329 ? 6.695 -26.094 -17.859 1 98.81 329 ALA B C 1
ATOM 5782 O O . ALA B 1 329 ? 6.121 -26.219 -16.781 1 98.81 329 ALA B O 1
ATOM 5783 N N . ASN B 1 330 ? 7.082 -27.094 -18.562 1 98.75 330 ASN B N 1
ATOM 5784 C CA . ASN B 1 330 ? 6.641 -28.438 -18.219 1 98.75 330 ASN B CA 1
ATOM 5785 C C . ASN B 1 330 ? 7.406 -28.984 -17.016 1 98.75 330 ASN B C 1
ATOM 5787 O O . ASN B 1 330 ? 6.859 -29.75 -16.234 1 98.75 330 ASN B O 1
ATOM 5791 N N . ARG B 1 331 ? 8.617 -28.625 -16.875 1 98.75 331 ARG B N 1
ATOM 5792 C CA . ARG B 1 331 ? 9.344 -29.031 -15.68 1 98.75 331 ARG B CA 1
ATOM 5793 C C . ARG B 1 331 ? 8.844 -28.297 -14.453 1 98.75 331 ARG B C 1
ATOM 5795 O O . ARG B 1 331 ? 8.688 -28.891 -13.383 1 98.75 331 ARG B O 1
ATOM 5802 N N . PHE B 1 332 ? 8.555 -27.047 -14.594 1 98.88 332 PHE B N 1
ATOM 5803 C CA . PHE B 1 332 ? 8.039 -26.297 -13.453 1 98.88 332 PHE B CA 1
ATOM 5804 C C . PHE B 1 332 ? 6.598 -26.688 -13.148 1 98.88 332 PHE B C 1
ATOM 5806 O O . PHE B 1 332 ? 6.09 -26.406 -12.062 1 98.88 332 PHE B O 1
ATOM 5813 N N . ALA B 1 333 ? 5.879 -27.25 -14.117 1 98.81 333 ALA B N 1
ATOM 5814 C CA . ALA B 1 333 ? 4.566 -27.828 -13.836 1 98.81 333 ALA B CA 1
ATOM 5815 C C . ALA B 1 333 ? 4.648 -28.875 -12.734 1 98.81 333 ALA B C 1
ATOM 5817 O O . ALA B 1 333 ? 3.707 -29.047 -11.961 1 98.81 333 ALA B O 1
ATOM 5818 N N . LEU B 1 334 ? 5.785 -29.609 -12.672 1 98.75 334 LEU B N 1
ATOM 5819 C CA . LEU B 1 334 ? 6 -30.578 -11.602 1 98.75 334 LEU B CA 1
ATOM 5820 C C . LEU B 1 334 ? 5.93 -29.891 -10.242 1 98.75 334 LEU B C 1
ATOM 5822 O O . LEU B 1 334 ? 5.316 -30.422 -9.312 1 98.75 334 LEU B O 1
ATOM 5826 N N . ALA B 1 335 ? 6.559 -28.734 -10.172 1 98.81 335 ALA B N 1
ATOM 5827 C CA . ALA B 1 335 ? 6.535 -27.984 -8.922 1 98.81 335 ALA B CA 1
ATOM 5828 C C . ALA B 1 335 ? 5.117 -27.547 -8.57 1 98.81 335 ALA B C 1
ATOM 5830 O O . ALA B 1 335 ? 4.746 -27.516 -7.395 1 98.81 335 ALA B O 1
ATOM 5831 N N . SER B 1 336 ? 4.348 -27.156 -9.555 1 98.75 336 SER B N 1
ATOM 5832 C CA . SER B 1 336 ? 2.953 -26.797 -9.336 1 98.75 336 SER B CA 1
ATOM 5833 C C . SER B 1 336 ? 2.164 -27.953 -8.734 1 98.75 336 SER B C 1
ATOM 5835 O O . SER B 1 336 ? 1.484 -27.781 -7.719 1 98.75 336 SER B O 1
ATOM 5837 N N . HIS B 1 337 ? 2.27 -29.141 -9.359 1 98.75 337 HIS B N 1
ATOM 5838 C CA . HIS B 1 337 ? 1.592 -30.312 -8.828 1 98.75 337 HIS B CA 1
ATOM 5839 C C . HIS B 1 337 ? 2.012 -30.594 -7.391 1 98.75 337 HIS B C 1
ATOM 5841 O O . HIS B 1 337 ? 1.167 -30.844 -6.531 1 98.75 337 HIS B O 1
ATOM 5847 N N . PHE B 1 338 ? 3.279 -30.516 -7.199 1 98.69 338 PHE B N 1
ATOM 5848 C CA . PHE B 1 338 ? 3.834 -30.812 -5.883 1 98.69 338 PHE B CA 1
ATOM 5849 C C . PHE B 1 338 ? 3.32 -29.844 -4.84 1 98.69 338 PHE B C 1
ATOM 5851 O O . PHE B 1 338 ? 2.836 -30.25 -3.781 1 98.69 338 PHE B O 1
ATOM 5858 N N . LEU B 1 339 ? 3.408 -28.562 -5.125 1 98.75 339 LEU B N 1
ATOM 5859 C CA . LEU B 1 339 ? 3.006 -27.5 -4.219 1 98.75 339 LEU B CA 1
ATOM 5860 C C . LEU B 1 339 ? 1.523 -27.609 -3.873 1 98.75 339 LEU B C 1
ATOM 5862 O O . LEU B 1 339 ? 1.156 -27.641 -2.697 1 98.75 339 LEU B O 1
ATOM 5866 N N . TRP B 1 340 ? 0.657 -27.688 -4.859 1 98.44 340 TRP B N 1
ATOM 5867 C CA . TRP B 1 340 ? -0.784 -27.688 -4.633 1 98.44 340 TRP B CA 1
ATOM 5868 C C . TRP B 1 340 ? -1.241 -29.031 -4.047 1 98.44 340 TRP B C 1
ATOM 5870 O O . TRP B 1 340 ? -2.266 -29.094 -3.363 1 98.44 340 TRP B O 1
ATOM 5880 N N . GLY B 1 341 ? -0.474 -30.094 -4.336 1 98.5 341 GLY B N 1
ATOM 5881 C CA . GLY B 1 341 ? -0.722 -31.344 -3.639 1 98.5 341 GLY B CA 1
ATOM 5882 C C . GLY B 1 341 ? -0.538 -31.234 -2.137 1 98.5 341 GLY B C 1
ATOM 5883 O O . GLY B 1 341 ? -1.41 -31.656 -1.368 1 98.5 341 GLY B O 1
ATOM 5884 N N . LEU B 1 342 ? 0.602 -30.703 -1.743 1 98.56 342 LEU B N 1
ATOM 5885 C CA . LEU B 1 342 ? 0.862 -30.5 -0.322 1 98.56 342 LEU B CA 1
ATOM 5886 C C . LEU B 1 342 ? -0.167 -29.562 0.291 1 98.56 342 LEU B C 1
ATOM 5888 O O . LEU B 1 342 ? -0.693 -29.828 1.374 1 98.56 342 LEU B O 1
ATOM 5892 N N . TRP B 1 343 ? -0.381 -28.484 -0.385 1 97.12 343 TRP B N 1
ATOM 5893 C CA . TRP B 1 343 ? -1.37 -27.5 0.054 1 97.12 343 TRP B CA 1
ATOM 5894 C C . TRP B 1 343 ? -2.707 -28.172 0.348 1 97.12 343 TRP B C 1
ATOM 5896 O O . TRP B 1 343 ? -3.34 -27.891 1.369 1 97.12 343 TRP B O 1
ATOM 5906 N N . SER B 1 344 ? -3.096 -29.062 -0.499 1 97.56 344 SER B N 1
ATOM 5907 C CA . SER B 1 344 ? -4.41 -29.688 -0.392 1 97.56 344 SER B CA 1
ATOM 5908 C C . SER B 1 344 ? -4.473 -30.641 0.794 1 97.56 344 SER B C 1
ATOM 5910 O O . SER B 1 344 ? -5.516 -30.766 1.437 1 97.56 344 SER B O 1
ATOM 5912 N N . ILE B 1 345 ? -3.424 -31.281 1.073 1 97.62 345 ILE B N 1
ATOM 5913 C CA . ILE B 1 345 ? -3.377 -32.156 2.244 1 97.62 345 ILE B CA 1
ATOM 5914 C C . ILE B 1 345 ? -3.613 -31.328 3.508 1 97.62 345 ILE B C 1
ATOM 5916 O O . ILE B 1 345 ? -4.387 -31.734 4.383 1 97.62 345 ILE B O 1
ATOM 5920 N N . ILE B 1 346 ? -2.957 -30.25 3.584 1 95.56 346 ILE B N 1
ATOM 5921 C CA . ILE B 1 346 ? -3.102 -29.359 4.734 1 95.56 346 ILE B CA 1
ATOM 5922 C C . ILE B 1 346 ? -4.543 -28.859 4.828 1 95.56 346 ILE B C 1
ATOM 5924 O O . ILE B 1 346 ? -5.141 -28.875 5.906 1 95.56 346 ILE B O 1
ATOM 5928 N N . GLN B 1 347 ? -5.125 -28.5 3.705 1 92.56 347 GLN B N 1
ATOM 5929 C CA . GLN B 1 347 ? -6.488 -27.984 3.684 1 92.56 347 GLN B CA 1
ATOM 5930 C C . GLN B 1 347 ? -7.484 -29.047 4.145 1 92.56 347 GLN B C 1
ATOM 5932 O O . GLN B 1 347 ? -8.5 -28.719 4.766 1 92.56 347 GLN B O 1
ATOM 5937 N N . ALA B 1 348 ? -7.223 -30.25 3.893 1 94.25 348 ALA B N 1
ATOM 5938 C CA . ALA B 1 348 ? -8.094 -31.328 4.332 1 94.25 348 ALA B CA 1
ATOM 5939 C C . ALA B 1 348 ? -8.258 -31.328 5.852 1 94.25 348 ALA B C 1
ATOM 5941 O O . ALA B 1 348 ? -9.273 -31.797 6.375 1 94.25 348 ALA B O 1
ATOM 5942 N N . LYS B 1 349 ? -7.246 -30.891 6.48 1 93.12 349 LYS B N 1
ATOM 5943 C CA . LYS B 1 349 ? -7.254 -30.859 7.938 1 93.12 349 LYS B CA 1
ATOM 5944 C C . LYS B 1 349 ? -7.914 -29.578 8.461 1 93.12 349 LYS B C 1
ATOM 5946 O O . LYS B 1 349 ? -8.664 -29.625 9.438 1 93.12 349 LYS B O 1
ATOM 5951 N N . ILE B 1 350 ? -7.656 -28.484 7.805 1 85.88 350 ILE B N 1
ATOM 5952 C CA . ILE B 1 350 ? -7.938 -27.234 8.5 1 85.88 350 ILE B CA 1
ATOM 5953 C C . ILE B 1 350 ? -9.117 -26.531 7.836 1 85.88 350 ILE B C 1
ATOM 5955 O O . ILE B 1 350 ? -9.742 -25.656 8.438 1 85.88 350 ILE B O 1
ATOM 5959 N N . SER B 1 351 ? -9.398 -26.828 6.629 1 82.81 351 SER B N 1
ATOM 5960 C CA . SER B 1 351 ? -10.406 -26.062 5.906 1 82.81 351 SER B CA 1
ATOM 5961 C C . SER B 1 351 ? -11.812 -26.453 6.344 1 82.81 351 SER B C 1
ATOM 5963 O O . SER B 1 351 ? -12.086 -27.641 6.609 1 82.81 351 SER B O 1
ATOM 5965 N N . LYS B 1 352 ? -12.68 -25.484 6.387 1 76.94 352 LYS B N 1
ATOM 5966 C CA . LYS B 1 352 ? -14.086 -25.734 6.711 1 76.94 352 LYS B CA 1
ATOM 5967 C C . LYS B 1 352 ? -14.93 -25.844 5.445 1 76.94 352 LYS B C 1
ATOM 5969 O O . LYS B 1 352 ? -16.125 -26.156 5.512 1 76.94 352 LYS B O 1
ATOM 5974 N N . ILE B 1 353 ? -14.336 -25.703 4.324 1 77.56 353 ILE B N 1
ATOM 5975 C CA . ILE B 1 353 ? -15.023 -25.734 3.035 1 77.56 353 ILE B CA 1
ATOM 5976 C C . ILE B 1 353 ? -15.133 -27.188 2.557 1 77.56 353 ILE B C 1
ATOM 5978 O O . ILE B 1 353 ? -14.164 -27.953 2.641 1 77.56 353 ILE B O 1
ATOM 5982 N N . GLU B 1 354 ? -16.359 -27.516 2.156 1 85.19 354 GLU B N 1
ATOM 5983 C CA . GLU B 1 354 ? -16.547 -28.844 1.599 1 85.19 354 GLU B CA 1
ATOM 5984 C C . GLU B 1 354 ? -15.844 -28.984 0.249 1 85.19 354 GLU B C 1
ATOM 5986 O O . GLU B 1 354 ? -16.25 -28.359 -0.733 1 85.19 354 GLU B O 1
ATOM 5991 N N . PHE B 1 355 ? -14.875 -29.703 0.203 1 91.12 355 PHE B N 1
ATOM 5992 C CA . PHE B 1 355 ? -14.031 -29.938 -0.959 1 91.12 355 PHE B CA 1
ATOM 5993 C C . PHE B 1 355 ? -13.211 -31.219 -0.782 1 91.12 355 PHE B C 1
ATOM 5995 O O . PHE B 1 355 ? -12.75 -31.516 0.32 1 91.12 355 PHE B O 1
ATOM 6002 N N . GLY B 1 356 ? -13.156 -31.969 -1.802 1 95.62 356 GLY B N 1
ATOM 6003 C CA . GLY B 1 356 ? -12.375 -33.188 -1.726 1 95.62 356 GLY B CA 1
ATOM 6004 C C . GLY B 1 356 ? -10.875 -32.938 -1.734 1 95.62 356 GLY B C 1
ATOM 6005 O O . GLY B 1 356 ? -10.18 -33.375 -2.664 1 95.62 356 GLY B O 1
ATOM 6006 N N . TYR B 1 357 ? -10.414 -32.469 -0.676 1 96.25 357 TYR B N 1
ATOM 6007 C CA . TYR B 1 357 ? -9.023 -32.031 -0.597 1 96.25 357 TYR B CA 1
ATOM 6008 C C . TYR B 1 357 ? -8.086 -33.219 -0.754 1 96.25 357 TYR B C 1
ATOM 6010 O O . TYR B 1 357 ? -7.086 -33.156 -1.475 1 96.25 357 TYR B O 1
ATOM 6018 N N . MET B 1 358 ? -8.406 -34.281 -0.11 1 97.56 358 MET B N 1
ATOM 6019 C CA . MET B 1 358 ? -7.531 -35.438 -0.21 1 97.56 358 MET B CA 1
ATOM 6020 C C . MET B 1 358 ? -7.574 -36.031 -1.613 1 97.56 358 MET B C 1
ATOM 6022 O O . MET B 1 358 ? -6.559 -36.531 -2.117 1 97.56 358 MET B O 1
ATOM 6026 N N . ASP B 1 359 ? -8.742 -36.031 -2.207 1 97.75 359 ASP B N 1
ATOM 6027 C CA . ASP B 1 359 ? -8.859 -36.438 -3.598 1 97.75 359 ASP B CA 1
ATOM 6028 C C . ASP B 1 359 ? -8.023 -35.562 -4.516 1 97.75 359 ASP B C 1
ATOM 6030 O O . ASP B 1 359 ? -7.355 -36.062 -5.43 1 97.75 359 ASP B O 1
ATOM 6034 N N . TYR B 1 360 ? -8.117 -34.312 -4.258 1 98.12 360 TYR B N 1
ATOM 6035 C CA . TYR B 1 360 ? -7.355 -33.344 -5.047 1 98.12 360 TYR B CA 1
ATOM 6036 C C . TYR B 1 360 ? -5.859 -33.594 -4.898 1 98.12 360 TYR B C 1
ATOM 6038 O O . TYR B 1 360 ? -5.117 -33.562 -5.883 1 98.12 360 TYR B O 1
ATOM 6046 N N . ALA B 1 361 ? -5.422 -33.844 -3.684 1 98.38 361 ALA B N 1
ATOM 6047 C CA . ALA B 1 361 ? -4.016 -34.156 -3.439 1 98.38 361 ALA B CA 1
ATOM 6048 C C . ALA B 1 361 ? -3.574 -35.375 -4.238 1 98.38 361 ALA B C 1
ATOM 6050 O O . ALA B 1 361 ? -2.512 -35.344 -4.863 1 98.38 361 ALA B O 1
ATOM 6051 N N . GLN B 1 362 ? -4.395 -36.375 -4.176 1 97.75 362 GLN B N 1
ATOM 6052 C CA . GLN B 1 362 ? -4.086 -37.594 -4.922 1 97.75 362 GLN B CA 1
ATOM 6053 C C . GLN B 1 362 ? -3.984 -37.312 -6.418 1 97.75 362 GLN B C 1
ATOM 6055 O O . GLN B 1 362 ? -3.066 -37.781 -7.086 1 97.75 362 GLN B O 1
ATOM 6060 N N . CYS B 1 363 ? -4.914 -36.5 -6.93 1 97.88 363 CYS B N 1
ATOM 6061 C CA . CYS B 1 363 ? -4.902 -36.156 -8.344 1 97.88 363 CYS B CA 1
ATOM 6062 C C . CYS B 1 363 ? -3.633 -35.406 -8.711 1 97.88 363 CYS B C 1
ATOM 6064 O O . CYS B 1 363 ? -3.025 -35.656 -9.75 1 97.88 363 CYS B O 1
ATOM 6066 N N . ARG B 1 364 ? -3.24 -34.531 -7.891 1 98.56 364 ARG B N 1
ATOM 6067 C CA . ARG B 1 364 ? -2.059 -33.688 -8.141 1 98.56 364 ARG B CA 1
ATOM 6068 C C . ARG B 1 364 ? -0.795 -34.562 -8.148 1 98.56 364 ARG B C 1
ATOM 6070 O O . ARG B 1 364 ? 0.037 -34.438 -9.047 1 98.56 364 ARG B O 1
ATOM 6077 N N . PHE B 1 365 ? -0.624 -35.438 -7.219 1 98.5 365 PHE B N 1
ATOM 6078 C CA . PHE B 1 365 ? 0.591 -36.25 -7.148 1 98.5 365 PHE B CA 1
ATOM 6079 C C . PHE B 1 365 ? 0.596 -37.312 -8.227 1 98.5 365 PHE B C 1
ATOM 6081 O O . PHE B 1 365 ? 1.653 -37.688 -8.758 1 98.5 365 PHE B O 1
ATOM 6088 N N . ASP B 1 366 ? -0.63 -37.812 -8.594 1 97.94 366 ASP B N 1
ATOM 6089 C CA . ASP B 1 366 ? -0.694 -38.688 -9.766 1 97.94 366 ASP B CA 1
ATOM 6090 C C . ASP B 1 366 ? -0.192 -37.969 -11.016 1 97.94 366 ASP B C 1
ATOM 6092 O O . ASP B 1 366 ? 0.594 -38.531 -11.781 1 97.94 366 ASP B O 1
ATOM 6096 N N . ALA B 1 367 ? -0.679 -36.812 -11.188 1 98.25 367 ALA B N 1
ATOM 6097 C CA . ALA B 1 367 ? -0.254 -36 -12.328 1 98.25 367 ALA B CA 1
ATOM 6098 C C . ALA B 1 367 ? 1.238 -35.688 -12.258 1 98.25 367 ALA B C 1
ATOM 6100 O O . ALA B 1 367 ? 1.923 -35.688 -13.281 1 98.25 367 ALA B O 1
ATOM 6101 N N . TYR B 1 368 ? 1.774 -35.469 -11.094 1 98.31 368 TYR B N 1
ATOM 6102 C CA . TYR B 1 368 ? 3.197 -35.219 -10.883 1 98.31 368 TYR B CA 1
ATOM 6103 C C . TYR B 1 368 ? 4.031 -36.375 -11.406 1 98.31 368 TYR B C 1
ATOM 6105 O O . TYR B 1 368 ? 4.965 -36.188 -12.188 1 98.31 368 TYR B O 1
ATOM 6113 N N . PHE B 1 369 ? 3.707 -37.562 -11.047 1 97.69 369 PHE B N 1
ATOM 6114 C CA . PHE B 1 369 ? 4.508 -38.719 -11.414 1 97.69 369 PHE B CA 1
ATOM 6115 C C . PHE B 1 369 ? 4.371 -39.031 -12.906 1 97.69 369 PHE B C 1
ATOM 6117 O O . PHE B 1 369 ? 5.324 -39.5 -13.539 1 97.69 369 PHE B O 1
ATOM 6124 N N . LYS B 1 370 ? 3.164 -38.75 -13.398 1 96.75 370 LYS B N 1
ATOM 6125 C CA . LYS B 1 370 ? 2.982 -38.906 -14.844 1 96.75 370 LYS B CA 1
ATOM 6126 C C . LYS B 1 370 ? 3.842 -37.938 -15.617 1 96.75 370 LYS B C 1
ATOM 6128 O O . LYS B 1 370 ? 4.496 -38.312 -16.594 1 96.75 370 LYS B O 1
ATOM 6133 N N . GLN B 1 371 ? 3.785 -36.719 -15.172 1 96.12 371 GLN B N 1
ATOM 6134 C CA . GLN B 1 371 ? 4.543 -35.656 -15.836 1 96.12 371 GLN B CA 1
ATOM 6135 C C . GLN B 1 371 ? 6.047 -35.875 -15.672 1 96.12 371 GLN B C 1
ATOM 6137 O O . GLN B 1 371 ? 6.824 -35.562 -16.578 1 96.12 371 GLN B O 1
ATOM 6142 N N . LYS B 1 372 ? 6.465 -36.312 -14.523 1 96.75 372 LYS B N 1
ATOM 6143 C CA . LYS B 1 372 ? 7.871 -36.594 -14.242 1 96.75 372 LYS B CA 1
ATOM 6144 C C . LYS B 1 372 ? 8.461 -37.562 -15.258 1 96.75 372 LYS B C 1
ATOM 6146 O O . LYS B 1 372 ? 9.602 -37.375 -15.695 1 96.75 372 LYS B O 1
ATOM 6151 N N . LYS B 1 373 ? 7.746 -38.5 -15.703 1 95.31 373 LYS B N 1
ATOM 6152 C CA . LYS B 1 373 ? 8.195 -39.5 -16.672 1 95.31 373 LYS B CA 1
ATOM 6153 C C . LYS B 1 373 ? 8.438 -38.875 -18.047 1 95.31 373 LYS B C 1
ATOM 6155 O O . LYS B 1 373 ? 9.289 -39.344 -18.797 1 95.31 373 LYS B O 1
ATOM 6160 N N . LEU B 1 374 ? 7.777 -37.812 -18.266 1 93.19 374 LEU B N 1
ATOM 6161 C CA . LEU B 1 374 ? 7.828 -37.188 -19.594 1 93.19 374 LEU B CA 1
ATOM 6162 C C . LEU B 1 374 ? 8.93 -36.125 -19.641 1 93.19 374 LEU B C 1
ATOM 6164 O O . LEU B 1 374 ? 9.508 -35.906 -20.703 1 93.19 374 LEU B O 1
ATOM 6168 N N . PHE B 1 375 ? 9.227 -35.469 -18.609 1 89.88 375 PHE B N 1
ATOM 6169 C CA . PHE B 1 375 ? 10.062 -34.281 -18.703 1 89.88 375 PHE B CA 1
ATOM 6170 C C . PHE B 1 375 ? 11.234 -34.344 -17.734 1 89.88 375 PHE B C 1
ATOM 6172 O O . PHE B 1 375 ? 11.984 -33.375 -17.578 1 89.88 375 PHE B O 1
ATOM 6179 N N . SER B 1 376 ? 11.43 -35.375 -17.047 1 85.69 376 SER B N 1
ATOM 6180 C CA . SER B 1 376 ? 12.586 -35.531 -16.172 1 85.69 376 SER B CA 1
ATOM 6181 C C . SER B 1 376 ? 13.719 -36.281 -16.859 1 85.69 376 SER B C 1
ATOM 6183 O O . SER B 1 376 ? 13.477 -37.062 -17.766 1 85.69 376 SER B O 1
#

Secondary structure (DSSP, 8-state):
-----TTS---PPPHHHHHHHHHHHHHHS-THHHH--GGG-EEEEETT-SSSEEEEEE--TTSPP-TT--SEEEEEE--HHHHHS--SSSTHHHHHHHHHHHHHHHHHHHHTTSSPPEEEEETTEEEEE---EEEPPGGGGG-HHHHHHHHHHHHHHHH---SS--S--HHHHHHHHHHHHHTT----SHHHHHHHHHHHTT-HHHHHHHHHHHHHTS---EEEE-S---GGGEEEE-TTSTT---SEEE---TT-EEEEHHHHHHHHHHHTTEETT--STTS-EE-GGGSPPHHHHHHHHHHHHHHHHTT------HHHHHHHHHHHHHHHHHHHHHHHHHHHHHHHHH--S---HHHHHHHHHHHHHHHHHHH-/-----TTS---PPPHHHHHHHHHHHHHHS-THHHH--GGG-EEEEETT-SSSEEEEEE--TTSPP-TT--SEEEEEE--HHHHHS--SSSTHHHHHHHHHHHHHHHHHHHHTTSSPPEEEEETTEEEEE---EEEPPGGGGG-HHHHHHHHHHHHHHHH---SS--S--HHHHHHHHHHHHHTT----SHHHHHHHHHHHTT-HHHHHHHHHHHHHTS---EEEE-S---GGGEEEE-TTSTT---SEEE---TT-EEEEHHHHHHHHHHHTTEETT--STTS-EE-GGGSPPHHHHHHHHHHHHHHHHTT------HHHHHHHHHHHHHHHHHHHHHHHHHHHHHHHHH--S---HHHHHHHHHHHHHHHHHHH-

Solvent-accessible surface area (backbone atoms only — not comparable to full-atom values): 39856 Å² total; per-residue (Å²): 67,66,36,72,53,83,73,61,74,80,62,72,72,51,68,67,59,49,52,48,51,47,49,50,44,27,36,28,45,51,51,44,43,56,71,56,50,71,90,59,54,41,71,43,70,46,41,39,43,92,72,38,51,37,30,40,38,35,62,44,86,86,58,67,75,44,83,86,49,75,59,46,36,29,37,40,36,63,36,63,53,65,40,53,49,41,45,92,63,91,41,56,62,67,41,51,44,50,50,36,52,51,49,33,50,49,46,49,32,19,75,68,66,58,38,58,46,63,44,23,58,52,85,58,31,35,32,30,51,57,72,71,57,46,81,44,50,40,78,49,55,72,36,67,70,51,28,24,50,51,23,34,53,49,38,56,48,36,66,49,86,65,38,37,57,55,54,59,50,57,62,62,51,48,40,52,53,35,48,58,48,53,76,67,62,83,66,81,55,64,72,55,36,54,52,49,53,58,56,60,69,66,42,57,71,62,50,48,55,52,48,50,54,52,52,72,72,43,82,53,62,72,26,36,31,54,68,62,58,36,41,51,22,33,37,34,45,51,71,81,58,68,85,50,92,59,54,63,41,58,48,72,61,86,62,42,40,24,22,45,49,23,39,42,48,9,34,30,41,54,33,41,17,46,34,70,77,39,90,48,91,47,32,47,43,80,38,77,85,47,42,64,49,73,68,56,47,47,50,26,50,51,33,21,49,54,52,50,42,77,77,38,91,72,85,62,67,59,68,61,51,50,53,51,47,51,52,28,17,56,48,26,25,40,53,38,24,49,42,53,17,43,49,21,50,50,39,57,72,70,52,88,68,91,55,35,24,60,58,49,18,50,51,24,48,53,50,27,57,57,49,44,71,73,66,103,65,65,36,73,53,82,73,60,75,81,60,73,71,51,69,65,59,49,51,50,51,46,50,49,44,28,36,29,44,52,54,44,43,56,72,55,50,71,89,61,55,40,69,43,70,45,42,39,44,93,71,40,54,36,30,40,37,35,62,44,88,87,58,68,75,43,87,88,48,74,60,47,35,29,37,40,38,63,36,62,54,66,41,53,48,43,46,90,65,88,48,54,64,63,41,50,44,50,49,36,52,52,49,32,49,48,47,49,33,20,74,68,66,59,38,57,45,63,45,22,56,51,87,56,31,37,33,29,50,57,74,72,56,45,80,45,50,40,78,49,53,72,36,66,70,52,29,25,51,52,24,34,52,48,38,57,47,36,66,48,86,65,38,37,59,56,55,60,50,56,63,63,52,49,41,51,52,36,48,58,49,54,76,67,62,85,66,80,54,65,73,54,37,53,52,49,53,57,56,59,69,68,43,59,71,62,51,48,54,54,48,50,53,53,52,72,73,43,81,54,62,72,27,36,33,52,69,60,59,35,41,51,22,34,36,34,45,50,71,82,58,68,85,51,93,59,52,63,39,59,49,74,61,86,63,42,41,22,22,46,48,24,38,42,48,9,34,31,41,55,34,42,18,47,33,69,78,39,91,47,91,46,32,48,44,81,39,76,86,48,41,65,50,73,68,54,48,46,49,25,50,50,32,20,50,54,51,50,42,76,77,40,89,73,85,62,68,63,66,61,50,49,54,51,48,51,52,28,18,57,47,26,24,39,53,36,24,50,44,54,18,42,49,21,48,49,41,57,73,71,51,88,66,91,56,36,23,59,58,48,18,51,52,24,48,52,49,27,58,56,49,45,72,73,65,102

Organism: Sparus aurata (NCBI:txid8175)

Sequence (752 aa):
SYMWSKDHETEEVDRDTRGRAHSWCREFLSGAWKTLGEDDFQISIVSGGLSNLLYLCTLPDYVRSVGDEPRQVLLRIYGAILQVGLSRSCPHEVGVDSLVLESVMFAILAERTLGPKLYGIFPEGRLEQFIVNTRMRTEQLSDPAISAEIATKLARFHEMVMPFNKEPKWLFGTIDKYMDQVMKLSFTREAHVKKYKKLMKLDLPAELDSLRELLAATPSPVVFCHNDVQEGNILMLDDRDQTSTDKLMLIDFEYSSYNYRGFDFGNHFCEWMYDYTYNQWPFFKASPENYPTREQQLCFIRAYLAEQKKHSNITMDQTQTEEDLIIEANRFALASHFLWGLWSIIQAKISKIEFGYMDYAQCRFDAYFKQKKLFSSYMWSKDHETEEVDRDTRGRAHSWCREFLSGAWKTLGEDDFQISIVSGGLSNLLYLCTLPDYVRSVGDEPRQVLLRIYGAILQVGLSRSCPHEVGVDSLVLESVMFAILAERTLGPKLYGIFPEGRLEQFIVNTRMRTEQLSDPAISAEIATKLARFHEMVMPFNKEPKWLFGTIDKYMDQVMKLSFTREAHVKKYKKLMKLDLPAELDSLRELLAATPSPVVFCHNDVQEGNILMLDDRDQTSTDKLMLIDFEYSSYNYRGFDFGNHFCEWMYDYTYNQWPFFKASPENYPTREQQLCFIRAYLAEQKKHSNITMDQTQTEEDLIIEANRFALASHFLWGLWSIIQAKISKIEFGYMDYAQCRFDAYFKQKKLFS

Nearest PDB structures (foldseek):
  4da5-assembly1_A  TM=9.542E-01  e=1.211E-43  Homo sapiens
  8bi5-assembly1_A  TM=9.468E-01  e=6.954E-44  Homo sapiens
  5eqe-assembly1_A  TM=9.598E-01  e=2.217E-43  Homo sapiens
  7nb2-assembly1_AAA  TM=9.644E-01  e=5.579E-42  Homo sapiens
  2cko-assembly1_A  TM=9.596E-01  e=6.825E-42  Homo sapiens

pLDDT: mean 87.72, std 17.26, range [26.58, 98.88]

Foldseek 3Di:
DQPQPVPDDQPDDDPVRLVVVLVCQLVQWDFQSVVDDSVQWDKTFRPDDLFWTKIKTAGDPVGDGDPPTDRIKIWTFRPCVLVVLVDPPPRPVVSVVLVVVVVVVQCVCLVVVQEWHWRADDPGTGITDDADFDFFFLQCCLVLVNLLLVLLSQLVQQPDDDPDDQDACLQVVLLVVLVVVLVPDDDDDPVLRVLSVVVVVVVLVVVVVVLVVVLVVQDFDWTFGLLADARRQKTQHDCVVPPDPRRIHGHDSSSTDTHGPLNNLLLHLLNSQKGQCQPDPQSIGGHLVRRDDLVSSLSNVVSNVVSNVVPPVDPDPPVVVSVSSVLSNLSSNLSNLSSLLSVLSSCVPPRPDRHPSSVSSVSSVVSNVVSVVVRD/DQPQDPPDDFPDDDPVRLVVVLVCQLVQFDFQSVVDDSVQWDKTFRPDDLFWTKIKTAGDPVGDGDPPTDRIKIWTFRPCVLVVLVDPDDRPPVSVVLVVVVVVVQCVCLVVVQEWHWRADDPGTGITDDADFDFFFLQCCLVLVNLLLVLLSQLVQQPDDDPDDQDACLLVVLLVVLVVVLVPDDDDDPVLRVLSVVVVVVVLVVVVVVLVVVLVVQDFDWTFGLLADARRQKTQHDCVVPPDPRRIHGHDSSSTDGHGPLNNLLLHLLNSQKGQCQPDPQSIGGHLVRRDDLVSSLSNVVSNVVSNVVPPVDPDPPVVVSVSSVLSNLSSNLSNLSSLLSVLSSCVPPRPDRHPSSVSSVSSVVSNVVSVVVRD

InterPro domains:
  IPR011009 Protein kinase-like domain superfamily [SSF56112] (20-375)